Protein 8CQZ (pdb70)

Solvent-accessible surface area: 23433 Å² total; per-residue (Å²): 128,246,52,80,125,71,120,128,154,154,121,68,132,134,129,119,73,70,109,36,12,2,46,30,0,29,131,61,154,47,1,80,15,0,0,2,0,12,126,19,40,90,12,0,0,2,2,1,0,0,5,0,5,36,0,3,143,35,33,144,24,0,0,1,2,0,16,7,67,52,106,32,0,11,100,5,18,100,39,183,22,70,77,111,37,54,102,4,164,80,54,117,50,1,56,0,9,15,9,73,82,90,6,23,14,72,131,78,91,125,116,67,53,58,85,1,64,140,57,33,44,124,35,24,70,74,60,92,20,38,42,32,0,42,12,10,3,36,10,2,113,60,5,93,68,71,131,46,32,0,4,0,3,1,0,7,56,69,36,88,8,53,99,6,6,40,1,10,69,39,7,83,199,5,44,48,109,22,109,78,13,60,100,122,15,41,77,76,14,28,77,44,9,62,127,138,46,164,26,76,128,9,42,108,78,57,40,87,144,47,120,134,19,41,71,32,10,116,40,2,25,124,30,5,117,37,74,108,37,0,0,1,0,1,1,2,51,0,36,34,134,14,0,80,55,8,6,116,28,16,29,70,0,59,100,34,142,7,44,21,46,0,0,2,0,6,83,4,13,75,61,52,103,99,190,103,50,149,153,34,79,51,110,60,134,76,10,40,80,9,33,102,35,0,64,77,7,0,62,88,10,26,4,0,46,0,12,99,34,87,172,144,54,200,7,37,95,23,2,69,60,13,10,53,22,2,58,124,72,95,163,100,41,89,128,226,114,158,25,45,116,58,22,72,110,12,129,48,64,16,110,91,34,107,119,82,27,93,101,11,72,60,90,78,57,5,2,98,40,2,100,18,57,68,116,16,45,136,47,52,59,109,16,122,88,39,50,129,51,89,74,62,97,109,93,78,129,159,135,122,174

InterPro domains:
  IPR016300 Arsenical pump ATPase, ArsA/GET3 [PTHR10803] (33-344)
  IPR016300 Arsenical pump ATPase, ArsA/GET3 [TIGR00345] (41-338)
  IPR025723 ArsA/GET3, Anion-transporting ATPase-like domain [PF02374] (38-339)
  IPR027417 P-loop containing nucleoside triphosphate hydrolase [G3DSA:3.40.50.300] (18-348)
  IPR027417 P-loop containing nucleoside triphosphate hydrolase [SSF52540] (34-333)
  IPR027542 Arsenical pump ATPase, ArsA/GET3, eukaryotic [MF_03112] (24-346)

Secondary structure (DSSP, 8-state):
--S--STTTS--PPPPPPPSSSHHHHH-TT--EEEEESS-SHHHHHHHHHHHHHHHHHSS-EEEEE--SS-HHHHHTTS---SS-EEPTT-SSBEEEE--TTTT-SS---HHHHHHHHHHHHHHHT-HHHHHHHHHHHHHHHHHHHT-SEEEEE--SSTHHHHHHTHHHHHHHTHHHHHHHHHHHHHHHHHHHHHHHS--GGGGTTSTTTTTHHHHHHHHHHHHS-TTTEEEEEEE-SSHHHHHHHHHHHHHHHHTT--EEEEEEEEE----SSS--HHHHHHHHHHHHHHHHHHHHTTTSEEEEEE---TT--THHHHHHHHHHTTSPPPPS--/--HHHHHHHHHHHHHHHHHHHHTTS-TTTSHHHHHHHHHHHHHHHHHHHHHHHHHHHHHHHHHT--

Radius of gyration: 25.67 Å; Cα contacts (8 Å, |Δi|>4): 522; chains: 2; bounding box: 42×68×84 Å

GO terms:
  GO:0140597 protein carrier activity (F, IDA)
  GO:0016887 ATP hydrolysis activity (F, IDA)
  GO:0071816 tail-anchored membrane protein insertion into ER membrane (P, IDA)
  GO:0005783 endoplasmic reticulum (C, EXP)
  GO:0071816 tail-anchored membrane protein insertion into ER membrane (P, IMP)
  GO:0005730 nucleolus (C, TAS)
  GO:0005737 cytoplasm (C, TAS)
  GO:0005515 protein binding (F, IPI)
  GO:0005654 nucleoplasm (C, IDA)
  GO:0005730 nucleolus (C, IDA)
  GO:0043529 GET complex (C, IDA)
  GO:0005737 cytoplasm (C, EXP)
  GO:0070062 extracellular exosome (C, HDA)
  GO:0043529 GET complex (C, IPI)

Nearest PDB structures (foldseek):
  8cqz-assembly1_B  TM=1.015E+00  e=3.653E-08  Homo sapiens
  5z51-assembly1_B  TM=9.590E-01  e=1.564E+00  Mycobacterium tuberculosis H37Rv
  3sja-assembly1_C  TM=9.280E-01  e=2.174E+00  Saccharomyces cerevisiae S288C
  8gl8-assembly1_E  TM=8.056E-01  e=8.108E+00  Flavobacterium johnsoniae
  8cqz-assembly1_A  TM=1.003E+00  e=3.840E-66  Homo sapiens

Structure (mmCIF, N/CA/C/O backbone):
data_8CQZ
#
_entry.id   8CQZ
#
_cell.length_a   69.478
_cell.length_b   81.549
_cell.length_c   92.185
_cell.angle_alpha   90.00
_cell.angle_beta   90.00
_cell.angle_gamma   90.00
#
_symmetry.space_group_name_H-M   'P 21 21 21'
#
loop_
_entity.id
_entity.type
_entity.pdbx_description
1 polymer 'ATPase ASNA1'
2 polymer 'Guided entry of tail-anchored proteins factor 1'
#
loop_
_atom_site.group_PDB
_atom_site.id
_atom_site.type_symbol
_atom_site.label_atom_id
_atom_site.label_alt_id
_atom_site.label_comp_id
_atom_site.label_asym_id
_atom_site.label_entity_id
_atom_site.label_seq_id
_atom_site.pdbx_PDB_ins_code
_atom_site.Cartn_x
_atom_site.Cartn_y
_atom_site.Cartn_z
_atom_site.occupancy
_atom_site.B_iso_or_equiv
_atom_site.auth_seq_id
_atom_site.auth_comp_id
_atom_site.auth_asym_id
_atom_site.auth_atom_id
_atom_site.pdbx_PDB_model_num
ATOM 1 N N . GLY A 1 9 ? 53.624 9.115 0.521 1.00 137.40 7 GLY A N 1
ATOM 2 C CA . GLY A 1 9 ? 53.535 7.805 -0.098 1.00 149.49 7 GLY A CA 1
ATOM 3 C C . GLY A 1 9 ? 54.463 6.785 0.533 1.00 165.19 7 GLY A C 1
ATOM 4 O O . GLY A 1 9 ? 54.031 5.699 0.922 1.00 178.86 7 GLY A O 1
ATOM 5 N N . TRP A 1 10 ? 55.748 7.134 0.626 1.00 145.72 8 TRP A N 1
ATOM 6 C CA . TRP A 1 10 ? 56.725 6.274 1.281 1.00 131.68 8 TRP A CA 1
ATOM 7 C C . TRP A 1 10 ? 56.968 6.657 2.732 1.00 127.69 8 TRP A C 1
ATOM 8 O O . TRP A 1 10 ? 57.460 5.826 3.502 1.00 129.58 8 TRP A O 1
ATOM 19 N N . GLY A 1 11 ? 56.632 7.882 3.124 1.00 124.21 9 GLY A N 1
ATOM 20 C CA . GLY A 1 11 ? 56.940 8.330 4.466 1.00 128.25 9 GLY A CA 1
ATOM 21 C C . GLY A 1 11 ? 56.134 7.600 5.524 1.00 135.23 9 GLY A C 1
ATOM 22 O O . GLY A 1 11 ? 55.027 7.116 5.283 1.00 138.98 9 GLY A O 1
ATOM 23 N N . VAL A 1 12 ? 56.717 7.514 6.720 1.00 141.32 10 VAL A N 1
ATOM 24 C CA . VAL A 1 12 ? 55.998 6.974 7.865 1.00 123.79 10 VAL A CA 1
ATOM 25 C C . VAL A 1 12 ? 54.890 7.942 8.263 1.00 129.87 10 VAL A C 1
ATOM 26 O O . VAL A 1 12 ? 54.985 9.157 8.044 1.00 135.38 10 VAL A O 1
ATOM 30 N N . GLU A 1 13 ? 53.824 7.398 8.857 1.00 139.09 11 GLU A N 1
ATOM 31 C CA . GLU A 1 13 ? 52.651 8.189 9.214 1.00 128.24 11 GLU A CA 1
ATOM 32 C C . GLU A 1 13 ? 52.967 9.326 10.177 1.00 137.56 11 GLU A C 1
ATOM 33 O O . GLU A 1 13 ? 52.113 10.199 10.370 1.00 154.73 11 GLU A O 1
ATOM 39 N N . ALA A 1 14 ? 54.149 9.320 10.798 1.00 157.84 12 ALA A N 1
ATOM 40 C CA . ALA A 1 14 ? 54.622 10.389 11.676 1.00 172.21 12 ALA A CA 1
ATOM 41 C C . ALA A 1 14 ? 53.827 10.465 12.976 1.00 168.62 12 ALA A C 1
ATOM 42 O O . ALA A 1 14 ? 54.237 11.153 13.916 1.00 167.10 12 ALA A O 1
ATOM 44 N N . GLU A 1 15 ? 52.688 9.777 13.038 1.00 147.87 13 GLU A N 1
ATOM 45 C CA . GLU A 1 15 ? 51.964 9.607 14.290 1.00 141.40 13 GLU A CA 1
ATOM 46 C C . GLU A 1 15 ? 52.411 8.366 15.047 1.00 136.08 13 GLU A C 1
ATOM 47 O O . GLU A 1 15 ? 52.115 8.241 16.242 1.00 151.00 13 GLU A O 1
ATOM 53 N N . GLU A 1 16 ? 53.108 7.446 14.374 1.00 133.06 14 GLU A N 1
ATOM 54 C CA . GLU A 1 16 ? 53.780 6.362 15.081 1.00 132.52 14 GLU A CA 1
ATOM 55 C C . GLU A 1 16 ? 54.858 6.903 16.005 1.00 146.13 14 GLU A C 1
ATOM 56 O O . GLU A 1 16 ? 55.055 6.388 17.109 1.00 146.18 14 GLU A O 1
ATOM 62 N N . PHE A 1 17 ? 55.556 7.953 15.572 1.00 151.75 15 PHE A N 1
ATOM 63 C CA . PHE A 1 17 ? 56.854 8.277 16.153 1.00 142.69 15 PHE A CA 1
ATOM 64 C C . PH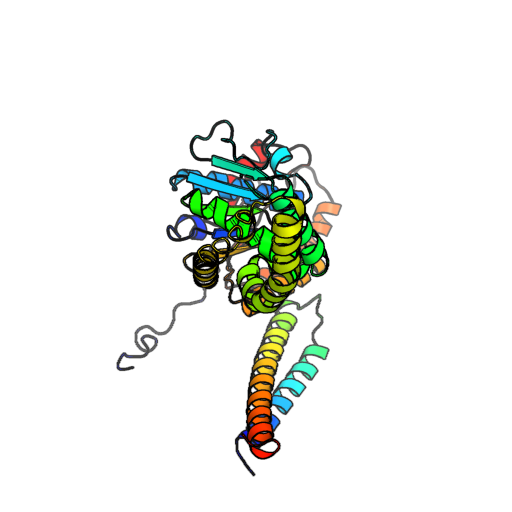E A 1 17 ? 56.727 8.869 17.553 1.00 144.90 15 PHE A C 1
ATOM 65 O O . PHE A 1 17 ? 57.451 8.467 18.471 1.00 142.33 15 PHE A O 1
ATOM 73 N N . GLU A 1 18 ? 55.824 9.827 17.740 1.00 137.69 16 GLU A N 1
ATOM 74 C CA . GLU A 1 18 ? 55.692 10.501 19.027 1.00 144.90 16 GLU A CA 1
ATOM 75 C C . GLU A 1 18 ? 54.230 10.608 19.437 1.00 158.09 16 GLU A C 1
ATOM 76 O O . GLU A 1 18 ? 53.788 11.626 19.981 1.00 175.58 16 GLU A O 1
ATOM 82 N N . ASP A 1 19 ? 53.460 9.550 19.180 1.00 157.98 17 ASP A N 1
ATOM 83 C CA . ASP A 1 19 ? 52.066 9.426 19.622 1.00 166.26 17 ASP A CA 1
ATOM 84 C C . ASP A 1 19 ? 51.282 10.614 19.065 1.00 161.87 17 ASP A C 1
ATOM 85 O O . ASP A 1 19 ? 51.268 10.795 17.839 1.00 167.14 17 ASP A O 1
ATOM 90 N N . ALA A 1 20 ? 50.637 11.431 19.901 1.00 155.97 18 ALA A N 1
ATOM 91 C CA . ALA A 1 20 ? 49.884 12.574 19.419 1.00 153.90 18 ALA A CA 1
ATOM 92 C C . ALA A 1 20 ? 49.820 13.628 20.514 1.00 164.00 18 ALA A C 1
ATOM 93 O O . ALA A 1 20 ? 49.555 13.282 21.676 1.00 172.33 18 ALA A O 1
ATOM 95 N N . PRO A 1 21 ? 50.064 14.895 20.191 1.00 168.76 19 PRO A N 1
ATOM 96 C CA . PRO A 1 21 ? 49.907 15.954 21.192 1.00 171.06 19 PRO A CA 1
ATOM 97 C C . PRO A 1 21 ? 48.445 16.128 21.569 1.00 175.47 19 PRO A C 1
ATOM 98 O O . PRO A 1 21 ? 47.533 15.780 20.816 1.00 182.67 19 PRO A O 1
ATOM 102 N N . ASP A 1 22 ? 48.227 16.677 22.759 1.00 178.75 20 ASP A N 1
ATOM 103 C CA . ASP A 1 22 ? 46.876 16.850 23.268 1.00 188.55 20 ASP A CA 1
ATOM 104 C C . ASP A 1 22 ? 46.274 18.169 22.795 1.00 189.59 20 ASP A C 1
ATOM 105 O O . ASP A 1 22 ? 46.981 19.156 22.574 1.00 188.69 20 ASP A O 1
ATOM 110 N N . VAL A 1 23 ? 44.949 18.167 22.635 1.00 197.34 21 VAL A N 1
ATOM 111 C CA . VAL A 1 23 ? 44.248 19.321 22.080 1.00 195.64 21 VAL A CA 1
ATOM 112 C C . VAL A 1 23 ? 44.424 20.520 23.002 1.00 198.51 21 VAL A C 1
ATOM 113 O O . VAL A 1 23 ? 44.006 20.501 24.166 1.00 203.32 21 VAL A O 1
ATOM 117 N N . GLU A 1 24 ? 45.058 21.572 22.483 1.00 195.62 22 GLU A N 1
ATOM 118 C CA . GLU A 1 24 ? 45.197 22.823 23.209 1.00 188.64 22 GLU A CA 1
ATOM 119 C C . GLU A 1 24 ? 44.198 23.824 22.662 1.00 182.06 22 GLU A C 1
ATOM 120 O O . GLU A 1 24 ? 44.222 24.101 21.452 1.00 170.61 22 GLU A O 1
ATOM 126 N N . PRO A 1 25 ? 43.297 24.365 23.482 1.00 173.32 23 PRO A N 1
ATOM 127 C CA . PRO A 1 25 ? 42.402 25.421 22.994 1.00 154.49 23 PRO A CA 1
ATOM 128 C C . PRO A 1 25 ? 43.210 26.582 22.437 1.00 134.21 23 PRO A C 1
ATOM 129 O O . PRO A 1 25 ? 44.148 27.067 23.072 1.00 133.33 23 PRO A O 1
ATOM 133 N N . LEU A 1 26 ? 42.855 27.009 21.229 1.00 114.80 24 LEU A N 1
ATOM 134 C CA . LEU A 1 26 ? 43.632 28.034 20.551 1.00 91.43 24 LEU A CA 1
ATOM 135 C C . LEU A 1 26 ? 43.561 29.357 21.309 1.00 106.14 24 LEU A C 1
ATOM 136 O O . LEU A 1 26 ? 42.644 29.611 22.095 1.00 110.30 24 LEU A O 1
ATOM 141 N N . GLU A 1 27 ? 44.551 30.203 21.064 1.00 106.25 25 GLU A N 1
ATOM 142 C CA . GLU A 1 27 ? 44.656 31.456 21.796 1.00 108.21 25 GLU A CA 1
ATOM 143 C C . GLU A 1 27 ? 43.516 32.391 21.408 1.00 108.19 25 GLU A C 1
ATOM 144 O O . GLU A 1 27 ? 43.238 32.566 20.215 1.00 104.32 25 GLU A O 1
ATOM 150 N N . PRO A 1 28 ? 42.834 32.998 22.378 1.00 109.34 26 PRO A N 1
ATOM 151 C CA . PRO A 1 28 ? 41.697 33.895 22.117 1.00 106.68 26 PRO A CA 1
ATOM 152 C C . PRO A 1 28 ? 42.104 35.258 21.566 1.00 105.71 26 PRO A C 1
ATOM 153 O O . PRO A 1 28 ? 41.609 36.299 22.007 1.00 108.38 26 PRO A O 1
ATOM 157 N N . THR A 1 29 ? 43.014 35.256 20.596 1.00 103.63 27 THR A N 1
ATOM 158 C CA . THR A 1 29 ? 43.520 36.484 19.998 1.00 106.26 27 THR A CA 1
ATOM 159 C C . THR A 1 29 ? 43.463 36.369 18.483 1.00 109.31 27 THR A C 1
ATOM 160 O O . THR A 1 29 ? 43.201 35.300 17.923 1.00 108.99 27 THR A O 1
ATOM 164 N N . LEU A 1 30 ? 43.717 37.495 17.819 1.00 99.05 28 LEU A N 1
ATOM 165 C CA . LEU A 1 30 ? 43.810 37.554 16.366 1.00 102.03 28 LEU A CA 1
ATOM 166 C C . LEU A 1 30 ? 45.254 37.728 15.903 1.00 110.14 28 LEU A C 1
ATOM 167 O O . LEU A 1 30 ? 45.503 38.217 14.799 1.00 103.31 28 LEU A O 1
ATOM 172 N N . SER A 1 31 ? 46.218 37.329 16.741 1.00 117.17 29 SER A N 1
ATOM 173 C CA . SER A 1 31 ? 47.619 37.453 16.356 1.00 112.67 29 SER A CA 1
ATOM 174 C C . SER A 1 31 ? 47.949 36.567 15.164 1.00 109.11 29 SER A C 1
ATOM 175 O O . SER A 1 31 ? 48.801 36.928 14.345 1.00 116.72 29 SER A O 1
ATOM 178 N N . ASN A 1 32 ? 47.277 35.418 15.044 1.00 91.42 30 ASN A N 1
ATOM 179 C CA . ASN A 1 32 ? 47.464 34.558 13.879 1.00 104.32 30 ASN A CA 1
ATOM 180 C C . ASN A 1 32 ? 47.198 35.307 12.579 1.00 120.01 30 ASN A C 1
ATOM 181 O O . ASN A 1 32 ? 47.808 34.997 11.549 1.00 122.42 30 ASN A O 1
ATOM 186 N N . ILE A 1 33 ? 46.295 36.292 12.605 1.00 110.28 31 ILE A N 1
ATOM 187 C CA . ILE A 1 33 ? 46.054 37.119 11.425 1.00 106.99 31 ILE A CA 1
ATOM 188 C C . ILE A 1 33 ? 47.287 37.957 11.108 1.00 118.78 31 ILE A C 1
ATOM 189 O O . ILE A 1 33 ? 47.727 38.038 9.955 1.00 125.06 31 ILE A O 1
ATOM 194 N N . ILE A 1 34 ? 47.860 38.595 12.132 1.00 120.29 32 ILE A N 1
ATOM 195 C CA . ILE A 1 34 ? 49.016 39.465 11.924 1.00 126.79 32 ILE A CA 1
ATOM 196 C C . ILE A 1 34 ? 50.193 38.667 11.376 1.00 126.04 32 ILE A C 1
ATOM 197 O O . ILE A 1 3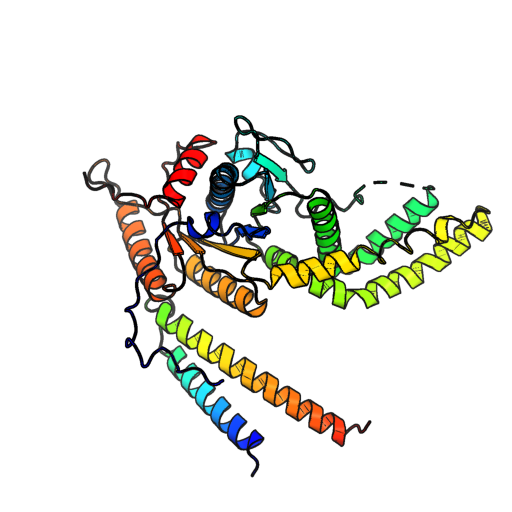4 ? 50.855 39.081 10.416 1.00 131.77 32 ILE A O 1
ATOM 202 N N . GLU A 1 35 ? 50.468 37.506 11.975 1.00 116.35 33 GLU A N 1
ATOM 203 C CA . GLU A 1 35 ? 51.617 36.706 11.566 1.00 128.96 33 GLU A CA 1
ATOM 204 C C . GLU A 1 35 ? 51.453 36.129 10.169 1.00 134.69 33 GLU A C 1
ATOM 205 O O . GLU A 1 35 ? 52.450 35.724 9.559 1.00 134.74 33 GLU A O 1
ATOM 211 N N . GLN A 1 36 ? 50.226 36.067 9.659 1.00 114.20 34 GLN A N 1
ATOM 212 C CA . GLN A 1 36 ? 49.972 35.643 8.285 1.00 114.17 34 GLN A CA 1
ATOM 213 C C . GLN A 1 36 ? 50.327 36.805 7.369 1.00 130.97 34 GLN A C 1
ATOM 214 O O . GLN A 1 36 ? 49.478 37.620 7.003 1.00 130.58 34 GLN A O 1
ATOM 220 N N . ARG A 1 37 ? 51.607 36.887 6.998 1.00 126.74 35 ARG A N 1
ATOM 221 C CA . ARG A 1 37 ? 52.048 37.945 6.099 1.00 126.22 35 ARG A CA 1
ATOM 222 C C . ARG A 1 37 ? 51.511 37.766 4.685 1.00 123.00 35 ARG A C 1
ATOM 223 O O . ARG A 1 37 ? 51.530 38.721 3.903 1.00 133.66 35 ARG A O 1
ATOM 231 N N . SER A 1 38 ? 51.022 36.574 4.345 1.00 110.73 36 SER A N 1
ATOM 232 C CA . SER A 1 38 ? 50.529 36.307 3.001 1.00 106.16 36 SER A CA 1
ATOM 233 C C . SER A 1 38 ? 49.096 36.772 2.785 1.00 125.62 36 SER A C 1
ATOM 234 O O . SER A 1 38 ? 48.635 36.783 1.639 1.00 138.52 36 SER A O 1
ATOM 237 N N . LEU A 1 39 ? 48.385 37.155 3.845 1.00 137.20 37 LEU A N 1
ATOM 238 C CA . LEU A 1 39 ? 46.982 37.534 3.718 1.00 119.64 37 LEU A CA 1
ATOM 239 C C . LEU A 1 39 ? 46.854 38.870 2.997 1.00 111.47 37 LEU A C 1
ATOM 240 O O . LEU A 1 39 ? 47.407 39.882 3.440 1.00 118.28 37 LEU A O 1
ATOM 245 N N . LYS A 1 40 ? 46.117 38.872 1.887 1.00 117.02 38 LYS A N 1
ATOM 246 C CA . LYS A 1 40 ? 45.798 40.094 1.167 1.00 122.70 38 LYS A CA 1
ATOM 247 C C . LYS A 1 40 ? 44.309 40.406 1.129 1.00 124.18 38 LYS A C 1
ATOM 248 O O . LYS A 1 40 ? 43.943 41.536 0.786 1.00 130.78 38 LYS A O 1
ATOM 254 N N . TRP A 1 41 ? 43.443 39.454 1.472 1.00 109.37 39 TRP A N 1
ATOM 255 C CA . TRP A 1 41 ? 42.009 39.696 1.594 1.00 120.24 39 TRP A CA 1
ATOM 256 C C . TRP A 1 41 ? 41.541 39.148 2.935 1.00 110.52 39 TRP A C 1
ATOM 257 O O . TRP A 1 41 ? 41.723 37.960 3.218 1.00 116.73 39 TRP A O 1
ATOM 268 N N . ILE A 1 42 ? 40.953 40.012 3.759 1.00 90.97 40 ILE A N 1
ATOM 269 C CA . ILE A 1 42 ? 40.431 39.626 5.064 1.00 89.60 40 ILE A CA 1
ATOM 270 C C . ILE A 1 42 ? 39.006 40.139 5.171 1.00 113.35 40 ILE A C 1
ATOM 271 O O . ILE A 1 42 ? 38.778 41.355 5.154 1.00 118.49 40 ILE A O 1
ATOM 276 N N . PHE A 1 43 ? 38.055 39.223 5.292 1.00 103.59 41 PHE A N 1
ATOM 277 C CA . PHE A 1 43 ? 36.650 39.573 5.415 1.00 94.33 41 PHE A CA 1
ATOM 278 C C . PHE A 1 43 ? 36.218 39.491 6.874 1.00 94.46 41 PHE A C 1
ATOM 279 O O . PHE A 1 43 ? 36.607 38.572 7.600 1.00 92.76 41 PHE A O 1
ATOM 287 N N . VAL A 1 44 ? 35.428 40.469 7.303 1.00 92.18 42 VAL A N 1
ATOM 288 C CA . VAL A 1 44 ? 34.901 40.526 8.661 1.00 101.71 42 VAL A CA 1
ATOM 289 C C . VAL A 1 44 ? 33.385 40.618 8.530 1.00 108.40 42 VAL A C 1
ATOM 290 O O . VAL A 1 44 ? 32.835 41.696 8.273 1.00 90.19 42 VAL A O 1
ATOM 294 N N . GLY A 1 45 ? 32.706 39.488 8.701 1.00 97.65 43 GLY A N 1
ATOM 295 C CA . GLY A 1 45 ? 31.268 39.447 8.549 1.00 90.40 43 GLY A CA 1
ATOM 296 C C . GLY A 1 45 ? 30.543 38.954 9.780 1.00 94.36 43 GLY A C 1
ATOM 297 O O . GLY A 1 45 ? 30.932 39.269 10.908 1.00 94.02 43 GLY A O 1
ATOM 298 N N . GLY A 1 46 ? 29.489 38.171 9.577 1.00 94.36 44 GLY A N 1
ATOM 299 C CA . GLY A 1 46 ? 28.627 37.769 10.663 1.00 86.57 44 GLY A CA 1
ATOM 300 C C . GLY A 1 46 ? 27.589 38.832 10.950 1.00 100.26 44 GLY A C 1
ATOM 301 O O . GLY A 1 46 ? 27.634 39.953 10.440 1.00 119.38 44 GLY A O 1
ATOM 302 N N . LYS A 1 47 ? 26.622 38.466 11.784 1.00 115.35 45 LYS A N 1
ATOM 303 C CA . LYS A 1 47 ? 25.516 39.361 12.111 1.00 123.95 45 LYS A CA 1
ATOM 304 C C . LYS A 1 47 ? 25.959 40.280 13.243 1.00 132.86 45 LYS A C 1
ATOM 305 O O . LYS A 1 47 ? 25.927 39.904 14.418 1.00 122.02 45 LYS A O 1
ATOM 311 N N . GLY A 1 48 ? 26.381 41.488 12.880 1.00 154.89 46 GLY A N 1
ATOM 312 C CA . GLY A 1 48 ? 26.753 42.494 13.857 1.00 162.28 46 GLY A CA 1
ATOM 313 C C . GLY A 1 48 ? 26.526 43.879 13.292 1.00 168.46 46 GLY A C 1
ATOM 314 O O . GLY A 1 48 ? 26.465 44.076 12.074 1.00 167.67 46 GLY A O 1
ATOM 315 N N . GLY A 1 49 ? 26.395 44.844 14.200 1.00 151.18 47 GLY A N 1
ATOM 316 C CA . GLY A 1 49 ? 26.191 46.224 13.806 1.00 137.79 47 GLY A CA 1
ATOM 317 C C . GLY A 1 49 ? 27.377 47.112 14.119 1.00 135.06 47 GLY A C 1
ATOM 318 O O . GLY A 1 49 ? 28.372 47.113 13.387 1.00 129.56 47 GLY A O 1
ATOM 319 N N . VAL A 1 50 ? 27.282 47.877 15.209 1.00 155.58 48 VAL A N 1
ATOM 320 C CA . VAL A 1 50 ? 28.391 48.739 15.609 1.00 166.41 48 VAL A CA 1
ATOM 321 C C . VAL A 1 50 ? 29.594 47.902 16.020 1.00 163.72 48 VAL A C 1
ATOM 322 O O . VAL A 1 50 ? 30.745 48.273 15.760 1.00 163.92 48 VAL A O 1
ATOM 326 N N . GLY A 1 51 ? 29.347 46.760 16.666 1.00 138.68 49 GLY A N 1
ATOM 327 C CA . GLY A 1 51 ? 30.447 45.926 17.124 1.00 127.86 49 GLY A CA 1
ATOM 328 C C . GLY A 1 51 ? 31.289 45.389 15.982 1.00 118.73 49 GLY A C 1
ATOM 329 O O . GLY A 1 51 ? 32.520 45.470 16.010 1.00 127.56 49 GLY A O 1
ATOM 330 N N . LYS A 1 52 ? 30.633 44.827 14.963 1.00 114.02 50 LYS A N 1
ATOM 331 C CA . LYS A 1 52 ? 31.360 44.306 13.808 1.00 109.44 50 LYS A CA 1
ATOM 332 C C . LYS A 1 52 ? 32.195 45.392 13.145 1.00 108.78 50 LYS A C 1
ATOM 333 O O . LYS A 1 52 ? 33.366 45.172 12.813 1.00 121.46 50 LYS A O 1
ATOM 339 N N . THR A 1 53 ? 31.610 46.576 12.951 1.00 116.41 51 THR A N 1
ATOM 340 C CA . THR A 1 53 ? 32.343 47.665 12.318 1.00 115.85 51 THR A CA 1
ATOM 341 C C . THR A 1 53 ? 33.552 48.074 13.148 1.00 112.74 51 THR A C 1
ATOM 342 O O . THR A 1 53 ? 34.653 48.241 12.611 1.00 105.08 51 THR A O 1
ATOM 346 N N . THR A 1 54 ? 33.369 48.232 14.462 1.00 122.20 52 THR A N 1
ATOM 347 C CA . THR A 1 54 ? 34.480 48.626 15.322 1.00 123.99 52 THR A CA 1
ATOM 348 C C . THR A 1 54 ? 35.550 47.544 15.384 1.00 123.52 52 THR A C 1
ATOM 349 O O . THR A 1 54 ? 36.741 47.859 15.488 1.00 113.72 52 THR A O 1
ATOM 353 N N . CYS A 1 55 ? 35.150 46.271 15.315 1.00 135.98 53 CYS A N 1
ATOM 354 C CA . CYS A 1 55 ? 36.127 45.186 15.292 1.00 106.62 53 CYS A CA 1
ATOM 355 C C . CYS A 1 55 ? 36.984 45.247 14.034 1.00 100.89 53 CYS A C 1
ATOM 356 O O . CYS A 1 55 ? 38.210 45.100 14.096 1.00 112.34 53 CYS A O 1
ATOM 359 N N . SER A 1 56 ? 36.350 45.457 12.878 1.00 105.96 54 SER A N 1
ATOM 360 C CA . SER A 1 56 ? 37.097 45.521 11.626 1.00 107.72 54 SER A CA 1
ATOM 361 C C . SER A 1 56 ? 38.054 46.707 11.611 1.00 116.95 54 SER A C 1
ATOM 362 O O . SER A 1 56 ? 39.172 46.603 11.094 1.00 113.44 54 SER A O 1
ATOM 365 N N . CYS A 1 57 ? 37.635 47.842 12.177 1.00 128.33 55 CYS A N 1
ATOM 366 C CA . CYS A 1 57 ? 38.517 49.005 12.238 1.00 116.70 55 CYS A CA 1
ATOM 367 C C . CYS A 1 57 ? 39.701 48.747 13.159 1.00 123.26 55 CYS A C 1
ATOM 368 O O . CYS A 1 57 ? 40.843 49.091 12.830 1.00 130.47 55 CYS A O 1
ATOM 371 N N . SER A 1 58 ? 39.447 48.143 14.322 1.00 120.45 56 SER A N 1
ATOM 372 C CA . SER A 1 58 ? 40.533 47.816 15.239 1.00 126.52 56 SER A CA 1
ATOM 373 C C . SER A 1 58 ? 41.499 46.820 14.613 1.00 129.26 56 SER A C 1
ATOM 374 O O . SER A 1 58 ? 42.714 46.900 14.831 1.00 130.70 56 SER A O 1
ATOM 377 N N . LEU A 1 59 ? 40.978 45.873 13.826 1.00 118.81 57 LEU A N 1
ATOM 378 C CA . LEU A 1 59 ? 41.850 44.932 13.130 1.00 133.42 57 LEU A CA 1
ATOM 379 C C . LEU A 1 59 ? 42.748 45.653 12.134 1.00 132.79 57 LEU A C 1
ATOM 380 O O . LEU A 1 59 ? 43.938 45.336 12.015 1.00 129.95 57 LEU A O 1
ATOM 385 N N . ALA A 1 60 ? 42.196 46.632 11.414 1.00 118.81 58 ALA A N 1
ATOM 386 C CA . ALA A 1 60 ? 43.001 47.389 10.463 1.00 134.04 58 ALA A CA 1
ATOM 387 C C . ALA A 1 60 ? 44.101 48.172 11.166 1.00 140.13 58 ALA A C 1
ATOM 388 O O . ALA A 1 60 ? 45.242 48.212 10.693 1.00 144.22 58 ALA A O 1
ATOM 390 N N . VAL A 1 61 ? 43.771 48.810 12.293 1.00 145.12 59 VAL A N 1
ATOM 391 C CA . VAL A 1 61 ? 44.752 49.619 13.014 1.00 142.05 59 VAL A CA 1
ATOM 392 C C . VAL A 1 61 ? 45.920 48.757 13.473 1.00 145.92 59 VAL A C 1
ATOM 393 O O . VAL A 1 61 ? 47.087 49.147 13.342 1.00 155.61 59 VAL A O 1
ATOM 397 N N . GLN A 1 62 ? 45.630 47.566 14.000 1.00 147.75 60 GLN A N 1
ATOM 398 C CA . GLN A 1 62 ? 46.698 46.671 14.431 1.00 137.34 60 GLN A 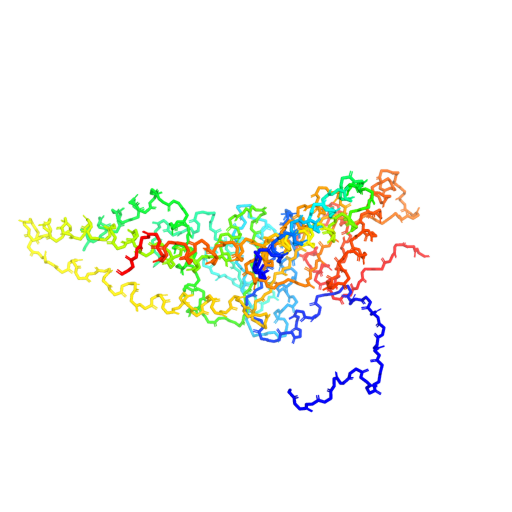CA 1
ATOM 399 C C . GLN A 1 62 ? 47.460 46.090 13.248 1.00 136.25 60 GLN A C 1
ATOM 400 O O . GLN A 1 62 ? 48.658 45.807 13.365 1.00 144.41 60 GLN A O 1
ATOM 406 N N . LEU A 1 63 ? 46.790 45.901 12.109 1.00 141.64 61 LEU A N 1
ATOM 407 C CA . LEU A 1 63 ? 47.469 45.367 10.933 1.00 144.96 61 LEU A CA 1
ATOM 408 C C . LEU A 1 63 ? 48.437 46.381 10.336 1.00 148.69 61 LEU A C 1
ATOM 409 O O . LEU A 1 63 ? 49.493 45.997 9.822 1.00 153.17 61 LEU A O 1
ATOM 414 N N . SER A 1 64 ? 48.107 47.673 10.413 1.00 159.77 62 SER A N 1
ATOM 415 C CA . SER A 1 64 ? 48.940 48.702 9.798 1.00 175.47 62 SER A CA 1
ATOM 416 C C . SER A 1 64 ? 50.327 48.779 10.420 1.00 173.34 62 SER A C 1
ATOM 417 O O . SER A 1 64 ? 51.265 49.241 9.759 1.00 182.45 62 SER A O 1
ATOM 420 N N . LYS A 1 65 ? 50.482 48.337 11.670 1.00 174.74 63 LYS A N 1
ATOM 421 C CA . LYS A 1 65 ? 51.773 48.459 12.339 1.00 155.71 63 LYS A CA 1
ATOM 422 C C . LYS A 1 65 ? 52.819 47.551 11.706 1.00 150.48 63 LYS A C 1
ATOM 423 O O . LYS A 1 65 ? 53.982 47.944 11.560 1.00 167.92 63 LYS A O 1
ATOM 429 N N . GLY A 1 66 ? 52.430 46.339 11.319 1.00 143.45 64 GLY A N 1
ATOM 430 C CA . GLY A 1 66 ? 53.383 45.377 10.798 1.00 151.31 64 GLY A CA 1
ATOM 431 C C . GLY A 1 66 ? 53.377 45.253 9.289 1.00 162.96 64 GLY A C 1
ATOM 432 O O . GLY A 1 66 ? 54.230 44.568 8.715 1.00 169.40 64 GLY A O 1
ATOM 433 N N . ARG A 1 67 ? 52.421 45.909 8.637 1.00 155.16 65 ARG A N 1
ATOM 434 C CA . ARG A 1 67 ? 52.276 45.866 7.191 1.00 147.85 65 ARG A CA 1
ATOM 435 C C . ARG A 1 67 ? 52.829 47.146 6.567 1.00 151.83 65 ARG A C 1
ATOM 436 O O . ARG A 1 67 ? 53.353 48.030 7.248 1.00 175.85 65 ARG A O 1
ATOM 444 N N . GLU A 1 68 ? 52.703 47.245 5.243 1.00 151.96 66 GLU A N 1
ATOM 445 C CA . GLU A 1 68 ? 53.146 48.435 4.526 1.00 168.68 66 GLU A CA 1
ATOM 446 C C . GLU A 1 68 ? 52.011 49.425 4.292 1.00 182.58 66 GLU A C 1
ATOM 447 O O . GLU A 1 68 ? 52.187 50.629 4.505 1.00 197.02 66 GLU A O 1
ATOM 453 N N . SER A 1 69 ? 50.849 48.939 3.859 1.00 187.22 67 SER A N 1
ATOM 454 C CA . SER A 1 69 ? 49.694 49.792 3.619 1.00 195.34 67 SER A CA 1
ATOM 455 C C . SER A 1 69 ? 48.442 48.928 3.649 1.00 186.89 67 SER A C 1
ATOM 456 O O . SER A 1 69 ? 48.431 47.825 3.097 1.00 183.74 67 SER A O 1
ATOM 459 N N . VAL A 1 70 ? 47.395 49.436 4.292 1.00 178.98 68 VAL A N 1
ATOM 460 C CA . VAL A 1 70 ? 46.180 48.672 4.543 1.00 168.34 68 VAL A CA 1
ATOM 461 C C . VAL A 1 70 ? 44.979 49.465 4.046 1.00 170.66 68 VAL A C 1
ATOM 462 O O . VAL A 1 70 ? 44.967 50.699 4.108 1.00 177.58 68 VAL A O 1
ATOM 466 N N . LEU A 1 71 ? 43.969 48.752 3.551 1.00 171.90 69 LEU A N 1
ATOM 467 C CA . LEU A 1 71 ? 42.742 49.360 3.058 1.00 157.78 69 LEU A CA 1
ATOM 468 C C . LEU A 1 71 ? 41.552 48.872 3.872 1.00 155.49 69 LEU A C 1
ATOM 469 O O . LEU A 1 71 ? 41.582 47.788 4.462 1.00 146.93 69 LEU A O 1
ATOM 474 N N . ILE A 1 72 ? 40.499 49.684 3.892 1.00 155.02 70 ILE A N 1
ATOM 475 C CA . ILE A 1 72 ? 39.254 49.351 4.571 1.00 141.14 70 ILE A CA 1
ATOM 476 C C . ILE A 1 72 ? 38.117 49.575 3.587 1.00 137.03 70 ILE A C 1
ATOM 477 O O . ILE A 1 72 ? 37.821 50.719 3.222 1.00 151.81 70 ILE A O 1
ATOM 482 N N . ILE A 1 73 ? 37.485 48.489 3.155 1.00 129.56 71 ILE A N 1
ATOM 483 C CA . ILE A 1 73 ? 36.338 48.537 2.258 1.00 124.33 71 ILE A CA 1
ATOM 484 C C . ILE A 1 73 ? 35.103 48.170 3.067 1.00 131.32 71 ILE A C 1
ATOM 485 O O . ILE A 1 73 ? 35.016 47.061 3.610 1.00 134.02 71 ILE A O 1
ATOM 490 N N . SER A 1 74 ? 34.151 49.096 3.147 1.00 139.17 72 SER A N 1
ATOM 491 C CA . SER A 1 74 ? 32.929 48.919 3.927 1.00 127.01 72 SER A CA 1
ATOM 492 C C . SER A 1 74 ? 31.740 48.872 2.974 1.00 122.74 72 SER A C 1
ATOM 493 O O . SER A 1 74 ? 31.290 49.908 2.477 1.00 152.09 72 SER A O 1
ATOM 496 N N . THR A 1 75 ? 31.234 47.667 2.722 1.00 111.71 73 THR A N 1
ATOM 497 C CA . THR A 1 75 ? 30.000 47.481 1.971 1.00 124.67 73 THR A CA 1
ATOM 498 C C . THR A 1 75 ? 28.772 47.478 2.872 1.00 132.88 73 THR A C 1
ATOM 499 O O . THR A 1 75 ? 27.665 47.203 2.394 1.00 136.23 73 THR A O 1
ATOM 503 N N . ASP A 1 76 ? 28.947 47.767 4.156 1.00 133.69 74 ASP A N 1
ATOM 504 C CA . ASP A 1 76 ? 27.819 47.843 5.075 1.00 138.48 74 ASP A CA 1
ATOM 505 C C . ASP A 1 76 ? 26.930 49.020 4.688 1.00 140.32 74 ASP A C 1
ATOM 506 O O . ASP A 1 76 ? 27.425 50.147 4.559 1.00 151.77 74 ASP A O 1
ATOM 511 N N . PRO A 1 77 ? 25.629 48.801 4.468 1.00 143.96 75 PRO A N 1
ATOM 512 C CA . PRO A 1 77 ? 24.742 49.934 4.145 1.00 148.32 75 PRO A CA 1
ATOM 513 C C . PRO A 1 77 ? 24.773 51.030 5.197 1.00 152.77 75 PRO A C 1
ATOM 514 O O . PRO A 1 77 ? 24.766 52.219 4.858 1.00 164.57 75 PRO A O 1
ATOM 518 N N . ALA A 1 78 ? 24.814 50.661 6.472 1.00 148.57 76 ALA A N 1
ATOM 519 C CA . ALA A 1 78 ? 25.041 51.629 7.535 1.00 150.53 76 ALA A CA 1
ATOM 520 C C . ALA A 1 78 ? 26.481 52.129 7.506 1.00 177.57 76 ALA A C 1
ATOM 521 O O . ALA A 1 78 ? 27.422 51.337 7.403 1.00 182.75 76 ALA A O 1
ATOM 523 N N . HIS A 1 79 ? 26.657 53.444 7.633 1.00 190.08 77 HIS A N 1
ATOM 524 C CA . HIS A 1 79 ? 27.990 54.051 7.539 1.00 204.16 77 HIS A CA 1
ATOM 525 C C . HIS A 1 79 ? 28.676 54.151 8.900 1.00 209.96 77 HIS A C 1
ATOM 526 O O . HIS A 1 79 ? 29.208 55.193 9.286 1.00 223.29 77 HIS A O 1
ATOM 533 N N . ASN A 1 80 ? 28.686 53.040 9.637 1.00 184.63 78 ASN A N 1
ATOM 534 C CA . ASN A 1 80 ? 29.232 53.045 10.988 1.00 186.96 78 ASN A CA 1
ATOM 535 C C . ASN A 1 80 ? 30.749 53.190 11.012 1.00 198.29 78 ASN A C 1
ATOM 536 O O . ASN A 1 80 ? 31.308 53.523 12.062 1.00 211.81 78 ASN A O 1
ATOM 541 N N . ILE A 1 81 ? 31.430 52.942 9.893 1.00 174.86 79 ILE A N 1
ATOM 542 C CA . ILE A 1 81 ? 32.881 53.097 9.865 1.00 173.42 79 ILE A CA 1
ATOM 543 C C . ILE A 1 81 ? 33.253 54.569 9.956 1.00 173.52 79 ILE A C 1
ATOM 544 O O . ILE A 1 81 ? 34.156 54.954 10.706 1.00 170.29 79 ILE A O 1
ATOM 549 N N . SER A 1 82 ? 32.563 55.413 9.189 1.00 177.11 80 SER A N 1
ATOM 550 C CA . SER A 1 82 ? 32.789 56.849 9.287 1.00 171.03 80 SER A CA 1
ATOM 551 C C . SER A 1 82 ? 32.469 57.353 10.686 1.00 168.97 80 SER A C 1
ATOM 552 O O . SER A 1 82 ? 33.159 58.238 11.207 1.00 169.45 80 SER A O 1
ATOM 555 N N . ASP A 1 83 ? 31.427 56.798 11.312 1.00 177.99 81 ASP A N 1
ATOM 556 C CA . ASP A 1 83 ? 31.072 57.219 12.662 1.00 178.16 81 ASP A CA 1
ATOM 557 C C . ASP A 1 83 ? 32.197 56.906 13.638 1.00 178.00 81 ASP A C 1
ATOM 558 O O . ASP A 1 83 ? 32.638 57.780 14.393 1.00 187.15 81 ASP A O 1
ATOM 563 N N . ALA A 1 84 ? 32.697 55.665 13.612 1.00 183.36 82 ALA A N 1
ATOM 564 C CA . ALA A 1 84 ? 33.618 55.203 14.650 1.00 187.73 82 ALA A CA 1
ATOM 565 C C . ALA A 1 84 ? 34.950 55.942 14.598 1.00 184.96 82 ALA A C 1
ATOM 566 O O . ALA A 1 84 ? 35.486 56.332 15.641 1.00 193.70 82 ALA A O 1
ATOM 568 N N . PHE A 1 85 ? 35.501 56.145 13.400 1.00 182.02 83 PHE A N 1
ATOM 569 C CA . PHE A 1 85 ? 36.805 56.786 13.268 1.00 187.14 83 PHE A CA 1
ATOM 570 C C . PHE A 1 85 ? 36.772 58.285 13.558 1.00 196.51 83 PHE A C 1
ATOM 571 O O . PHE A 1 85 ? 37.829 58.920 13.530 1.00 191.54 83 PHE A O 1
ATOM 579 N N . ASP A 1 86 ? 35.602 58.862 13.838 1.00 207.29 84 ASP A N 1
ATOM 580 C CA . ASP A 1 86 ? 35.417 60.297 14.042 1.00 217.51 84 ASP A CA 1
ATOM 581 C C . ASP A 1 86 ? 35.799 61.107 12.809 1.00 209.28 84 ASP A C 1
ATOM 582 O O . ASP A 1 86 ? 36.096 62.304 12.911 1.00 219.76 84 ASP A O 1
ATOM 587 N N . GLN A 1 87 ? 35.779 60.474 11.637 1.00 191.78 85 GLN A N 1
ATOM 588 C CA . GLN A 1 87 ? 36.116 61.100 10.369 1.00 180.07 85 GLN A CA 1
ATOM 589 C C . GLN A 1 87 ? 35.221 60.497 9.297 1.00 172.27 85 GLN A C 1
ATOM 590 O O . GLN A 1 87 ? 35.003 59.282 9.276 1.00 176.88 85 GLN A O 1
ATOM 596 N N . LYS A 1 88 ? 34.693 61.340 8.420 1.00 166.36 86 LYS A N 1
ATOM 597 C CA . LYS A 1 88 ? 33.866 60.849 7.328 1.00 171.35 86 LYS A CA 1
ATOM 598 C C . LYS A 1 88 ? 34.734 60.425 6.144 1.00 183.44 86 LYS A C 1
ATOM 599 O O . LYS A 1 88 ? 35.857 60.901 5.956 1.00 187.44 86 LYS A O 1
ATOM 605 N N . PHE A 1 89 ? 34.199 59.498 5.350 1.00 173.66 87 PHE A N 1
ATOM 606 C CA . PHE A 1 89 ? 34.926 58.908 4.234 1.00 168.04 87 PHE A CA 1
ATOM 607 C C . PHE A 1 89 ? 34.000 58.837 3.027 1.00 163.26 87 PHE A C 1
ATOM 608 O O . PHE A 1 89 ? 32.825 59.211 3.097 1.00 171.87 87 PHE A O 1
ATOM 616 N N . SER A 1 90 ? 34.538 58.348 1.913 1.00 180.49 88 SER A N 1
ATOM 617 C CA . SER A 1 90 ? 33.780 58.189 0.677 1.00 181.19 88 SER A CA 1
ATOM 618 C C . SER A 1 90 ? 34.501 57.162 -0.191 1.00 183.00 88 SER A C 1
ATOM 619 O O . SER A 1 90 ? 35.439 56.497 0.259 1.00 180.22 88 SER A O 1
ATOM 622 N N . LYS A 1 91 ? 34.065 57.042 -1.450 1.00 179.89 89 LYS A N 1
ATOM 623 C CA . LYS A 1 91 ? 34.612 56.016 -2.335 1.00 175.18 89 LYS A CA 1
ATOM 624 C C . LYS A 1 91 ? 36.115 56.186 -2.534 1.00 178.97 89 LYS A C 1
ATOM 625 O O . LYS A 1 91 ? 36.867 55.205 -2.505 1.00 173.92 89 LYS A O 1
ATOM 631 N N . VAL A 1 92 ? 36.573 57.417 -2.741 1.00 184.45 90 VAL A N 1
ATOM 632 C CA . VAL A 1 92 ? 38.004 57.679 -2.865 1.00 193.06 90 VAL A CA 1
ATOM 633 C C . VAL A 1 92 ? 38.649 57.445 -1.504 1.00 205.78 90 VAL A C 1
ATOM 634 O O . VAL A 1 92 ? 38.257 58.084 -0.517 1.00 208.49 90 VAL A O 1
ATOM 638 N N . PRO A 1 93 ? 39.624 56.544 -1.399 1.00 170.81 91 PRO A N 1
ATOM 639 C CA . PRO A 1 93 ? 40.232 56.274 -0.091 1.00 163.00 91 PRO A CA 1
ATOM 640 C C . PRO A 1 93 ? 41.064 57.448 0.399 1.00 168.84 91 PRO A C 1
ATOM 641 O O . PRO A 1 93 ? 41.845 58.040 -0.349 1.00 172.73 91 PRO A O 1
ATOM 645 N N . THR A 1 94 ? 40.884 57.782 1.674 1.00 167.53 92 THR A N 1
ATOM 646 C CA . THR A 1 94 ? 41.613 58.866 2.311 1.00 164.88 92 THR A CA 1
ATOM 647 C C . THR A 1 94 ? 42.401 58.327 3.496 1.00 167.30 92 THR A C 1
ATOM 648 O O . THR A 1 94 ? 42.044 57.302 4.086 1.00 165.06 92 THR A O 1
ATOM 652 N N . LYS A 1 95 ? 43.479 59.026 3.837 1.00 170.12 93 LYS A N 1
ATOM 653 C CA . LYS A 1 95 ? 44.298 58.622 4.969 1.00 174.06 93 LYS A CA 1
ATOM 654 C C . LYS A 1 95 ? 43.570 58.910 6.276 1.00 172.80 93 LYS A C 1
ATOM 655 O O . LYS A 1 95 ? 42.860 59.912 6.404 1.00 173.05 93 LYS A O 1
ATOM 661 N N . VAL A 1 96 ? 43.746 58.022 7.246 1.00 172.48 94 VAL A N 1
ATOM 662 C CA . VAL A 1 96 ? 43.121 58.162 8.556 1.00 170.16 94 VAL A CA 1
ATOM 663 C C . VAL A 1 96 ? 44.019 59.017 9.439 1.00 173.76 94 VAL A C 1
ATOM 664 O O . VAL A 1 96 ? 45.251 58.928 9.369 1.00 184.39 94 VAL A O 1
ATOM 668 N N . LYS A 1 97 ? 43.398 59.853 10.269 1.00 165.30 95 LYS A N 1
ATOM 669 C CA . LYS A 1 97 ? 44.144 60.767 11.124 1.00 166.39 95 LYS A CA 1
ATOM 670 C C . LYS A 1 97 ? 45.023 60.004 12.108 1.00 182.51 95 LYS A C 1
ATOM 671 O O . LYS A 1 97 ? 44.593 59.026 12.727 1.00 187.31 95 LYS A O 1
ATOM 677 N N . GLY A 1 98 ? 46.265 60.462 12.252 1.00 198.21 96 GLY A N 1
ATOM 678 C CA . GLY A 1 98 ? 47.207 59.858 13.171 1.00 199.87 96 GLY A CA 1
ATOM 679 C C . GLY A 1 98 ? 47.864 58.584 12.686 1.00 204.01 96 GLY A C 1
ATOM 680 O O . GLY A 1 98 ? 48.614 57.967 13.453 1.00 205.99 96 GLY A O 1
ATOM 681 N N . TYR A 1 99 ? 47.612 58.169 11.446 1.00 206.10 97 TYR A N 1
ATOM 682 C CA . TYR A 1 99 ? 48.206 56.959 10.891 1.00 214.01 97 TYR A CA 1
ATOM 683 C C . TYR A 1 99 ? 48.676 57.239 9.473 1.00 210.00 97 TYR A C 1
ATOM 684 O O . TYR A 1 99 ? 47.919 57.779 8.661 1.00 209.72 97 TYR A O 1
ATOM 693 N N . ASP A 1 100 ? 49.920 56.860 9.174 1.00 193.76 98 ASP A N 1
ATOM 694 C CA . ASP A 1 100 ? 50.450 57.065 7.831 1.00 187.13 98 ASP A CA 1
ATOM 695 C C . ASP A 1 100 ? 49.996 55.978 6.866 1.00 193.25 98 ASP A C 1
ATOM 696 O O . ASP A 1 100 ? 49.792 56.256 5.680 1.00 193.20 98 ASP A O 1
ATOM 701 N N . ASN A 1 101 ? 49.834 54.747 7.351 1.00 199.84 99 ASN A N 1
ATOM 702 C CA . ASN A 1 101 ? 49.544 53.612 6.485 1.00 196.33 99 ASN A CA 1
ATOM 703 C C . ASN A 1 101 ? 48.055 53.407 6.243 1.00 201.18 99 ASN A C 1
ATOM 704 O O . ASN A 1 101 ? 47.676 52.890 5.184 1.00 190.47 99 ASN A O 1
ATOM 709 N N . LEU A 1 102 ? 47.208 53.796 7.194 1.00 212.75 100 LEU A N 1
ATOM 710 C CA . LEU A 1 102 ? 45.784 53.499 7.101 1.00 191.16 100 LEU A CA 1
ATOM 711 C C . LEU A 1 102 ? 45.135 54.278 5.963 1.00 183.78 100 LEU A C 1
ATOM 712 O O . LEU A 1 102 ? 45.368 55.480 5.802 1.00 200.31 100 LEU A O 1
ATOM 717 N N . PHE A 1 103 ? 44.321 53.582 5.174 1.00 172.60 101 PHE A N 1
ATOM 718 C CA . PHE A 1 103 ? 43.439 54.196 4.194 1.00 168.05 101 PHE A CA 1
ATOM 719 C C . PHE A 1 103 ? 42.104 53.470 4.251 1.00 160.84 101 PHE A C 1
ATOM 720 O O . PHE A 1 103 ? 42.049 52.271 4.538 1.00 171.16 101 PHE A O 1
ATOM 728 N N . ALA A 1 104 ? 41.025 54.203 3.987 1.00 160.52 102 ALA A N 1
ATOM 729 C CA . ALA A 1 104 ? 39.692 53.647 4.165 1.00 150.06 102 ALA A CA 1
ATOM 730 C C . ALA A 1 104 ? 38.732 54.275 3.167 1.00 147.84 102 ALA A C 1
ATOM 731 O O . ALA A 1 104 ? 38.976 55.360 2.633 1.00 162.74 102 ALA A O 1
ATOM 733 N N . MET A 1 105 ? 37.622 53.578 2.936 1.00 152.07 103 MET A N 1
ATOM 734 C CA . MET A 1 105 ? 36.622 53.998 1.966 1.00 151.83 103 MET A CA 1
ATOM 735 C C . MET A 1 105 ? 35.276 53.410 2.366 1.00 146.68 103 MET A C 1
ATOM 736 O O . MET A 1 105 ? 35.186 52.561 3.256 1.00 140.50 103 MET A O 1
ATOM 741 N N . GLU A 1 106 ? 34.220 53.876 1.695 1.00 159.67 104 GLU A N 1
ATOM 742 C CA . GLU A 1 106 ? 32.862 53.389 1.937 1.00 162.61 104 GLU A CA 1
ATOM 743 C C . GLU A 1 106 ? 32.150 53.222 0.601 1.00 168.60 104 GLU A C 1
ATOM 744 O O . GLU A 1 106 ? 31.781 54.213 -0.038 1.00 182.08 104 GLU A O 1
ATOM 750 N N . ILE A 1 107 ? 31.937 51.976 0.196 1.00 162.44 105 ILE A N 1
ATOM 751 C CA . ILE A 1 107 ? 31.228 51.674 -1.040 1.00 164.65 105 ILE A CA 1
ATOM 752 C C . ILE A 1 107 ? 29.731 51.621 -0.762 1.00 174.89 105 ILE A C 1
ATOM 753 O O . ILE A 1 107 ? 29.291 51.196 0.313 1.00 169.74 105 ILE A O 1
ATOM 758 N N . ASP A 1 108 ? 28.941 52.081 -1.732 1.00 202.93 106 ASP A N 1
ATOM 759 C CA . ASP A 1 108 ? 27.495 52.100 -1.598 1.00 212.84 106 ASP A CA 1
ATOM 760 C C . ASP A 1 108 ? 26.941 50.678 -1.574 1.00 210.00 106 ASP A C 1
ATOM 761 O O . ASP A 1 108 ? 27.617 49.731 -1.983 1.00 203.46 106 ASP A O 1
ATOM 766 N N . PRO A 1 109 ? 25.712 50.499 -1.077 1.00 205.26 107 PRO A N 1
ATOM 767 C CA . PRO A 1 109 ? 25.060 49.186 -1.224 1.00 204.44 107 PRO A CA 1
ATOM 768 C C . PRO A 1 109 ? 24.881 48.772 -2.673 1.00 217.46 107 PRO A C 1
ATOM 769 O O . PRO A 1 109 ? 24.974 47.579 -2.990 1.00 219.54 107 PRO A O 1
ATOM 773 N N . SER A 1 110 ? 24.612 49.725 -3.564 1.00 234.14 108 SER A N 1
ATOM 774 C CA . SER A 1 110 ? 24.611 49.461 -4.997 1.00 228.28 108 SER A CA 1
ATOM 775 C C . SER A 1 110 ? 26.016 49.400 -5.578 1.00 223.19 108 SER A C 1
ATOM 776 O O . SER A 1 110 ? 26.159 49.247 -6.796 1.00 214.91 108 SER A O 1
ATOM 779 N N . LEU A 1 111 ? 27.040 49.532 -4.736 1.00 241.76 109 LEU A N 1
ATOM 780 C CA . LEU A 1 111 ? 28.460 49.466 -5.062 1.00 243.06 109 LEU A CA 1
ATOM 781 C C . LEU A 1 111 ? 28.950 50.681 -5.843 1.00 240.05 109 LEU A C 1
ATOM 782 O O . LEU A 1 111 ? 30.127 50.717 -6.229 1.00 222.58 109 LEU A O 1
ATOM 787 N N . GLY A 1 112 ? 28.106 51.689 -6.060 1.00 221.32 110 GLY A N 1
ATOM 788 C CA . GLY A 1 112 ? 28.531 52.901 -6.731 1.00 216.67 110 GLY A CA 1
ATOM 789 C C . GLY A 1 112 ? 28.988 52.713 -8.157 1.00 213.76 110 GLY A C 1
ATOM 790 O O . GLY A 1 112 ? 29.692 53.574 -8.691 1.00 212.68 110 GLY A O 1
ATOM 791 N N . VAL A 1 113 ? 28.621 51.602 -8.787 1.00 209.30 111 VAL A N 1
ATOM 792 C CA . VAL A 1 113 ? 28.956 51.356 -10.179 1.00 207.36 111 VAL A CA 1
ATOM 793 C C . VAL A 1 113 ? 27.773 51.674 -11.097 1.00 214.32 111 VAL A C 1
ATOM 794 O O . VAL A 1 113 ? 27.709 51.183 -12.223 1.00 214.17 111 VAL A O 1
ATOM 798 N N . ALA A 1 114 ? 26.821 52.482 -10.620 1.00 204.53 112 ALA A N 1
ATOM 799 C CA . ALA A 1 114 ? 25.810 53.033 -11.516 1.00 204.83 112 ALA A CA 1
ATOM 800 C C . ALA A 1 114 ? 26.463 53.878 -12.600 1.00 212.84 112 ALA A C 1
ATOM 801 O O . ALA A 1 114 ? 26.058 53.831 -13.767 1.00 219.62 112 ALA A O 1
ATOM 803 N N . GLU A 1 115 ? 27.475 54.658 -12.228 1.00 225.79 113 GLU A N 1
ATOM 804 C CA . GLU A 1 115 ? 28.362 55.320 -13.175 1.00 237.73 113 GLU A CA 1
ATOM 805 C C . GLU A 1 115 ? 29.680 54.554 -13.169 1.00 239.42 113 GLU A C 1
ATOM 806 O O . GLU A 1 115 ? 30.377 54.518 -12.150 1.00 234.02 113 GLU A O 1
ATOM 812 N N . LEU A 1 116 ? 30.008 53.933 -14.297 1.00 220.39 114 LEU A N 1
ATOM 813 C CA . LEU A 1 116 ? 31.217 53.127 -14.374 1.00 214.88 114 LEU A CA 1
ATOM 814 C C . LEU A 1 116 ? 32.444 53.989 -14.087 1.00 222.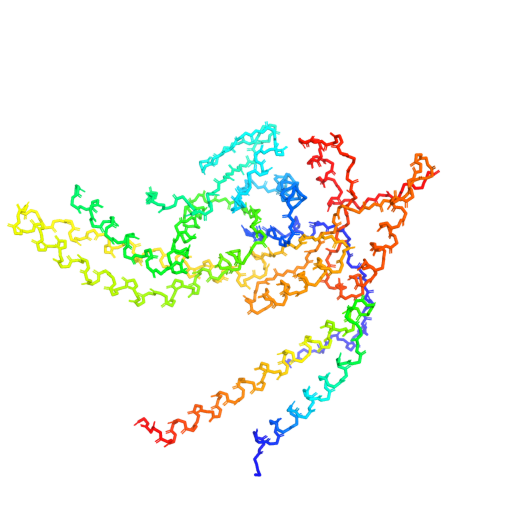66 114 LEU A C 1
ATOM 815 O O . LEU A 1 116 ? 32.528 55.128 -14.561 1.00 224.05 114 LEU A O 1
ATOM 820 N N . PRO A 1 117 ? 33.412 53.483 -13.309 1.00 220.63 115 PRO A N 1
ATOM 821 C CA . PRO A 1 117 ? 34.636 54.226 -12.986 1.00 211.25 115 PRO A CA 1
ATOM 822 C C . PRO A 1 117 ? 35.488 54.522 -14.215 1.00 211.75 115 PRO A C 1
ATOM 823 O O . PRO A 1 117 ? 36.098 55.590 -14.271 1.00 214.33 115 PRO A O 1
ATOM 827 N N . ASP A 1 124 ? 30.794 58.825 -28.477 1.00 204.26 122 ASP A N 1
ATOM 828 C CA . ASP A 1 124 ? 30.423 60.113 -27.915 1.00 207.23 122 ASP A CA 1
ATOM 829 C C . ASP A 1 124 ? 29.243 59.929 -26.974 1.00 206.65 122 ASP A C 1
ATOM 830 O O . ASP A 1 124 ? 29.256 59.050 -26.109 1.00 200.48 122 ASP A O 1
ATOM 835 N N . ASN A 1 125 ? 28.222 60.770 -27.153 1.00 217.23 123 ASN A N 1
ATOM 836 C CA . ASN A 1 125 ? 26.956 60.557 -26.467 1.00 224.86 123 ASN A CA 1
ATOM 837 C C . ASN A 1 125 ? 26.289 59.276 -26.939 1.00 224.00 123 ASN A C 1
ATOM 838 O O . ASN A 1 125 ? 25.497 58.690 -26.194 1.00 225.14 123 ASN A O 1
ATOM 843 N N . MET A 1 126 ? 26.596 58.832 -28.162 1.00 197.17 124 MET A N 1
ATOM 844 C CA . MET A 1 126 ? 26.092 57.550 -28.641 1.00 183.44 124 MET A CA 1
ATOM 845 C C . MET A 1 126 ? 26.712 56.402 -27.860 1.00 183.41 124 MET A C 1
ATOM 846 O O . MET A 1 126 ? 26.020 55.445 -27.495 1.00 184.89 124 MET A O 1
ATOM 851 N N . LEU A 1 127 ? 28.018 56.483 -27.591 1.00 203.14 125 LEU A N 1
ATOM 852 C CA . LEU A 1 127 ? 28.664 55.484 -26.747 1.00 188.57 125 LEU A CA 1
ATOM 853 C C . LEU A 1 127 ? 28.117 55.531 -25.327 1.00 185.22 125 LEU A C 1
ATOM 854 O O . LEU A 1 127 ? 27.965 54.491 -24.676 1.00 177.45 125 LEU A O 1
ATOM 859 N N . SER A 1 128 ? 27.820 56.731 -24.826 1.00 179.77 126 SER A N 1
ATOM 860 C CA . SER A 1 128 ? 27.193 56.843 -23.514 1.00 154.77 126 SER A CA 1
ATOM 861 C C . SER A 1 128 ? 25.822 56.179 -23.513 1.00 162.80 126 SER A C 1
ATOM 862 O O . SER A 1 128 ? 25.456 55.484 -22.556 1.00 155.56 126 SER A O 1
ATOM 865 N N . MET A 1 129 ? 25.054 56.380 -24.585 1.00 157.09 127 MET A N 1
ATOM 866 C CA . MET A 1 129 ? 23.757 55.726 -24.709 1.00 152.08 127 MET A CA 1
ATOM 867 C C . MET A 1 129 ? 23.903 54.211 -24.761 1.00 147.94 127 MET A C 1
ATOM 868 O O . MET A 1 129 ? 23.114 53.482 -24.148 1.00 147.08 127 MET A O 1
ATOM 873 N N . GLY A 1 130 ? 24.904 53.719 -25.492 1.00 148.83 128 GLY A N 1
ATOM 874 C CA . GLY A 1 130 ? 25.138 52.284 -25.528 1.00 146.55 128 GLY A CA 1
ATOM 875 C C . GLY A 1 130 ? 25.504 51.723 -24.170 1.00 148.57 128 GLY A C 1
ATOM 876 O O . GLY A 1 130 ? 25.086 50.619 -23.806 1.00 146.76 128 GLY A O 1
ATOM 877 N N . LYS A 1 131 ? 26.298 52.470 -23.402 1.00 153.77 129 LYS A N 1
ATOM 878 C CA . LYS A 1 131 ? 26.600 52.072 -22.033 1.00 139.54 129 LYS A CA 1
ATOM 879 C C . LYS A 1 131 ? 25.332 52.046 -21.187 1.00 135.85 129 LYS A C 1
ATOM 880 O O . LYS A 1 131 ? 25.079 51.083 -20.454 1.00 133.91 129 LYS A O 1
ATOM 886 N N . LYS A 1 132 ? 24.510 53.093 -21.302 1.00 137.10 130 LYS A N 1
ATOM 887 C CA . LYS A 1 132 ? 23.255 53.151 -20.560 1.00 134.29 130 LYS A CA 1
ATOM 888 C C . LYS A 1 132 ? 22.339 51.995 -20.938 1.00 132.14 130 LYS A C 1
ATOM 889 O O . LYS A 1 132 ? 21.645 51.436 -20.080 1.00 128.90 130 LYS A O 1
ATOM 895 N N . MET A 1 133 ? 22.333 51.613 -22.218 1.00 134.23 131 MET A N 1
ATOM 896 C CA . MET A 1 133 ? 21.549 50.456 -22.636 1.00 132.63 131 MET A CA 1
ATOM 897 C C . MET A 1 133 ? 22.084 49.179 -22.007 1.00 129.83 131 MET A C 1
ATOM 898 O O . MET A 1 133 ? 21.309 48.314 -21.584 1.00 127.22 131 MET A O 1
ATOM 903 N N . MET A 1 134 ? 23.411 49.047 -21.940 1.00 134.17 132 MET A N 1
ATOM 904 C CA . MET A 1 134 ? 24.020 47.872 -21.325 1.00 130.16 132 MET A CA 1
ATOM 905 C C . MET A 1 134 ? 23.649 47.773 -19.852 1.00 124.63 132 MET A C 1
ATOM 906 O O . MET A 1 134 ? 23.220 46.716 -19.377 1.00 122.04 132 MET A O 1
ATOM 911 N N . GLN A 1 135 ? 23.805 48.873 -19.113 1.00 125.09 133 GLN A N 1
ATOM 912 C CA . GLN A 1 135 ? 23.516 48.852 -17.684 1.00 121.55 133 GLN A CA 1
ATOM 913 C C . GLN A 1 135 ? 22.036 48.613 -17.424 1.00 119.78 133 GLN A C 1
ATOM 914 O O . GLN A 1 135 ? 21.669 47.932 -16.460 1.00 116.97 133 GLN A O 1
ATOM 920 N N . GLU A 1 136 ? 21.171 49.164 -18.275 1.00 121.66 134 GLU A N 1
ATOM 921 C CA . GLU A 1 136 ? 19.737 48.984 -18.082 1.00 120.49 134 GLU A CA 1
ATOM 922 C C . GLU A 1 136 ? 19.319 47.546 -18.367 1.00 119.11 134 GLU A C 1
ATOM 923 O O . GLU A 1 136 ? 18.478 46.988 -17.655 1.00 117.12 134 GLU A O 1
ATOM 929 N N . ALA A 1 137 ? 19.896 46.928 -19.398 1.00 120.50 135 ALA A N 1
ATOM 930 C CA . ALA A 1 137 ? 19.592 45.527 -19.669 1.00 119.56 135 ALA A CA 1
ATOM 931 C C . ALA A 1 137 ? 20.168 44.623 -18.588 1.00 116.92 135 ALA A C 1
ATOM 932 O O . ALA A 1 137 ? 19.569 43.597 -18.245 1.00 115.41 135 ALA A O 1
ATOM 934 N N . MET A 1 138 ? 21.328 44.991 -18.037 1.00 116.59 136 MET A N 1
ATOM 935 C CA . MET A 1 138 ? 21.910 44.218 -16.944 1.00 114.14 136 MET A CA 1
ATOM 936 C C . MET A 1 138 ? 21.075 44.327 -15.676 1.00 111.70 136 MET A C 1
ATOM 937 O O . MET A 1 138 ? 21.131 43.437 -14.819 1.00 109.61 136 MET A O 1
ATOM 942 N N . SER A 1 139 ? 20.302 45.410 -15.537 1.00 114.33 137 SER A N 1
ATOM 943 C CA . SER A 1 139 ? 19.433 45.568 -14.376 1.00 112.51 137 SER A CA 1
ATOM 944 C C . SER A 1 139 ? 18.488 44.386 -14.219 1.00 112.51 137 SER A C 1
ATOM 945 O O . SER A 1 139 ? 18.185 43.980 -13.091 1.00 124.09 137 SER A O 1
ATOM 948 N N . ALA A 1 140 ? 18.035 43.805 -15.331 1.00 110.64 138 ALA A N 1
ATOM 949 C CA . ALA A 1 140 ? 17.092 42.694 -15.281 1.00 110.42 138 ALA A CA 1
ATOM 950 C C . ALA A 1 140 ? 17.686 41.427 -14.682 1.00 118.58 138 ALA A C 1
ATOM 951 O O . ALA A 1 140 ? 16.970 40.425 -14.570 1.00 115.42 138 ALA A O 1
ATOM 953 N N . PHE A 1 141 ? 18.960 41.435 -14.303 1.00 109.62 139 PHE A N 1
ATOM 954 C CA . PHE A 1 141 ? 19.616 40.268 -13.716 1.00 124.36 139 PHE A CA 1
ATOM 955 C C . PHE A 1 141 ? 20.443 40.745 -12.529 1.00 108.35 139 PHE A C 1
ATOM 956 O O . PHE A 1 141 ? 21.666 40.892 -12.619 1.00 104.78 139 PHE A O 1
ATOM 964 N N . PRO A 1 142 ? 19.790 41.000 -11.390 1.00 111.87 140 PRO A N 1
ATOM 965 C CA . PRO A 1 142 ? 20.501 41.634 -10.266 1.00 104.72 140 PRO A CA 1
ATOM 966 C C . PRO A 1 142 ? 21.643 40.802 -9.719 1.00 120.54 140 PRO A C 1
ATOM 967 O O . PRO A 1 142 ? 22.600 41.369 -9.179 1.00 121.34 140 PRO A O 1
ATOM 971 N N . GLY A 1 143 ? 21.575 39.476 -9.836 1.00 114.39 141 GLY A N 1
ATOM 972 C CA . GLY A 1 143 ? 22.687 38.654 -9.387 1.00 101.82 141 GLY A CA 1
ATOM 973 C C . GLY A 1 143 ? 23.941 38.880 -10.209 1.00 107.68 141 GLY A C 1
ATOM 974 O O . GLY A 1 143 ? 25.033 39.060 -9.666 1.00 115.27 141 GLY A O 1
ATOM 975 N N . ILE A 1 144 ? 23.797 38.887 -11.537 1.00 106.45 142 ILE A N 1
ATOM 976 C CA . ILE A 1 144 ? 24.951 39.071 -12.411 1.00 108.18 142 ILE A CA 1
ATOM 977 C C . ILE A 1 144 ? 25.419 40.520 -12.386 1.00 107.93 142 ILE A C 1
ATOM 978 O O . ILE A 1 144 ? 26.623 40.799 -12.452 1.00 111.70 142 ILE A O 1
ATOM 983 N N . ASP A 1 145 ? 24.479 41.464 -12.306 1.00 105.83 143 ASP A N 1
ATOM 984 C CA . ASP A 1 145 ? 24.855 42.872 -12.262 1.00 110.04 143 ASP A CA 1
ATOM 985 C C . ASP A 1 145 ? 25.581 43.204 -10.965 1.00 111.05 143 ASP A C 1
ATOM 986 O O . ASP A 1 145 ? 26.565 43.954 -10.970 1.00 116.75 143 ASP A O 1
ATOM 991 N N . GLU A 1 146 ? 25.107 42.654 -9.845 1.00 114.41 144 GLU A N 1
ATOM 992 C CA . GLU A 1 146 ? 25.793 42.846 -8.573 1.00 111.38 144 GLU A CA 1
ATOM 993 C C . GLU A 1 146 ? 27.208 42.287 -8.627 1.00 110.59 144 GLU A C 1
ATOM 994 O O . GLU A 1 146 ? 28.149 42.911 -8.126 1.00 113.43 144 GLU A O 1
ATOM 1000 N N . ALA A 1 147 ? 27.377 41.116 -9.249 1.00 108.45 145 ALA A N 1
ATOM 1001 C CA . ALA A 1 147 ? 28.703 40.523 -9.377 1.00 104.08 145 ALA A CA 1
ATOM 1002 C C . ALA A 1 147 ? 29.608 41.364 -10.267 1.00 112.77 145 ALA A C 1
ATOM 1003 O O . ALA A 1 147 ? 30.804 41.501 -9.988 1.00 131.08 145 ALA A O 1
ATOM 1005 N N . MET A 1 148 ? 29.063 41.928 -11.348 1.00 111.45 146 MET A N 1
ATOM 1006 C CA . MET A 1 148 ? 29.871 42.780 -12.214 1.00 120.17 146 MET A CA 1
ATOM 1007 C C . MET A 1 148 ? 30.333 44.031 -11.478 1.00 121.72 146 MET A C 1
ATOM 1008 O O . MET A 1 148 ? 31.456 44.506 -11.689 1.00 114.48 146 MET A O 1
ATOM 1013 N N . SER A 1 149 ? 29.480 44.577 -10.608 1.00 124.83 147 SER A N 1
ATOM 1014 C CA . SER A 1 149 ? 29.869 45.729 -9.802 1.00 129.09 147 SER A CA 1
ATOM 1015 C C . SER A 1 149 ? 30.904 45.345 -8.749 1.00 139.88 147 SER A C 1
ATOM 1016 O O . SER A 1 149 ? 31.799 46.139 -8.435 1.00 143.98 147 SER A O 1
ATOM 1019 N N . TYR A 1 150 ? 30.786 44.141 -8.179 1.00 121.15 148 TYR A N 1
ATOM 1020 C CA . TYR A 1 150 ? 31.863 43.607 -7.350 1.00 115.61 148 TYR A CA 1
ATOM 1021 C C . TYR A 1 150 ? 33.160 43.510 -8.142 1.00 138.96 148 TYR A C 1
ATOM 1022 O O . TYR A 1 150 ? 34.233 43.869 -7.643 1.00 136.29 148 TYR A O 1
ATOM 1031 N N . ALA A 1 151 ? 33.076 43.033 -9.388 1.00 141.10 149 ALA A N 1
ATOM 1032 C CA . ALA A 1 151 ? 34.274 42.823 -10.193 1.00 138.84 149 ALA A CA 1
ATOM 1033 C C . ALA A 1 151 ? 34.955 44.141 -10.536 1.00 141.76 149 ALA A C 1
ATOM 1034 O O . ALA A 1 151 ? 36.187 44.236 -10.504 1.00 122.76 149 ALA A O 1
ATOM 1036 N N . GLU A 1 152 ? 34.172 45.165 -10.882 1.00 156.63 150 GLU A N 1
ATOM 1037 C CA . GLU A 1 152 ? 34.761 46.473 -11.149 1.00 166.78 150 GLU A CA 1
ATOM 1038 C C . GLU A 1 152 ? 35.445 47.028 -9.909 1.00 158.20 150 GLU A C 1
ATOM 1039 O O . GLU A 1 152 ? 36.527 47.619 -10.000 1.00 161.42 150 GLU A O 1
ATOM 1045 N N . VAL A 1 153 ? 34.833 46.840 -8.737 1.00 152.37 151 VAL A N 1
ATOM 1046 C CA . VAL A 1 153 ? 35.439 47.311 -7.495 1.00 143.16 151 VAL A CA 1
ATOM 1047 C C . VAL A 1 153 ? 36.737 46.565 -7.217 1.00 159.73 151 VAL A C 1
ATOM 1048 O O . VAL A 1 153 ? 37.756 47.174 -6.868 1.00 167.29 151 VAL A O 1
ATOM 1052 N N . MET A 1 154 ? 36.726 45.238 -7.374 1.00 154.55 152 MET A N 1
ATOM 1053 C CA . MET A 1 154 ? 37.934 44.459 -7.120 1.00 145.67 152 MET A CA 1
ATOM 1054 C C . MET A 1 154 ? 39.032 44.799 -8.121 1.00 162.79 152 MET A C 1
ATOM 1055 O O . MET A 1 154 ? 40.218 44.788 -7.773 1.00 174.37 152 MET A O 1
ATOM 1060 N N . ARG A 1 155 ? 38.660 45.110 -9.365 1.00 166.47 153 ARG A N 1
ATOM 1061 C CA . ARG A 1 155 ? 39.659 45.498 -10.356 1.00 164.66 153 ARG A CA 1
ATOM 1062 C C . ARG A 1 155 ? 40.317 46.821 -9.982 1.00 173.80 153 ARG A C 1
ATOM 1063 O O . ARG A 1 155 ? 41.529 46.994 -10.160 1.00 179.04 153 ARG A O 1
ATOM 1071 N N . LEU A 1 156 ? 39.534 47.767 -9.454 1.00 176.15 154 LEU A N 1
ATOM 1072 C CA . LEU A 1 156 ? 40.101 49.038 -9.012 1.00 177.68 154 LEU A CA 1
ATOM 1073 C C . LEU A 1 156 ? 41.020 48.848 -7.812 1.00 181.85 154 LEU A C 1
ATOM 1074 O O . LEU A 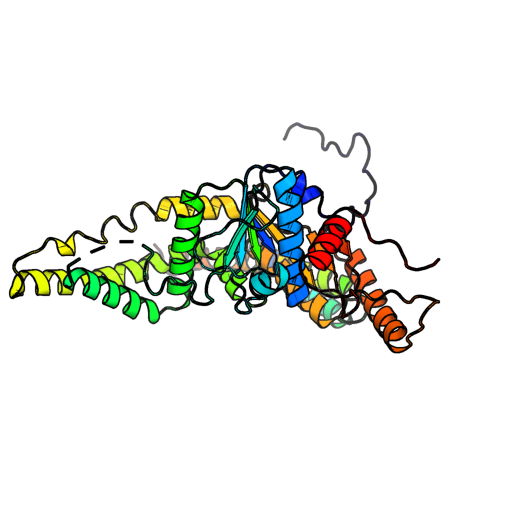1 156 ? 42.108 49.433 -7.758 1.00 185.54 154 LEU A O 1
ATOM 1079 N N . VAL A 1 157 ? 40.600 48.036 -6.838 1.00 174.65 155 VAL A N 1
ATOM 1080 C CA . VAL A 1 157 ? 41.418 47.830 -5.647 1.00 173.57 155 VAL A CA 1
ATOM 1081 C C . VAL A 1 157 ? 42.662 47.010 -5.968 1.00 176.34 155 VAL A C 1
ATOM 1082 O O . VAL A 1 157 ? 43.715 47.197 -5.345 1.00 175.71 155 VAL A O 1
ATOM 1086 N N . LYS A 1 158 ? 42.577 46.104 -6.946 1.00 183.90 156 LYS A N 1
ATOM 1087 C CA . LYS A 1 158 ? 43.757 45.339 -7.341 1.00 188.47 156 LYS A CA 1
ATOM 1088 C C . LYS A 1 158 ? 44.764 46.214 -8.078 1.00 195.25 156 LYS A C 1
ATOM 1089 O O . LYS A 1 158 ? 45.968 46.146 -7.805 1.00 190.97 156 LYS A O 1
ATOM 1095 N N . GLY A 1 159 ? 44.295 47.036 -9.021 1.00 199.38 157 GLY A N 1
ATOM 1096 C CA . GLY A 1 159 ? 45.168 48.009 -9.655 1.00 194.61 157 GLY A CA 1
ATOM 1097 C C . GLY A 1 159 ? 45.722 49.038 -8.691 1.00 194.08 157 GLY A C 1
ATOM 1098 O O . GLY A 1 159 ? 46.758 49.649 -8.976 1.00 191.02 157 GLY A O 1
ATOM 1099 N N . MET A 1 160 ? 45.051 49.247 -7.556 1.00 188.32 158 MET A N 1
ATOM 1100 C CA . MET A 1 160 ? 45.588 50.126 -6.524 1.00 181.01 158 MET A CA 1
ATOM 1101 C C . MET A 1 160 ? 46.842 49.535 -5.891 1.00 181.67 158 MET A C 1
ATOM 1102 O O . MET A 1 160 ? 47.727 50.282 -5.457 1.00 185.27 158 MET A O 1
ATOM 1107 N N . ASN A 1 161 ? 46.927 48.204 -5.827 1.00 186.53 159 ASN A N 1
ATOM 1108 C CA . ASN A 1 161 ? 48.123 47.471 -5.408 1.00 180.01 159 ASN A CA 1
ATOM 1109 C C . ASN A 1 161 ? 48.497 47.804 -3.960 1.00 182.02 159 ASN A C 1
ATOM 1110 O O . ASN A 1 161 ? 49.523 48.421 -3.669 1.00 178.82 159 ASN A O 1
ATOM 1115 N N . PHE A 1 162 ? 47.631 47.361 -3.056 1.00 204.40 160 PHE A N 1
ATOM 1116 C CA . PHE A 1 162 ? 47.847 47.494 -1.623 1.00 200.00 160 PHE A CA 1
ATOM 1117 C C . PHE A 1 162 ? 48.255 46.153 -1.021 1.00 205.61 160 PHE A C 1
ATOM 1118 O O . PHE A 1 162 ? 48.014 45.087 -1.593 1.00 211.83 160 PHE A O 1
ATOM 1126 N N . SER A 1 163 ? 48.877 46.222 0.158 1.00 167.75 161 SER A N 1
ATOM 1127 C CA . SER A 1 163 ? 49.458 45.024 0.758 1.00 158.55 161 SER A CA 1
ATOM 1128 C C . SER A 1 163 ? 48.398 44.101 1.348 1.00 150.71 161 SER A C 1
ATOM 1129 O O . SER A 1 163 ? 48.581 42.879 1.347 1.00 151.53 161 SER A O 1
ATOM 1132 N N . VAL A 1 164 ? 47.299 44.654 1.857 1.00 154.29 162 VAL A N 1
ATOM 1133 C CA . VAL A 1 164 ? 46.224 43.848 2.432 1.00 141.73 162 VAL A CA 1
ATOM 1134 C C . VAL A 1 164 ? 44.989 44.729 2.571 1.00 133.53 162 VAL A C 1
ATOM 1135 O O . VAL A 1 164 ? 45.091 45.925 2.856 1.00 152.74 162 VAL A O 1
ATOM 1139 N N . VAL A 1 165 ? 43.819 44.127 2.360 1.00 122.39 163 VAL A N 1
ATOM 1140 C CA . VAL A 1 165 ? 42.540 44.822 2.433 1.00 126.30 163 VAL A CA 1
ATOM 1141 C C . VAL A 1 165 ? 41.653 44.107 3.443 1.00 117.05 163 VAL A C 1
ATOM 1142 O O . VAL A 1 165 ? 41.656 42.874 3.521 1.00 125.01 163 VAL A O 1
ATOM 1146 N N . VAL A 1 166 ? 40.898 44.884 4.217 1.00 114.24 164 VAL A N 1
ATOM 1147 C CA . VAL A 1 166 ? 39.967 44.358 5.209 1.00 116.32 164 VAL A CA 1
ATOM 1148 C C . VAL A 1 166 ? 38.562 44.809 4.833 1.00 112.16 164 VAL A C 1
ATOM 1149 O O . VAL A 1 166 ? 38.334 45.994 4.564 1.00 124.43 164 VAL A O 1
ATOM 1153 N N . PHE A 1 167 ? 37.625 43.866 4.820 1.00 115.92 165 PHE A N 1
ATOM 1154 C CA . PHE A 1 167 ? 36.249 44.125 4.417 1.00 107.85 165 PHE A CA 1
ATOM 1155 C C . PHE A 1 167 ? 35.351 44.168 5.646 1.00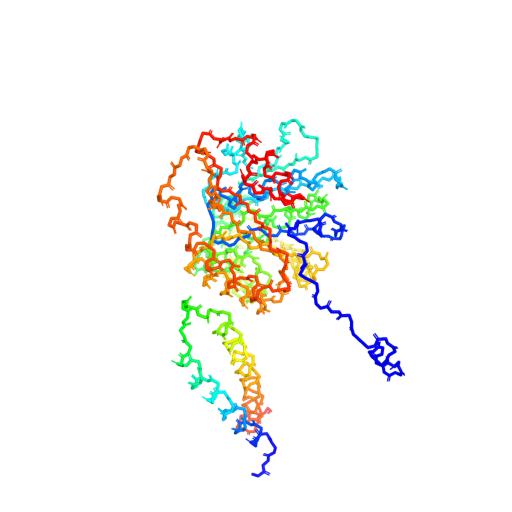 110.23 165 PHE A C 1
ATOM 1156 O O . PHE A 1 167 ? 35.268 43.188 6.395 1.00 115.39 165 PHE A O 1
ATOM 1164 N N . ASP A 1 168 ? 34.676 45.298 5.849 1.00 112.44 166 ASP A N 1
ATOM 1165 C CA . ASP A 1 168 ? 33.602 45.394 6.835 1.00 113.35 166 ASP A CA 1
ATOM 1166 C C . ASP A 1 168 ? 32.303 45.103 6.093 1.00 114.56 166 ASP A C 1
ATOM 1167 O O . ASP A 1 168 ? 31.605 46.007 5.629 1.00 127.16 166 ASP A O 1
ATOM 1172 N N . THR A 1 169 ? 31.984 43.818 5.976 1.00 111.69 167 THR A N 1
ATOM 1173 C CA . THR A 1 169 ? 30.903 43.354 5.123 1.00 108.89 167 THR A CA 1
ATOM 1174 C C . THR A 1 169 ? 29.548 43.511 5.813 1.00 113.63 167 THR A C 1
ATOM 1175 O O . THR A 1 169 ? 29.454 43.731 7.024 1.00 118.90 167 THR A O 1
ATOM 1179 N N . ALA A 1 170 ? 28.474 43.386 5.007 1.00 119.94 168 ALA A N 1
ATOM 1180 C CA . ALA A 1 170 ? 27.096 43.557 5.450 1.00 113.02 168 ALA A CA 1
ATOM 1181 C C . ALA A 1 170 ? 26.580 42.286 6.124 1.00 107.29 168 ALA A C 1
ATOM 1182 O O . ALA A 1 170 ? 26.987 41.178 5.771 1.00 123.49 168 ALA A O 1
ATOM 1184 N N . PRO A 1 171 ? 25.672 42.414 7.097 1.00 124.92 169 PRO A N 1
ATOM 1185 C CA . PRO A 1 171 ? 25.200 41.218 7.810 1.00 133.03 169 PRO A CA 1
ATOM 1186 C C . PRO A 1 171 ? 24.245 40.371 6.983 1.00 132.44 169 PRO A C 1
ATOM 1187 O O . PRO A 1 171 ? 23.625 39.443 7.511 1.00 135.19 169 PRO A O 1
ATOM 1191 N N . THR A 1 172 ? 24.099 40.687 5.699 1.00 126.89 170 THR A N 1
ATOM 1192 C CA . THR A 1 172 ? 23.146 40.005 4.839 1.00 122.09 170 THR A CA 1
ATOM 1193 C C . THR A 1 172 ? 23.855 38.983 3.952 1.00 120.39 170 THR A C 1
ATOM 1194 O O . THR A 1 172 ? 25.061 38.745 4.074 1.00 122.46 170 THR A O 1
ATOM 1198 N N . GLY A 1 173 ? 23.082 38.362 3.055 1.00 106.78 171 GLY A N 1
ATOM 1199 C CA . GLY A 1 173 ? 23.615 37.357 2.147 1.00 93.26 171 GLY A CA 1
ATOM 1200 C C . GLY A 1 173 ? 24.379 37.913 0.961 1.00 110.04 171 GLY A C 1
ATOM 1201 O O . GLY A 1 173 ? 24.996 37.137 0.221 1.00 106.29 171 GLY A O 1
ATOM 1202 N N . HIS A 1 174 ? 24.355 39.234 0.769 1.00 99.62 172 HIS A N 1
ATOM 1203 C CA . HIS A 1 174 ? 25.098 39.853 -0.323 1.00 113.10 172 HIS A CA 1
ATOM 1204 C C . HIS A 1 174 ? 26.602 39.704 -0.141 1.00 109.18 172 HIS A C 1
ATOM 1205 O O . HIS A 1 174 ? 27.342 39.725 -1.131 1.00 128.31 172 HIS A O 1
ATOM 1212 N N . THR A 1 175 ? 27.065 39.537 1.101 1.00 97.47 173 THR A N 1
ATOM 1213 C CA . THR A 1 175 ? 28.472 39.239 1.338 1.00 101.59 173 THR A CA 1
ATOM 1214 C C . THR A 1 175 ? 28.833 37.872 0.785 1.00 111.34 173 THR A C 1
ATOM 1215 O O . THR A 1 175 ? 29.917 37.685 0.217 1.00 112.36 173 THR A O 1
ATOM 1219 N N . LEU A 1 176 ? 27.927 36.904 0.936 1.00 103.47 174 LEU A N 1
ATOM 1220 C CA . LEU A 1 176 ? 28.139 35.598 0.327 1.00 99.15 174 LEU A CA 1
ATOM 1221 C C . LEU A 1 176 ? 28.205 35.717 -1.187 1.00 116.37 174 LEU A C 1
ATOM 1222 O O . LEU A 1 176 ? 29.021 35.051 -1.835 1.00 104.27 174 LEU A O 1
ATOM 1227 N N . ARG A 1 177 ? 27.365 36.577 -1.770 1.00 111.44 175 ARG A N 1
ATOM 1228 C CA . ARG A 1 177 ? 27.447 36.815 -3.206 1.00 102.97 175 ARG A CA 1
ATOM 1229 C C . ARG A 1 177 ? 28.789 37.430 -3.583 1.00 112.81 175 ARG A C 1
ATOM 1230 O O . ARG A 1 177 ? 29.393 37.050 -4.594 1.00 114.18 175 ARG A O 1
ATOM 1238 N N . LEU A 1 178 ? 29.271 38.380 -2.777 1.00 106.37 176 LEU A N 1
ATOM 1239 C CA . LEU A 1 178 ? 30.571 38.990 -3.040 1.00 105.68 176 LEU A CA 1
ATOM 1240 C C . LEU A 1 178 ? 31.684 37.951 -3.012 1.00 107.72 176 LEU A C 1
ATOM 1241 O O . LEU A 1 178 ? 32.620 38.009 -3.815 1.00 110.06 176 LEU A O 1
ATOM 1246 N N . LEU A 1 179 ? 31.600 36.997 -2.091 1.00 113.12 177 LEU A N 1
ATOM 1247 C CA . LEU A 1 179 ? 32.613 35.958 -1.996 1.00 107.87 177 LEU A CA 1
ATOM 1248 C C . LEU A 1 179 ? 32.537 34.946 -3.131 1.00 105.35 177 LEU A C 1
ATOM 1249 O O . LEU A 1 179 ? 33.486 34.178 -3.317 1.00 96.45 177 LEU A O 1
ATOM 1254 N N . ASN A 1 180 ? 31.440 34.921 -3.886 1.00 112.54 178 ASN A N 1
ATOM 1255 C CA . ASN A 1 180 ? 31.305 34.039 -5.038 1.00 111.00 178 ASN A CA 1
ATOM 1256 C C . ASN A 1 180 ? 31.123 34.826 -6.329 1.00 118.94 178 ASN A C 1
ATOM 1257 O O . ASN A 1 180 ? 30.626 34.276 -7.317 1.00 126.71 178 ASN A O 1
ATOM 1262 N N . PHE A 1 181 ? 31.524 36.098 -6.349 1.00 112.28 179 PHE A N 1
ATOM 1263 C CA . PHE A 1 181 ? 31.317 36.902 -7.544 1.00 111.67 179 PHE A CA 1
ATOM 1264 C C . PHE A 1 181 ? 32.055 36.384 -8.781 1.00 105.93 179 PHE A C 1
ATOM 1265 O O . PHE A 1 181 ? 31.525 36.573 -9.882 1.00 133.79 179 PHE A O 1
ATOM 1273 N N . PRO A 1 182 ? 33.235 35.746 -8.688 1.00 105.16 180 PRO A N 1
ATOM 1274 C CA . PRO A 1 182 ? 33.812 35.189 -9.925 1.00 110.45 180 PRO A CA 1
ATOM 1275 C C . PRO A 1 182 ? 32.992 34.048 -10.498 1.00 107.97 180 PRO A C 1
ATOM 1276 O O . PRO A 1 182 ? 32.891 33.923 -11.723 1.00 110.73 180 PRO A O 1
ATOM 1280 N N . THR A 1 183 ? 32.389 33.220 -9.642 1.00 114.94 181 THR A N 1
ATOM 1281 C CA . THR A 1 183 ? 31.512 32.157 -10.126 1.00 114.98 181 THR A CA 1
ATOM 1282 C C . THR A 1 183 ? 30.283 32.730 -10.817 1.00 118.94 181 THR A C 1
ATOM 1283 O O . THR A 1 183 ? 29.861 32.233 -11.869 1.00 123.37 181 THR A O 1
ATOM 1287 N N . ILE A 1 184 ? 29.698 33.782 -10.240 1.00 122.17 182 ILE A N 1
ATOM 1288 C CA . ILE A 1 184 ? 28.517 34.401 -10.833 1.00 117.38 182 ILE A CA 1
ATOM 1289 C C . ILE A 1 184 ? 28.859 35.006 -12.187 1.00 115.30 182 ILE A C 1
ATOM 1290 O O . ILE A 1 184 ? 28.095 34.879 -13.151 1.00 126.77 182 ILE A O 1
ATOM 1295 N N . VAL A 1 185 ? 30.014 35.664 -12.284 1.00 107.80 183 VAL A N 1
ATOM 1296 C CA . VAL A 1 185 ? 30.427 36.252 -13.553 1.00 118.38 183 VAL A CA 1
ATOM 1297 C C . VAL A 1 185 ? 30.685 35.165 -14.591 1.00 133.28 183 VAL A C 1
ATOM 1298 O O . VAL A 1 185 ? 30.255 35.279 -15.745 1.00 135.28 183 VAL A O 1
ATOM 1302 N N . GLU A 1 186 ? 31.376 34.092 -14.195 1.00 140.20 184 GLU A N 1
ATOM 1303 C CA . GLU A 1 186 ? 31.686 33.011 -15.128 1.00 137.66 184 GLU A CA 1
ATOM 1304 C C . GLU A 1 186 ? 30.418 32.381 -15.691 1.00 142.92 184 GLU A C 1
ATOM 1305 O O . GLU A 1 186 ? 30.362 32.033 -16.877 1.00 156.82 184 GLU A O 1
ATOM 1311 N N . ARG A 1 187 ? 29.390 32.226 -14.856 1.00 121.46 185 ARG A N 1
ATOM 1312 C CA . ARG A 1 187 ? 28.123 31.683 -15.333 1.00 121.09 185 ARG A CA 1
ATOM 1313 C C . ARG A 1 187 ? 27.346 32.707 -16.152 1.00 125.27 185 ARG A C 1
ATOM 1314 O O . ARG A 1 187 ? 26.685 32.350 -17.134 1.00 128.86 18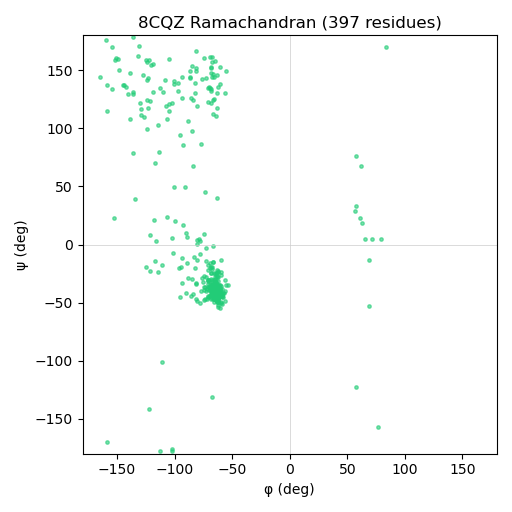5 ARG A O 1
ATOM 1322 N N . GLY A 1 188 ? 27.405 33.979 -15.764 1.00 121.05 186 GLY A N 1
ATOM 1323 C CA . GLY A 1 188 ? 26.676 35.021 -16.456 1.00 114.01 186 GLY A CA 1
ATOM 1324 C C . GLY A 1 188 ? 27.303 35.512 -17.735 1.00 124.38 186 GLY A C 1
ATOM 1325 O O . GLY A 1 188 ? 26.798 36.467 -18.332 1.00 121.66 186 GLY A O 1
ATOM 1326 N N . LEU A 1 189 ? 28.403 34.889 -18.170 1.00 119.09 187 LEU A N 1
ATOM 1327 C CA . LEU A 1 189 ? 29.048 35.299 -19.412 1.00 122.74 187 LEU A CA 1
ATOM 1328 C C . LEU A 1 189 ? 28.105 35.147 -20.598 1.00 125.95 187 LEU A C 1
ATOM 1329 O O . LEU A 1 189 ? 28.104 35.981 -21.510 1.00 126.78 187 LEU A O 1
ATOM 1334 N N . GLY A 1 190 ? 27.299 34.083 -20.604 1.00 131.68 188 GLY A N 1
ATOM 1335 C CA . GLY A 1 190 ? 26.374 33.875 -21.707 1.00 126.06 188 GLY A CA 1
ATOM 1336 C C . GLY A 1 190 ? 25.357 34.992 -21.827 1.00 124.95 188 GLY A C 1
ATOM 1337 O O . GLY A 1 190 ? 25.122 35.520 -22.916 1.00 127.30 188 GLY A O 1
ATOM 1338 N N . ARG A 1 191 ? 24.742 35.369 -20.703 1.00 123.02 189 ARG A N 1
ATOM 1339 C CA . ARG A 1 191 ? 23.800 36.485 -20.709 1.00 122.15 189 ARG A CA 1
ATOM 1340 C C . ARG A 1 191 ? 24.475 37.776 -21.144 1.00 122.04 189 ARG A C 1
ATOM 1341 O O . ARG A 1 191 ? 23.902 38.557 -21.913 1.00 123.42 189 ARG A O 1
ATOM 1349 N N . LEU A 1 192 ? 25.688 38.025 -20.648 1.00 121.91 190 LEU A N 1
ATOM 1350 C CA . LEU A 1 192 ? 26.408 39.233 -21.031 1.00 123.71 190 LEU A CA 1
ATOM 1351 C C . LEU A 1 192 ? 26.650 39.270 -22.534 1.00 131.08 190 LEU A C 1
ATOM 1352 O O . LEU A 1 192 ? 26.454 40.309 -23.176 1.00 133.44 190 LEU A O 1
ATOM 1357 N N . MET A 1 193 ? 27.067 38.143 -23.115 1.00 129.93 191 MET A N 1
ATOM 1358 C CA . MET A 1 193 ? 27.283 38.091 -24.557 1.00 134.62 191 MET A CA 1
ATOM 1359 C C . MET A 1 193 ? 25.973 38.263 -25.316 1.00 134.19 191 MET A C 1
ATOM 1360 O O . MET A 1 193 ? 25.942 38.898 -26.377 1.00 137.14 191 MET A O 1
ATOM 1365 N N . GLN A 1 194 ? 24.881 37.703 -24.791 1.00 131.55 192 GLN A N 1
ATOM 1366 C CA . GLN A 1 194 ? 23.578 37.883 -25.424 1.00 131.95 192 GLN A CA 1
ATOM 1367 C C . GLN A 1 194 ? 23.164 39.349 -25.414 1.00 131.59 192 GLN A C 1
ATOM 1368 O O . GLN A 1 194 ? 22.695 39.882 -26.426 1.00 134.80 192 GLN A O 1
ATOM 1374 N N . ILE A 1 195 ? 23.327 40.017 -24.270 1.00 128.92 193 ILE A N 1
ATOM 1375 C CA . ILE A 1 195 ? 22.974 41.431 -24.180 1.00 128.82 193 ILE A CA 1
ATOM 1376 C C . ILE A 1 195 ? 23.864 42.259 -25.098 1.00 132.33 193 ILE A C 1
ATOM 1377 O O . ILE A 1 195 ? 23.398 43.191 -25.765 1.00 134.10 193 ILE A O 1
ATOM 1382 N N . LYS A 1 196 ? 25.155 41.927 -25.154 1.00 133.74 194 LYS A N 1
ATOM 1383 C CA . LYS A 1 196 ? 26.060 42.629 -26.057 1.00 137.70 194 LYS A CA 1
ATOM 1384 C C . LYS A 1 196 ? 25.672 42.401 -27.513 1.00 141.14 194 LYS A C 1
ATOM 1385 O O . LYS A 1 196 ? 25.747 43.320 -28.336 1.00 144.16 194 LYS A O 1
ATOM 1391 N N . ASN A 1 197 ? 25.240 41.180 -27.846 1.00 140.96 195 ASN A N 1
ATOM 1392 C CA . ASN A 1 197 ? 24.882 40.851 -29.221 1.00 144.38 195 ASN A CA 1
ATOM 1393 C C . ASN A 1 197 ? 23.589 41.519 -29.660 1.00 144.26 195 ASN A C 1
ATOM 1394 O O . ASN A 1 197 ? 23.359 41.667 -30.865 1.00 147.59 195 ASN A O 1
ATOM 1399 N N . GLN A 1 198 ? 22.738 41.914 -28.718 1.00 140.75 196 GLN A N 1
ATOM 1400 C CA . GLN A 1 198 ? 21.503 42.598 -29.061 1.00 140.76 196 GLN A CA 1
ATOM 1401 C C . GLN A 1 198 ? 21.636 44.113 -29.021 1.00 141.61 196 GLN A C 1
ATOM 1402 O O . GLN A 1 198 ? 20.814 44.808 -29.627 1.00 142.96 196 GLN A O 1
ATOM 1408 N N . ILE A 1 199 ? 22.648 44.639 -28.336 1.00 141.15 197 ILE A N 1
ATOM 1409 C CA . ILE A 1 199 ? 22.844 46.082 -28.283 1.00 142.44 197 ILE A CA 1
ATOM 1410 C C . ILE A 1 199 ? 23.809 46.565 -29.367 1.00 147.13 197 ILE A C 1
ATOM 1411 O O . ILE A 1 199 ? 23.636 47.668 -29.898 1.00 149.60 197 ILE A O 1
ATOM 1416 N N . SER A 1 200 ? 24.803 45.750 -29.727 1.00 148.77 198 SER A N 1
ATOM 1417 C CA . SER A 1 200 ? 25.830 46.192 -30.671 1.00 153.61 198 SER A CA 1
ATOM 1418 C C . SER A 1 200 ? 25.272 46.537 -32.045 1.00 157.30 198 SER A C 1
ATOM 1419 O O . SER A 1 200 ? 25.598 47.623 -32.559 1.00 160.65 198 SER A O 1
ATOM 1422 N N . PRO A 1 201 ? 24.458 45.698 -32.700 1.00 157.26 199 PRO A N 1
ATOM 1423 C CA . PRO A 1 201 ? 23.957 46.085 -34.030 1.00 161.06 199 PRO A CA 1
ATOM 1424 C C . PRO A 1 201 ? 23.116 47.351 -34.018 1.00 160.97 199 PRO A C 1
ATOM 1425 O O . PRO A 1 201 ? 23.224 48.156 -34.950 1.00 165.00 199 PRO A O 1
ATOM 1429 N N . PHE A 1 202 ? 22.278 47.551 -32.994 1.00 156.81 200 PHE A N 1
ATOM 1430 C CA . PHE A 1 202 ? 21.550 48.811 -32.876 1.00 156.93 200 PHE A CA 1
ATOM 1431 C C . PHE A 1 202 ? 22.518 49.982 -32.773 1.00 159.44 200 PHE A C 1
ATOM 1432 O O . PHE A 1 202 ? 22.327 51.020 -33.420 1.00 162.62 200 PHE A O 1
ATOM 1440 N N . ILE A 1 203 ? 23.566 49.833 -31.958 1.00 158.31 201 ILE A N 1
ATOM 1441 C CA . ILE A 1 203 ? 24.566 50.893 -31.837 1.00 161.07 201 ILE A CA 1
ATOM 1442 C C . ILE A 1 203 ? 25.196 51.167 -33.193 1.00 166.80 201 ILE A C 1
ATOM 1443 O O . ILE A 1 203 ? 25.261 52.313 -33.656 1.00 170.30 201 ILE A O 1
ATOM 1448 N N . SER A 1 204 ? 25.653 50.106 -33.857 1.00 168.16 202 SER A N 1
ATOM 1449 C CA . SER A 1 204 ? 26.323 50.260 -35.142 1.00 173.95 202 SER A CA 1
ATOM 1450 C C . SER A 1 204 ? 25.368 50.823 -36.185 1.00 176.44 202 SER A C 1
ATOM 1451 O O . SER A 1 204 ? 25.706 51.763 -36.916 1.00 187.61 202 SER A O 1
ATOM 1454 N N . GLN A 1 205 ? 24.162 50.256 -36.264 1.00 173.61 203 GLN A N 1
ATOM 1455 C CA . GLN A 1 205 ? 23.180 50.731 -37.230 1.00 175.80 203 GLN A CA 1
ATOM 1456 C C . GLN A 1 205 ? 22.865 52.204 -37.005 1.00 176.76 203 GLN A C 1
ATOM 1457 O O . GLN A 1 205 ? 22.914 53.013 -37.940 1.00 194.95 203 GLN A O 1
ATOM 1463 N N . MET A 1 206 ? 22.539 52.566 -35.758 1.00 172.73 204 MET A N 1
ATOM 1464 C CA . MET A 1 206 ? 22.201 53.950 -35.441 1.00 176.91 204 MET A CA 1
ATOM 1465 C C . MET A 1 206 ? 23.325 54.894 -35.842 1.00 178.62 204 MET A C 1
ATOM 1466 O O . MET A 1 206 ? 23.095 55.910 -36.508 1.00 190.21 204 MET A O 1
ATOM 1471 N N . CYS A 1 207 ? 24.558 54.555 -35.463 1.00 178.99 205 CYS A N 1
ATOM 1472 C CA . CYS A 1 207 ? 25.692 55.423 -35.752 1.00 190.91 205 CYS A CA 1
ATOM 1473 C C . CYS A 1 207 ? 25.898 55.583 -37.256 1.00 205.52 205 CYS A C 1
ATOM 1474 O O . CYS A 1 207 ? 25.959 56.706 -37.771 1.00 200.78 205 CYS A O 1
ATOM 1477 N N . ASN A 1 208 ? 26.005 54.462 -37.977 1.00 224.88 206 ASN A N 1
ATOM 1478 C CA . ASN A 1 208 ? 26.244 54.507 -39.417 1.00 224.86 206 ASN A CA 1
ATOM 1479 C C . ASN A 1 208 ? 25.123 55.240 -40.136 1.00 221.67 206 ASN A C 1
ATOM 1480 O O . ASN A 1 208 ? 25.361 56.211 -40.861 1.00 229.86 206 ASN A O 1
ATOM 1485 N N . MET A 1 209 ? 23.885 54.791 -39.919 1.00 247.92 207 MET A N 1
ATOM 1486 C CA . MET A 1 209 ? 22.766 55.276 -40.718 1.00 256.72 207 MET A CA 1
ATOM 1487 C C . MET A 1 209 ? 22.532 56.764 -40.515 1.00 255.01 207 MET A C 1
ATOM 1488 O O . MET A 1 209 ? 22.109 57.461 -41.441 1.00 263.99 207 MET A O 1
ATOM 1493 N N . LEU A 1 210 ? 22.790 57.270 -39.318 1.00 208.28 208 LEU A N 1
ATOM 1494 C CA . LEU A 1 210 ? 22.425 58.643 -39.008 1.00 201.50 208 LEU A CA 1
ATOM 1495 C C . LEU A 1 210 ? 23.591 59.525 -38.590 1.00 205.97 208 LEU A C 1
ATOM 1496 O O . LEU A 1 210 ? 23.493 60.746 -38.723 1.00 208.77 208 LEU A O 1
ATOM 1501 N N . GLY A 1 211 ? 24.684 58.954 -38.100 1.00 205.91 209 GLY A N 1
ATOM 1502 C CA . GLY A 1 211 ? 25.765 59.767 -37.583 1.00 210.23 209 GLY A CA 1
ATOM 1503 C C . GLY A 1 211 ? 27.102 59.559 -38.262 1.00 217.14 209 GLY A C 1
ATOM 1504 O O . GLY A 1 211 ? 28.117 60.068 -37.779 1.00 225.81 209 GLY A O 1
ATOM 1505 N N . LEU A 1 212 ? 27.117 58.799 -39.361 1.00 214.06 210 LEU A N 1
ATOM 1506 C CA . LEU A 1 212 ? 28.301 58.586 -40.193 1.00 213.41 210 LEU A CA 1
ATOM 1507 C C . LEU A 1 212 ? 29.378 57.756 -39.498 1.00 214.30 210 LEU A C 1
ATOM 1508 O O . LEU A 1 212 ? 29.853 56.759 -40.054 1.00 212.74 210 LEU A O 1
ATOM 1513 N N . GLY A 1 213 ? 29.783 58.154 -38.297 1.00 214.05 211 GLY A N 1
ATOM 1514 C CA . GLY A 1 213 ? 30.847 57.433 -37.623 1.00 210.17 211 GLY A CA 1
ATOM 1515 C C . GLY A 1 213 ? 30.422 56.017 -37.273 1.00 223.93 211 GLY A C 1
ATOM 1516 O O . GLY A 1 213 ? 29.261 55.750 -36.961 1.00 226.54 211 GLY A O 1
ATOM 1517 N N . ASP A 1 214 ? 31.375 55.098 -37.365 1.00 253.96 212 ASP A N 1
ATOM 1518 C CA . ASP A 1 214 ? 31.176 53.724 -36.934 1.00 265.34 212 ASP A CA 1
ATOM 1519 C C . ASP A 1 214 ? 32.094 53.363 -35.779 1.00 265.66 212 ASP A C 1
ATOM 1520 O O . ASP A 1 214 ? 32.069 52.221 -35.309 1.00 259.82 212 ASP A O 1
ATOM 1525 N N . MET A 1 215 ? 32.877 54.329 -35.294 1.00 264.40 213 MET A N 1
ATOM 1526 C CA . MET A 1 215 ? 33.901 54.074 -34.285 1.00 263.71 213 MET A CA 1
ATOM 1527 C C . MET A 1 215 ? 33.318 53.518 -32.992 1.00 263.56 213 MET A C 1
ATOM 1528 O O . MET A 1 215 ? 33.961 52.705 -32.318 1.00 263.61 213 MET A O 1
ATOM 1533 N N . ASN A 1 216 ? 32.111 53.952 -32.618 1.00 272.47 214 ASN A N 1
ATOM 1534 C CA . ASN A 1 216 ? 31.556 53.563 -31.322 1.00 281.35 214 ASN A CA 1
ATOM 1535 C C . ASN A 1 216 ? 31.347 52.057 -31.206 1.00 277.87 214 ASN A C 1
ATOM 1536 O O . ASN A 1 216 ? 31.313 51.524 -30.090 1.00 264.06 214 ASN A O 1
ATOM 1541 N N . ALA A 1 217 ? 31.210 51.353 -32.333 1.00 272.43 215 ALA A N 1
ATOM 1542 C CA . ALA A 1 217 ? 30.987 49.911 -32.283 1.00 266.00 215 ALA A CA 1
ATOM 1543 C C . ALA A 1 217 ? 32.209 49.164 -31.758 1.00 266.43 215 ALA A C 1
ATOM 1544 O O . ALA A 1 217 ? 32.063 48.141 -31.077 1.00 260.17 215 ALA A O 1
ATOM 1546 N N . ASP A 1 218 ? 33.414 49.657 -32.054 1.00 268.01 216 ASP A N 1
ATOM 1547 C CA . ASP A 1 218 ? 34.628 48.989 -31.601 1.00 268.56 216 ASP A CA 1
ATOM 1548 C C . ASP A 1 218 ? 34.802 49.062 -30.088 1.00 266.40 216 ASP A C 1
ATOM 1549 O O . ASP A 1 218 ? 35.478 48.202 -29.511 1.00 258.46 216 ASP A O 1
ATOM 1554 N N . GLN A 1 219 ? 34.214 50.062 -29.437 1.00 262.63 217 GLN A N 1
ATOM 1555 C CA . GLN A 1 219 ? 34.333 50.178 -27.994 1.00 258.93 217 GLN A CA 1
ATOM 1556 C C . GLN A 1 219 ? 33.566 49.052 -27.306 1.00 242.30 217 GLN A C 1
ATOM 1557 O O . GLN A 1 219 ? 32.702 48.399 -27.898 1.00 239.33 217 GLN A O 1
ATOM 1563 N N . LEU A 1 220 ? 33.906 48.826 -26.037 1.00 232.38 218 LEU A N 1
ATOM 1564 C CA . LEU A 1 220 ? 33.374 47.768 -25.181 1.00 223.06 218 LEU A CA 1
ATOM 1565 C C . LEU A 1 220 ? 33.753 46.372 -25.665 1.00 228.54 218 LEU A C 1
ATOM 1566 O O . LEU A 1 220 ? 33.306 45.385 -25.068 1.00 212.44 218 LEU A O 1
ATOM 1571 N N . ALA A 1 221 ? 34.568 46.250 -26.715 1.00 247.54 219 ALA A N 1
ATOM 1572 C CA . ALA A 1 221 ? 34.983 44.936 -27.196 1.00 254.80 219 ALA A CA 1
ATOM 1573 C C . ALA A 1 221 ? 36.076 44.343 -26.315 1.00 258.99 219 ALA A C 1
ATOM 1574 O O . ALA A 1 221 ? 35.975 43.191 -25.878 1.00 248.44 219 ALA A O 1
ATOM 1576 N N . SER A 1 222 ? 37.127 45.113 -26.046 1.00 277.99 220 SER A N 1
ATOM 1577 C CA . SER A 1 222 ? 38.233 44.664 -25.212 1.00 275.36 220 SER A CA 1
ATOM 1578 C C . SER A 1 222 ? 38.025 44.977 -23.735 1.00 268.16 220 SER A C 1
ATOM 1579 O O . SER A 1 222 ? 38.961 44.824 -22.944 1.00 279.22 220 SER A O 1
ATOM 1582 N N . LYS A 1 223 ? 36.824 45.414 -23.346 1.00 235.98 221 LYS A N 1
ATOM 1583 C CA . LYS A 1 223 ? 36.552 45.661 -21.934 1.00 224.74 221 LYS A CA 1
ATOM 1584 C C . LYS A 1 223 ? 36.467 44.362 -21.145 1.00 219.49 221 LYS A C 1
ATOM 1585 O O . LYS A 1 223 ? 36.798 44.338 -19.954 1.00 216.78 221 LYS A O 1
ATOM 1591 N N . LEU A 1 224 ? 36.030 43.280 -21.784 1.00 220.17 222 LEU A N 1
ATOM 1592 C CA . LEU A 1 224 ? 35.890 41.988 -21.128 1.00 217.61 222 LEU A CA 1
ATOM 1593 C C . LEU A 1 224 ? 37.019 41.024 -21.467 1.00 218.43 222 LEU A C 1
ATOM 1594 O O . LEU A 1 224 ? 36.969 39.863 -21.051 1.00 213.71 222 LEU A O 1
ATOM 1599 N N . GLU A 1 225 ? 38.036 41.473 -22.202 1.00 241.25 223 GLU A N 1
ATOM 1600 C CA . GLU A 1 225 ? 39.128 40.602 -22.614 1.00 252.46 223 GLU A CA 1
ATOM 1601 C C . GLU A 1 225 ? 40.318 40.632 -21.662 1.00 247.36 223 GLU A C 1
ATOM 1602 O O . GLU A 1 225 ? 41.204 39.778 -21.779 1.00 242.46 223 GLU A O 1
ATOM 1608 N N . GLU A 1 226 ? 40.363 41.582 -20.729 1.00 251.76 224 GLU A N 1
ATOM 1609 C CA . GLU A 1 226 ? 41.437 41.647 -19.744 1.00 251.48 224 GLU A CA 1
ATOM 1610 C C . GLU A 1 226 ? 40.950 41.664 -18.301 1.00 225.84 224 GLU A C 1
ATOM 1611 O O . GLU A 1 226 ? 41.739 41.347 -17.403 1.00 213.43 224 GLU A O 1
ATOM 1617 N N . THR A 1 227 ? 39.686 42.007 -18.046 1.00 212.45 225 THR A N 1
ATOM 1618 C CA . THR A 1 227 ? 39.162 41.947 -16.686 1.00 205.97 225 THR A CA 1
ATOM 1619 C C . THR A 1 227 ? 38.906 40.510 -16.249 1.00 198.82 225 THR A C 1
ATOM 1620 O O . THR A 1 227 ? 38.953 40.208 -15.050 1.00 189.31 225 THR A O 1
ATOM 1624 N N . LEU A 1 228 ? 38.637 39.615 -17.199 1.00 196.89 226 LEU A N 1
ATOM 1625 C CA . LEU A 1 228 ? 38.353 38.213 -16.914 1.00 185.61 226 LEU A CA 1
ATOM 1626 C C . LEU A 1 228 ? 39.559 37.492 -16.313 1.00 181.48 226 LEU A C 1
ATOM 1627 O O . LEU A 1 228 ? 39.388 36.723 -15.358 1.00 176.47 226 LEU A O 1
ATOM 1632 N N . PRO A 1 229 ? 40.783 37.679 -16.831 1.00 197.73 227 PRO A N 1
ATOM 1633 C CA . PRO A 1 229 ? 41.939 37.086 -16.134 1.00 194.42 227 PRO A CA 1
ATOM 1634 C C . PRO A 1 229 ? 42.085 37.571 -14.703 1.00 187.65 227 PRO A C 1
ATOM 1635 O O . PRO A 1 229 ? 42.443 36.783 -13.819 1.00 189.23 227 PRO A O 1
ATOM 1639 N N . VAL A 1 230 ? 41.812 38.854 -14.450 1.00 186.27 228 VAL A N 1
ATOM 1640 C CA . VAL A 1 230 ? 41.835 39.368 -13.084 1.00 184.28 228 VAL A CA 1
ATOM 1641 C C . VAL A 1 230 ? 40.784 38.666 -12.233 1.00 175.20 228 VAL A C 1
ATOM 1642 O O . VAL A 1 230 ? 41.035 38.312 -11.074 1.00 173.28 228 VAL A O 1
ATOM 1646 N N . ILE A 1 231 ? 39.595 38.440 -12.797 1.00 174.18 229 ILE A N 1
ATOM 1647 C CA . ILE A 1 231 ? 38.539 37.751 -12.061 1.00 152.02 229 ILE A CA 1
ATOM 1648 C C . ILE A 1 231 ? 38.956 36.322 -11.738 1.00 144.28 229 ILE A C 1
ATOM 1649 O O . ILE A 1 231 ? 38.758 35.840 -10.615 1.00 148.78 229 ILE A O 1
ATOM 1654 N N . ARG A 1 232 ? 39.552 35.625 -12.710 1.00 157.81 230 ARG A N 1
ATOM 1655 C CA . ARG A 1 232 ? 39.995 34.255 -12.473 1.00 154.23 230 ARG A CA 1
ATOM 1656 C C . ARG A 1 232 ? 41.116 34.200 -11.445 1.00 145.86 230 ARG A C 1
ATOM 1657 O O . ARG A 1 232 ? 41.181 33.252 -10.654 1.00 151.51 230 ARG A O 1
ATOM 1665 N N . SER A 1 233 ? 41.998 35.201 -11.431 1.00 141.64 231 SER A N 1
ATOM 1666 C CA . SER A 1 233 ? 43.045 35.239 -10.415 1.00 154.21 231 SER A CA 1
ATOM 1667 C C . SER A 1 233 ? 42.454 35.454 -9.027 1.00 142.04 231 SER A C 1
ATOM 1668 O O . SER A 1 233 ? 42.897 34.833 -8.053 1.00 139.63 231 SER A O 1
ATOM 1671 N N . VAL A 1 234 ? 41.448 36.324 -8.916 1.00 145.81 232 VAL A N 1
ATOM 1672 C CA . VAL A 1 234 ? 40.809 36.559 -7.625 1.00 141.86 232 VAL A CA 1
ATOM 1673 C C . VAL A 1 234 ? 40.092 35.302 -7.148 1.00 137.07 232 VAL A C 1
ATOM 1674 O O . VAL A 1 234 ? 40.091 34.986 -5.951 1.00 134.78 232 VAL A O 1
ATOM 1678 N N . SER A 1 235 ? 39.478 34.562 -8.075 1.00 137.42 233 SER A N 1
ATOM 1679 C CA . SER A 1 235 ? 38.822 33.309 -7.714 1.00 133.31 233 SER A CA 1
ATOM 1680 C C . SER A 1 235 ? 39.830 32.308 -7.167 1.00 133.52 233 SER A C 1
ATOM 1681 O O . SER A 1 235 ? 39.600 31.678 -6.128 1.00 118.82 233 SER A O 1
ATOM 1684 N N . GLU A 1 236 ? 40.957 32.146 -7.864 1.00 133.57 234 GLU A N 1
ATOM 1685 C CA . GLU A 1 236 ? 42.030 31.300 -7.360 1.00 135.43 234 GLU A CA 1
ATOM 1686 C C . GLU A 1 236 ? 42.602 31.832 -6.054 1.00 131.90 234 GLU A C 1
ATOM 1687 O O . GLU A 1 236 ? 43.164 31.057 -5.272 1.00 146.15 234 GLU A O 1
ATOM 1693 N N . GLN A 1 237 ? 42.464 33.135 -5.801 1.00 121.43 235 GLN A N 1
ATOM 1694 C CA . GLN A 1 237 ? 43.036 33.737 -4.604 1.00 131.71 235 GLN A CA 1
ATOM 1695 C C . GLN A 1 237 ? 42.114 33.601 -3.398 1.00 135.62 235 GLN A C 1
ATOM 1696 O O . GLN A 1 237 ? 42.596 33.525 -2.261 1.00 124.49 235 GLN A O 1
ATOM 1702 N N . PHE A 1 238 ? 40.797 33.560 -3.618 1.00 131.16 236 PHE A N 1
ATOM 1703 C CA . PHE A 1 238 ? 39.869 33.431 -2.497 1.00 119.03 236 PHE A CA 1
ATOM 1704 C C . PHE A 1 238 ? 39.899 32.024 -1.913 1.00 124.34 236 PHE A C 1
ATOM 1705 O O . PHE A 1 238 ? 39.844 31.853 -0.689 1.00 118.28 236 PHE A O 1
ATOM 1713 N N . LYS A 1 239 ? 39.986 31.006 -2.773 1.00 117.09 237 LYS A N 1
ATOM 1714 C CA . LYS A 1 239 ? 40.067 29.624 -2.315 1.00 125.83 237 LYS A CA 1
ATOM 1715 C C . LYS A 1 239 ? 41.365 29.322 -1.580 1.00 136.88 237 LYS A C 1
ATOM 1716 O O . LYS A 1 239 ? 41.448 28.290 -0.905 1.00 153.87 237 LYS A O 1
ATOM 1722 N N . ASP A 1 240 ? 42.369 30.184 -1.693 1.00 124.56 238 ASP A N 1
ATOM 1723 C CA . ASP A 1 240 ? 43.627 29.975 -0.988 1.00 133.13 238 ASP A CA 1
ATOM 1724 C C . ASP A 1 240 ? 43.484 30.417 0.454 1.00 128.98 238 ASP A C 1
ATOM 1725 O O . ASP A 1 240 ? 43.199 31.596 0.713 1.00 128.47 238 ASP A O 1
ATOM 1730 N N . PRO A 1 241 ? 43.661 29.526 1.439 1.00 124.14 239 PRO A N 1
ATOM 1731 C CA . PRO A 1 241 ? 43.597 29.961 2.838 1.00 104.48 239 PRO A CA 1
ATOM 1732 C C . PRO A 1 241 ? 44.718 30.910 3.221 1.00 114.34 239 PRO A C 1
ATOM 1733 O O . PRO A 1 241 ? 44.517 31.765 4.091 1.00 124.86 239 PRO A O 1
ATOM 1737 N N . GLU A 1 242 ? 45.892 30.788 2.596 1.00 127.94 240 GLU A N 1
ATOM 1738 C CA . GLU A 1 242 ? 47.016 31.654 2.934 1.00 121.55 240 GLU A CA 1
ATOM 1739 C C . GLU A 1 242 ? 46.791 33.098 2.503 1.00 123.38 240 GLU A C 1
ATOM 1740 O O . GLU A 1 242 ? 47.451 33.997 3.034 1.00 121.21 240 GLU A O 1
ATOM 1746 N N . GLN A 1 243 ? 45.881 33.341 1.556 1.00 129.94 241 GLN A N 1
ATOM 1747 C CA . GLN A 1 243 ? 45.646 34.681 1.036 1.00 118.23 241 GLN A CA 1
ATOM 1748 C C . GLN A 1 243 ? 44.300 35.270 1.422 1.00 119.25 241 GLN A C 1
ATOM 1749 O O . GLN A 1 243 ? 44.130 36.489 1.320 1.00 118.92 241 GLN A O 1
ATOM 1755 N N . THR A 1 244 ? 43.349 34.446 1.857 1.00 116.98 242 THR A N 1
ATOM 1756 C CA . THR A 1 244 ? 42.003 34.911 2.161 1.00 99.58 242 THR A CA 1
ATOM 1757 C C . THR A 1 244 ? 41.481 34.167 3.379 1.00 108.22 242 THR A C 1
ATOM 1758 O O . THR A 1 244 ? 41.642 32.947 3.477 1.00 113.76 242 THR A O 1
ATOM 1762 N N . THR A 1 245 ? 40.866 34.905 4.303 1.00 106.15 243 THR A N 1
ATOM 1763 C CA . THR A 1 245 ? 40.247 34.308 5.478 1.00 92.68 243 THR A CA 1
ATOM 1764 C C . THR A 1 245 ? 39.042 35.141 5.891 1.00 100.63 243 THR A C 1
ATOM 1765 O O . THR A 1 245 ? 39.002 36.356 5.674 1.00 90.03 243 THR A O 1
ATOM 1769 N N . PHE A 1 246 ? 38.060 34.470 6.487 1.00 91.34 244 PHE A N 1
ATOM 1770 C CA . PHE A 1 246 ? 36.855 35.104 6.998 1.00 91.01 244 PHE A CA 1
ATOM 1771 C C . PHE A 1 246 ? 36.896 35.107 8.520 1.00 85.75 244 PHE A C 1
ATOM 1772 O O . PHE A 1 246 ? 37.352 34.140 9.139 1.00 98.08 244 PHE A O 1
ATOM 1780 N N . ILE A 1 247 ? 36.417 36.196 9.116 1.00 86.73 245 ILE A N 1
ATOM 1781 C CA . ILE A 1 247 ? 36.330 36.350 10.563 1.00 90.16 245 ILE A CA 1
ATOM 1782 C C . ILE A 1 247 ? 34.875 36.607 10.922 1.00 82.67 245 ILE A C 1
ATOM 1783 O O . ILE A 1 247 ? 34.268 37.559 10.416 1.00 98.47 245 ILE A O 1
ATOM 1788 N N . CYS A 1 248 ? 34.321 35.773 11.798 1.00 84.18 246 CYS A N 1
ATOM 1789 C CA . CYS A 1 248 ? 32.908 35.833 12.151 1.00 81.44 246 CYS A CA 1
ATOM 1790 C C . CYS A 1 248 ? 32.715 36.624 13.440 1.00 89.22 246 CYS A C 1
ATOM 1791 O O . CYS A 1 248 ? 33.412 36.385 14.431 1.00 102.42 246 CYS A O 1
ATOM 1794 N N . VAL A 1 249 ? 31.760 37.553 13.425 1.00 81.76 247 VAL A N 1
ATOM 1795 C CA . VAL A 1 249 ? 31.412 38.363 14.588 1.00 92.08 247 VAL A CA 1
ATOM 1796 C C . VAL A 1 249 ? 30.007 37.981 15.034 1.00 85.10 247 VAL A C 1
ATOM 1797 O O . VAL A 1 249 ? 29.100 37.847 14.203 1.00 96.87 247 VAL A O 1
ATOM 1801 N N . CYS A 1 250 ? 29.830 37.800 16.342 1.00 105.38 248 CYS A N 1
ATOM 1802 C CA . CYS A 1 250 ? 28.568 37.328 16.897 1.00 83.12 248 CYS A CA 1
ATOM 1803 C C . CYS A 1 250 ? 28.502 37.702 18.371 1.00 90.32 248 CYS A C 1
ATOM 1804 O O . CYS A 1 250 ? 29.454 38.240 18.943 1.00 92.81 248 CYS A O 1
ATOM 1807 N N . ILE A 1 251 ? 27.352 37.408 18.981 1.00 84.94 249 ILE A N 1
ATOM 1808 C CA . ILE A 1 251 ? 27.154 37.552 20.416 1.00 86.02 249 ILE A CA 1
ATOM 1809 C C . ILE A 1 251 ? 26.688 36.210 20.970 1.00 96.53 249 ILE A C 1
ATOM 1810 O O . ILE A 1 251 ? 26.172 35.354 20.247 1.00 91.32 249 ILE A O 1
ATOM 1815 N N . ALA A 1 252 ? 26.873 36.033 22.278 1.00 92.10 250 ALA A N 1
ATOM 1816 C CA . ALA A 1 252 ? 26.595 34.749 22.927 1.00 94.60 250 ALA A CA 1
ATOM 1817 C C . ALA A 1 252 ? 25.108 34.647 23.272 1.00 94.48 250 ALA A C 1
ATOM 1818 O O . ALA A 1 252 ? 24.692 34.651 24.431 1.00 96.43 250 ALA A O 1
ATOM 1820 N N . GLU A 1 253 ? 24.300 34.569 22.217 1.00 105.87 251 GLU A N 1
ATOM 1821 C CA . GLU A 1 253 ? 22.884 34.241 22.313 1.00 98.02 251 GLU A CA 1
ATOM 1822 C C . GLU A 1 253 ? 22.580 33.158 21.286 1.00 93.33 251 GLU A C 1
ATOM 1823 O O . GLU A 1 253 ? 23.348 32.941 20.344 1.00 90.46 251 GLU A O 1
ATOM 1829 N N . PHE A 1 254 ? 21.446 32.475 21.473 1.00 92.98 252 PHE A N 1
ATOM 1830 C CA . PHE A 1 254 ? 21.126 31.320 20.635 1.00 93.22 252 PHE A CA 1
ATOM 1831 C C . PHE A 1 254 ? 20.989 31.713 19.167 1.00 98.17 252 PHE A C 1
ATOM 1832 O O . PHE A 1 254 ? 21.602 31.097 18.286 1.00 99.03 252 PHE A O 1
ATOM 1840 N N . LEU A 1 255 ? 20.167 32.726 18.882 1.00 91.65 253 LEU A N 1
ATOM 1841 C CA . LEU A 1 255 ? 19.959 33.136 17.495 1.00 100.42 253 LEU A CA 1
ATOM 1842 C C . LEU A 1 255 ? 21.274 33.498 16.822 1.00 97.41 253 LEU A C 1
ATOM 1843 O O . LEU A 1 255 ? 21.512 33.134 15.663 1.00 95.81 253 LEU A O 1
ATOM 1848 N N . SER A 1 256 ? 22.144 34.209 17.540 1.00 89.12 254 SER A N 1
ATOM 1849 C CA . SER A 1 256 ? 23.443 34.566 16.985 1.00 87.52 254 SER A CA 1
ATOM 1850 C C . SER A 1 256 ? 24.305 33.330 16.758 1.00 86.93 254 SER A C 1
ATOM 1851 O O . SER A 1 256 ? 24.982 33.219 15.729 1.00 90.83 254 SER A O 1
ATOM 1854 N N . LEU A 1 257 ? 24.289 32.386 17.703 1.00 87.50 255 LEU A N 1
ATOM 1855 C CA . LEU A 1 257 ? 25.053 31.154 17.530 1.00 87.48 255 LEU A CA 1
ATOM 1856 C C . LEU A 1 257 ? 24.533 30.343 16.350 1.00 87.60 255 LEU A C 1
ATOM 1857 O O . LEU A 1 257 ? 25.316 29.734 15.612 1.00 87.38 255 LEU A O 1
ATOM 1862 N N . TYR A 1 258 ? 23.213 30.325 16.157 1.00 97.39 256 TYR A N 1
ATOM 1863 C CA . TYR A 1 258 ? 22.629 29.568 15.055 1.00 89.22 256 TYR A CA 1
ATOM 1864 C C . TYR A 1 258 ? 23.038 30.157 13.711 1.00 88.29 256 TYR A C 1
ATOM 1865 O O . TYR A 1 258 ? 23.496 29.437 12.815 1.00 88.65 256 TYR A O 1
ATOM 1874 N N . GLU A 1 259 ? 22.884 31.475 13.555 1.00 89.03 257 GLU A N 1
ATOM 1875 C CA . GLU A 1 259 ? 23.292 32.128 12.317 1.00 86.99 257 GLU A CA 1
ATOM 1876 C C . GLU A 1 259 ? 24.796 32.020 12.093 1.00 87.90 257 GLU A C 1
ATOM 1877 O O . GLU A 1 259 ? 25.245 31.929 10.944 1.00 91.29 257 GLU A O 1
ATOM 1883 N N . THR A 1 260 ? 25.589 32.019 13.168 1.00 85.12 258 THR A N 1
ATOM 1884 C CA . THR A 1 260 ? 27.029 31.831 13.016 1.00 84.42 258 THR A CA 1
ATOM 1885 C C . THR A 1 260 ? 27.342 30.461 12.427 1.00 85.26 258 THR A C 1
ATOM 1886 O O . THR A 1 260 ? 28.143 30.341 11.491 1.00 85.13 258 THR A O 1
ATOM 1890 N N . GLU A 1 261 ? 26.713 29.411 12.961 1.00 86.55 259 GLU A N 1
ATOM 1891 C CA . GLU A 1 261 ? 26.953 28.070 12.438 1.00 88.13 259 GLU A CA 1
ATOM 1892 C C . GLU A 1 261 ? 26.521 27.962 10.983 1.00 90.32 259 GLU A C 1
ATOM 1893 O O . GLU A 1 261 ? 27.216 27.346 10.167 1.00 90.93 259 GLU A O 1
ATOM 1899 N N . ARG A 1 262 ? 25.375 28.558 10.639 1.00 91.00 260 ARG A N 1
ATOM 1900 C CA . ARG A 1 262 ? 24.944 28.574 9.245 1.00 91.47 260 ARG A CA 1
ATOM 1901 C C . ARG A 1 262 ? 25.966 29.276 8.361 1.00 88.98 260 ARG A C 1
ATOM 1902 O O . ARG A 1 262 ? 26.275 28.804 7.262 1.00 94.88 260 ARG A O 1
ATOM 1910 N N . LEU A 1 263 ? 26.507 30.404 8.827 1.00 87.01 261 LEU A N 1
ATOM 1911 C CA . LEU A 1 263 ? 27.497 31.126 8.035 1.00 93.63 261 LEU A CA 1
ATOM 1912 C C . LEU A 1 263 ? 28.753 30.289 7.823 1.00 101.51 261 LEU A C 1
ATOM 1913 O O . LEU A 1 263 ? 29.279 30.216 6.706 1.00 87.21 261 LEU A O 1
ATOM 1918 N N . ILE A 1 264 ? 29.241 29.643 8.884 1.00 89.60 262 ILE A N 1
ATOM 1919 C CA . ILE A 1 264 ? 30.433 28.808 8.766 1.00 90.87 262 ILE A CA 1
ATOM 1920 C C . ILE A 1 264 ? 30.191 27.662 7.791 1.00 98.92 262 ILE A C 1
ATOM 1921 O O . ILE A 1 264 ? 31.066 27.319 6.986 1.00 98.42 262 ILE A O 1
ATOM 1926 N N . GLN A 1 265 ? 28.996 27.064 7.831 1.00 94.10 263 GLN A N 1
ATOM 1927 C CA . GLN A 1 265 ? 28.687 25.970 6.915 1.00 93.94 263 GLN A CA 1
ATOM 1928 C C . GLN A 1 265 ? 28.690 26.443 5.468 1.00 95.37 263 GLN A C 1
ATOM 1929 O O . GLN A 1 265 ? 29.190 25.743 4.581 1.00 99.26 263 GLN A O 1
ATOM 1935 N N . GLU A 1 266 ? 28.137 27.630 5.208 1.00 93.03 264 GLU A N 1
ATOM 1936 C CA . GLU A 1 266 ? 28.114 28.133 3.840 1.00 102.14 264 GLU A CA 1
ATOM 1937 C C . GLU A 1 266 ? 29.493 28.588 3.386 1.00 93.10 264 GLU A C 1
ATOM 1938 O O . GLU A 1 266 ? 29.796 28.545 2.189 1.00 105.05 264 GLU A O 1
ATOM 1944 N N . LEU A 1 267 ? 30.339 29.026 4.319 1.00 105.50 265 LEU A N 1
ATOM 1945 C CA . LEU A 1 267 ? 31.723 29.322 3.969 1.00 92.99 265 LEU A CA 1
ATOM 1946 C C . LEU A 1 267 ? 32.479 28.052 3.598 1.00 92.61 265 LEU A C 1
ATOM 1947 O O . LEU A 1 267 ? 33.280 28.055 2.657 1.00 100.97 265 LEU A O 1
ATOM 1952 N N . ALA A 1 268 ? 32.238 26.956 4.321 1.00 101.56 266 ALA A N 1
ATOM 1953 C CA . ALA A 1 268 ? 32.858 25.687 3.956 1.00 96.83 266 ALA A CA 1
ATOM 1954 C C . ALA A 1 268 ? 32.418 25.244 2.567 1.00 110.97 266 ALA A C 1
ATOM 1955 O O . ALA A 1 268 ? 33.228 24.728 1.788 1.00 124.71 266 ALA A O 1
ATOM 1957 N N . LYS A 1 269 ? 31.136 25.440 2.241 1.00 114.91 267 LYS A N 1
ATOM 1958 C CA . LYS A 1 269 ? 30.639 25.107 0.909 1.00 110.00 267 LYS A CA 1
ATOM 1959 C C . LYS A 1 269 ? 31.397 25.872 -0.169 1.00 125.72 267 LYS A C 1
ATOM 1960 O O . LYS A 1 269 ? 31.785 25.303 -1.196 1.00 132.08 267 LYS A O 1
ATOM 1966 N N . CYS A 1 270 ? 31.614 27.170 0.048 1.00 119.85 268 CYS A N 1
ATOM 1967 C CA . CYS A 1 270 ? 32.335 28.008 -0.901 1.00 101.96 268 CYS A CA 1
ATOM 1968 C C . CYS A 1 270 ? 33.845 27.860 -0.795 1.00 104.46 268 CYS A C 1
ATOM 1969 O O . CYS A 1 270 ? 34.567 28.584 -1.489 1.00 115.46 268 CYS A O 1
ATOM 1972 N N . LYS A 1 271 ? 34.335 26.956 0.057 1.00 110.38 269 LYS A N 1
ATOM 1973 C CA . LYS A 1 271 ? 35.770 26.744 0.259 1.00 117.88 269 LYS A CA 1
ATOM 1974 C C . LYS A 1 271 ? 36.487 28.029 0.668 1.00 112.74 269 LYS A C 1
ATOM 1975 O O . LYS A 1 271 ? 37.674 28.209 0.381 1.00 121.70 269 LYS A O 1
ATOM 1981 N N . ILE A 1 272 ? 35.775 28.932 1.332 1.00 94.12 270 ILE A N 1
ATOM 1982 C CA . ILE A 1 272 ? 36.378 30.129 1.904 1.00 91.60 270 ILE A CA 1
ATOM 1983 C C . ILE A 1 272 ? 36.738 29.826 3.349 1.00 94.17 270 ILE A C 1
ATOM 1984 O O . ILE A 1 272 ? 35.892 29.371 4.128 1.00 103.80 270 ILE A O 1
ATOM 1989 N N . ASP A 1 273 ? 38.000 30.053 3.702 1.00 90.29 271 ASP A N 1
ATOM 1990 C CA . ASP A 1 273 ? 38.502 29.654 5.007 1.00 90.10 271 ASP A CA 1
ATOM 1991 C C . ASP A 1 273 ? 38.024 30.609 6.089 1.00 105.44 271 ASP A C 1
ATOM 1992 O O . ASP A 1 273 ? 37.919 31.821 5.873 1.00 96.04 271 ASP A O 1
ATOM 1997 N N . THR A 1 274 ? 37.722 30.047 7.255 1.00 110.44 272 THR A N 1
ATOM 1998 C CA . THR A 1 274 ? 37.467 30.825 8.454 1.00 94.00 272 THR A CA 1
ATOM 1999 C C . THR A 1 274 ? 38.034 30.059 9.640 1.00 92.17 272 THR A C 1
ATOM 2000 O O . THR A 1 274 ? 37.910 28.833 9.717 1.00 96.08 272 THR A O 1
ATOM 2004 N N . HIS A 1 275 ? 38.702 30.787 10.542 1.00 98.37 273 HIS A N 1
ATOM 2005 C CA . HIS A 1 275 ? 39.230 30.162 11.751 1.00 97.27 273 HIS A CA 1
ATOM 2006 C C . HIS A 1 275 ? 39.332 31.154 12.906 1.00 88.91 273 HIS A C 1
ATOM 2007 O O . HIS A 1 275 ? 40.125 30.927 13.827 1.00 108.09 273 HIS A O 1
ATOM 2014 N N . ASN A 1 276 ? 38.557 32.236 12.884 1.00 87.16 274 ASN A N 1
ATOM 2015 C CA . ASN A 1 276 ? 38.543 33.223 13.956 1.00 94.59 274 ASN A CA 1
ATOM 2016 C C . ASN A 1 276 ? 37.111 33.676 14.187 1.00 90.04 274 ASN A C 1
ATOM 2017 O O . ASN A 1 276 ? 36.422 34.058 13.238 1.00 87.41 274 ASN A O 1
ATOM 2022 N N . ILE A 1 277 ? 36.674 33.640 15.446 1.00 86.82 275 ILE A N 1
ATOM 2023 C CA . ILE A 1 277 ? 35.340 34.071 15.847 1.00 86.09 275 ILE A CA 1
ATOM 2024 C C . ILE A 1 277 ? 35.493 35.148 16.913 1.00 103.23 275 ILE A C 1
ATOM 2025 O O . ILE A 1 277 ? 36.402 35.078 17.747 1.00 94.01 275 ILE A O 1
ATOM 2030 N N . ILE A 1 278 ? 34.616 36.151 16.878 1.00 88.59 276 ILE A N 1
ATOM 2031 C CA . ILE A 1 278 ? 34.645 37.259 17.829 1.00 97.71 276 ILE A CA 1
ATOM 2032 C C . ILE A 1 278 ? 33.292 37.330 18.528 1.00 100.56 276 ILE A C 1
ATOM 2033 O O . ILE A 1 278 ? 32.266 37.571 17.878 1.00 103.82 276 ILE A O 1
ATOM 2038 N N . VAL A 1 279 ? 33.290 37.127 19.844 1.00 98.73 277 VAL A N 1
ATOM 2039 C CA . VAL A 1 279 ? 32.087 37.237 20.662 1.00 91.59 277 VAL A CA 1
ATOM 2040 C C . VAL A 1 279 ? 32.200 38.529 21.460 1.00 94.28 277 VAL A C 1
ATOM 2041 O O . VAL A 1 279 ? 33.006 38.622 22.394 1.00 97.73 277 VAL A O 1
ATOM 2045 N N . ASN A 1 280 ? 31.396 39.525 21.099 1.00 94.25 278 ASN A N 1
ATOM 2046 C CA . ASN A 1 280 ? 31.437 40.834 21.732 1.00 106.91 278 ASN A CA 1
ATOM 2047 C C . ASN A 1 280 ? 30.151 41.079 22.519 1.00 108.67 278 ASN A C 1
ATOM 2048 O O . ASN A 1 280 ? 29.273 40.217 22.609 1.00 97.51 278 ASN A O 1
ATOM 2053 N N . GLN A 1 281 ? 30.057 42.274 23.105 1.00 118.07 279 GLN A N 1
ATOM 2054 C CA . GLN A 1 281 ? 28.944 42.644 23.980 1.00 116.69 279 GLN A CA 1
ATOM 2055 C C . GLN A 1 281 ? 28.816 41.688 25.164 1.00 121.84 279 GLN A C 1
ATOM 2056 O O . GLN A 1 281 ? 27.712 41.426 25.648 1.00 106.07 279 GLN A O 1
ATOM 2062 N N . LEU A 1 282 ? 29.943 41.163 25.641 1.00 132.15 280 LEU A N 1
ATOM 2063 C CA . LEU A 1 282 ? 29.941 40.274 26.795 1.00 121.74 280 LEU A CA 1
ATOM 2064 C C . LEU A 1 282 ? 29.903 41.089 28.081 1.00 113.52 280 LEU A C 1
ATOM 2065 O O . LEU A 1 282 ? 30.683 42.029 28.255 1.00 123.90 280 LEU A O 1
ATOM 2070 N N . VAL A 1 283 ? 28.995 40.733 28.981 1.00 119.11 281 VAL A N 1
ATOM 2071 C CA . VAL A 1 283 ? 28.860 41.413 30.264 1.00 127.29 281 VAL A CA 1
ATOM 2072 C C . VAL A 1 283 ? 29.613 40.620 31.320 1.00 137.65 281 VAL A C 1
ATOM 2073 O O . VAL A 1 283 ? 29.577 39.382 31.332 1.00 145.82 281 VAL A O 1
ATOM 2077 N N . PHE A 1 284 ? 30.308 41.329 32.200 1.00 139.69 282 PHE A N 1
ATOM 2078 C CA . PHE A 1 284 ? 31.061 40.716 33.292 1.00 152.82 282 PHE A CA 1
ATOM 2079 C C . PHE A 1 284 ? 30.629 41.349 34.598 1.00 160.41 282 PHE A C 1
ATOM 2080 O O . PHE A 1 284 ? 30.955 42.549 34.836 1.00 161.25 282 PHE A O 1
ATOM 2088 N N . PRO A 1 285 ? 29.913 40.648 35.464 1.00 165.22 283 PRO A N 1
ATOM 2089 C CA . PRO A 1 285 ? 29.412 41.258 36.699 1.00 160.25 283 PRO A CA 1
ATOM 2090 C C . PRO A 1 285 ? 30.555 41.702 37.604 1.00 162.45 283 PRO A C 1
ATOM 2091 O O . PRO A 1 285 ? 31.490 40.943 37.870 1.00 163.27 283 PRO A O 1
ATOM 2095 N N . ASP A 1 286 ? 30.470 42.944 38.070 1.00 168.42 284 ASP A N 1
ATOM 2096 C CA . ASP A 1 286 ? 31.462 43.534 38.951 1.00 174.62 284 ASP A CA 1
ATOM 2097 C C . ASP A 1 286 ? 30.873 43.710 40.341 1.00 184.09 284 ASP A C 1
ATOM 2098 O O . ASP A 1 286 ? 29.754 44.227 40.466 1.00 183.38 284 ASP A O 1
ATOM 2103 N N . PRO A 1 287 ? 31.569 43.277 41.398 1.00 194.01 285 PRO A N 1
ATOM 2104 C CA . PRO A 1 287 ? 31.073 43.544 42.760 1.00 214.66 285 PRO A CA 1
ATOM 2105 C C . PRO A 1 287 ? 30.784 45.014 43.021 1.00 215.98 285 PRO A C 1
ATOM 2106 O O . PRO A 1 287 ? 29.838 45.335 43.751 1.00 215.08 285 PRO A O 1
ATOM 2110 N N . GLU A 1 288 ? 31.575 45.915 42.445 1.00 195.77 286 GLU A N 1
ATOM 2111 C CA . GLU A 1 288 ? 31.262 47.335 42.491 1.00 189.97 286 GLU A CA 1
ATOM 2112 C C . GLU A 1 288 ? 30.261 47.677 41.396 1.00 210.71 286 GLU A C 1
ATOM 2113 O O . GLU A 1 288 ? 30.358 47.179 40.270 1.00 203.45 286 GLU A O 1
ATOM 2119 N N . LYS A 1 289 ? 29.290 48.529 41.738 1.00 236.64 287 LYS A N 1
ATOM 2120 C CA . LYS A 1 289 ? 28.198 48.910 40.848 1.00 242.26 287 LYS A CA 1
ATOM 2121 C C . LYS A 1 289 ? 27.440 47.665 40.397 1.00 227.99 287 LYS A C 1
ATOM 2122 O O . LYS A 1 289 ? 27.608 47.211 39.257 1.00 208.31 287 LYS A O 1
ATOM 2128 N N . PRO A 1 290 ? 26.602 47.090 41.255 1.00 192.72 288 PRO A N 1
ATOM 2129 C CA . PRO A 1 290 ? 25.909 45.849 40.901 1.00 175.94 288 PRO A CA 1
ATOM 2130 C C . PRO A 1 290 ? 24.784 46.090 39.906 1.00 167.73 288 PRO A C 1
ATOM 2131 O O . PRO A 1 290 ? 24.275 47.201 39.749 1.00 172.38 288 PRO A O 1
ATOM 2135 N N . CYS A 1 291 ? 24.395 45.007 39.235 1.00 167.19 289 CYS A N 1
ATOM 2136 C CA . CYS A 1 291 ? 23.363 45.080 38.203 1.00 156.66 289 CYS A CA 1
ATOM 2137 C C . CYS A 1 291 ? 22.782 43.684 38.028 1.00 151.91 289 CYS A C 1
ATOM 2138 O O . CYS A 1 291 ? 23.491 42.772 37.592 1.00 147.85 289 CYS A O 1
ATOM 2141 N N . LYS A 1 292 ? 21.498 43.521 38.358 1.00 152.94 290 LYS A N 1
ATOM 2142 C CA . LYS A 1 292 ? 20.890 42.194 38.321 1.00 150.10 290 LYS A CA 1
ATOM 2143 C C . LYS A 1 292 ? 20.626 41.733 36.892 1.00 142.72 290 LYS A C 1
ATOM 2144 O O . LYS A 1 292 ? 20.808 40.551 36.575 1.00 138.89 290 LYS A O 1
ATOM 2150 N N . MET A 1 293 ? 20.194 42.644 36.016 1.00 141.71 291 MET A N 1
ATOM 2151 C CA . MET A 1 293 ? 19.958 42.268 34.625 1.00 138.41 291 MET A CA 1
ATOM 2152 C C . MET A 1 293 ? 21.254 41.866 33.930 1.00 133.56 291 MET A C 1
ATOM 2153 O O . MET A 1 293 ? 21.232 41.055 32.997 1.00 129.19 291 MET A O 1
ATOM 2158 N N . CYS A 1 294 ? 22.391 42.413 34.373 1.00 141.75 292 CYS A N 1
ATOM 2159 C CA . CYS A 1 294 ? 23.682 41.958 33.865 1.00 132.56 292 CYS A CA 1
ATOM 2160 C C . CYS A 1 294 ? 23.989 40.543 34.335 1.00 131.33 292 CYS A C 1
ATOM 2161 O O . CYS A 1 294 ? 24.614 39.764 33.607 1.00 138.18 292 CYS A O 1
ATOM 2164 N N . GLU A 1 295 ? 23.572 40.199 35.556 1.00 134.08 293 GLU A N 1
ATOM 2165 C CA . GLU A 1 295 ? 23.796 38.849 36.059 1.00 133.68 293 GLU A CA 1
ATOM 2166 C C . GLU A 1 295 ? 22.990 37.829 35.267 1.00 129.15 293 GLU A C 1
ATOM 2167 O O . GLU A 1 295 ? 23.487 36.739 34.963 1.00 126.73 293 GLU A O 1
ATOM 2173 N N . ALA A 1 296 ? 21.749 38.170 34.913 1.00 128.44 294 ALA A N 1
ATOM 2174 C CA . ALA A 1 296 ? 20.937 37.269 34.102 1.00 124.95 294 ALA A CA 1
ATOM 2175 C C . ALA A 1 296 ? 21.485 37.163 32.684 1.00 119.75 294 ALA A C 1
ATOM 2176 O O . ALA A 1 296 ? 21.553 36.067 32.115 1.00 116.82 294 ALA A O 1
ATOM 2178 N N . ARG A 1 297 ? 21.875 38.296 32.093 1.00 119.28 295 ARG A N 1
ATOM 2179 C CA . ARG A 1 297 ? 22.466 38.263 30.760 1.00 116.25 295 ARG A CA 1
ATOM 2180 C C . ARG A 1 297 ? 23.764 37.469 30.764 1.00 113.85 295 ARG A C 1
ATOM 2181 O O . ARG A 1 297 ? 24.079 36.770 29.794 1.00 110.29 295 ARG A O 1
ATOM 2189 N N . HIS A 1 298 ? 24.521 37.551 31.859 1.00 117.26 296 HIS A N 1
ATOM 2190 C CA . HIS A 1 298 ? 25.749 36.775 31.971 1.00 116.95 296 HIS A CA 1
ATOM 2191 C C . HIS A 1 298 ? 25.456 35.283 32.066 1.00 115.93 296 HIS A C 1
ATOM 2192 O O . HIS A 1 298 ? 26.211 34.464 31.528 1.00 117.96 296 HIS A O 1
ATOM 2199 N N . LYS A 1 299 ? 24.368 34.909 32.746 1.00 117.67 297 LYS A N 1
ATOM 2200 C CA . LYS A 1 299 ? 23.992 33.501 32.828 1.00 117.19 297 LYS A CA 1
ATOM 2201 C C . LYS A 1 299 ? 23.709 32.931 31.444 1.00 112.77 297 LYS A C 1
ATOM 2202 O O . LYS A 1 299 ? 24.138 31.819 31.117 1.00 111.77 297 LYS A O 1
ATOM 2208 N N . ILE A 1 300 ? 22.989 33.690 30.615 1.00 110.64 298 ILE A N 1
ATOM 2209 C CA . ILE A 1 300 ? 22.678 33.241 29.261 1.00 106.96 298 ILE A CA 1
ATOM 2210 C C . ILE A 1 300 ? 23.943 33.191 28.415 1.00 104.63 298 ILE A C 1
ATOM 2211 O O . ILE A 1 300 ? 24.194 32.218 27.694 1.00 102.82 298 ILE A O 1
ATOM 2216 N N . GLN A 1 301 ? 24.759 34.246 28.492 1.00 105.49 299 GLN A N 1
ATOM 2217 C CA . GLN A 1 301 ? 25.995 34.291 27.716 1.00 103.19 299 GLN A CA 1
ATOM 2218 C C . GLN A 1 301 ? 26.938 33.162 28.109 1.00 104.10 299 GLN A C 1
ATOM 2219 O O . GLN A 1 301 ? 27.607 32.577 27.250 1.00 104.09 299 GLN A O 1
ATOM 2225 N N . ALA A 1 302 ? 27.006 32.842 29.402 1.00 107.55 300 ALA A N 1
ATOM 2226 C CA . ALA A 1 302 ? 27.874 31.756 29.842 1.00 112.26 300 ALA A CA 1
ATOM 2227 C C . ALA A 1 302 ? 27.424 30.422 29.258 1.00 107.84 300 ALA A C 1
ATOM 2228 O O . ALA A 1 302 ? 28.255 29.598 28.858 1.00 115.81 300 ALA A O 1
ATOM 2230 N N . LYS A 1 303 ? 26.111 30.197 29.195 1.00 107.30 301 LYS A N 1
ATOM 2231 C CA . LYS A 1 303 ? 25.586 28.949 28.651 1.00 106.58 301 LYS A CA 1
ATOM 2232 C C . LYS A 1 303 ? 26.015 28.755 27.203 1.00 111.07 301 LYS A C 1
ATOM 2233 O O . LYS A 1 303 ? 26.524 27.692 26.830 1.00 107.80 301 LYS A O 1
ATOM 2239 N N . TYR A 1 304 ? 25.822 29.778 26.370 1.00 103.91 302 TYR A N 1
ATOM 2240 C CA . TYR A 1 304 ? 26.115 29.641 24.950 1.00 99.76 302 TYR A CA 1
ATOM 2241 C C . TYR A 1 304 ? 27.588 29.833 24.625 1.00 97.45 302 TYR A C 1
ATOM 2242 O O . TYR A 1 304 ? 28.035 29.373 23.570 1.00 101.40 302 TYR A O 1
ATOM 2251 N N . LEU A 1 305 ? 28.354 30.486 25.501 1.00 99.38 303 LEU A N 1
ATOM 2252 C CA . LEU A 1 305 ? 29.789 30.582 25.267 1.00 99.15 303 LEU A CA 1
ATOM 2253 C C . LEU A 1 305 ? 30.488 29.272 25.602 1.00 106.46 303 LEU A C 1
ATOM 2254 O O . LEU A 1 305 ? 31.527 28.954 25.010 1.00 101.02 303 LEU A O 1
ATOM 2259 N N . ASP A 1 306 ? 29.940 28.505 26.547 1.00 119.87 304 ASP A N 1
ATOM 2260 C CA . ASP A 1 306 ? 30.429 27.149 26.764 1.00 127.94 304 ASP A CA 1
ATOM 2261 C C . ASP A 1 306 ? 30.121 26.263 25.566 1.00 120.28 304 ASP A C 1
ATOM 2262 O O . ASP A 1 306 ? 30.956 25.449 25.156 1.00 128.54 304 ASP A O 1
ATOM 2267 N N . GLN A 1 307 ? 28.926 26.410 24.988 1.00 122.76 305 GLN A N 1
ATOM 2268 C CA . GLN A 1 307 ? 28.593 25.670 23.776 1.00 106.54 305 GLN A CA 1
ATOM 2269 C C . GLN A 1 307 ? 29.535 26.034 22.637 1.00 104.76 305 GLN A C 1
ATOM 2270 O O . GLN A 1 307 ? 29.909 25.175 21.829 1.00 99.49 305 GLN A O 1
ATOM 2276 N N . MET A 1 308 ? 29.932 27.307 22.558 1.00 97.22 306 MET A N 1
ATOM 2277 C CA . MET A 1 308 ? 30.835 27.743 21.498 1.00 95.39 306 MET A CA 1
ATOM 2278 C C . MET A 1 308 ? 32.240 27.195 21.707 1.00 99.17 306 MET A C 1
ATOM 2279 O O . MET A 1 308 ? 32.879 26.721 20.760 1.00 97.12 306 MET A O 1
ATOM 2284 N N . GLU A 1 309 ? 32.745 27.258 22.939 1.00 102.67 307 GLU A N 1
ATOM 2285 C CA . GLU A 1 309 ? 34.080 26.739 23.203 1.00 111.75 307 GLU A CA 1
ATOM 2286 C C . GLU A 1 309 ? 34.152 25.227 23.048 1.00 113.97 307 GLU A C 1
ATOM 2287 O O . GLU A 1 309 ? 35.246 24.687 22.854 1.00 115.81 307 GLU A O 1
ATOM 2293 N N . ASP A 1 310 ? 33.015 24.536 23.124 1.00 107.49 308 ASP A N 1
ATOM 2294 C CA . ASP A 1 310 ? 32.990 23.106 22.844 1.00 107.78 308 ASP A CA 1
ATOM 2295 C C . ASP A 1 310 ? 32.963 22.845 21.344 1.00 108.06 308 ASP A C 1
ATOM 2296 O O . ASP A 1 310 ? 33.747 22.041 20.829 1.00 107.93 308 ASP A O 1
ATOM 2301 N N . LEU A 1 311 ? 32.075 23.535 20.627 1.00 117.21 309 LEU A N 1
ATOM 2302 C CA . LEU A 1 311 ? 31.886 23.251 19.209 1.00 105.76 309 LEU A CA 1
ATOM 2303 C C . LEU A 1 311 ? 33.008 23.839 18.362 1.00 99.75 309 LEU A C 1
ATOM 2304 O O . LEU A 1 311 ? 33.474 23.200 17.412 1.00 102.05 309 LEU A O 1
ATOM 2309 N N . TYR A 1 312 ? 33.452 25.048 18.682 1.00 106.05 310 TYR A N 1
ATOM 2310 C CA . TYR A 1 312 ? 34.433 25.763 17.863 1.00 104.59 310 TYR A CA 1
ATOM 2311 C C . TYR A 1 312 ? 35.839 25.658 18.440 1.00 104.86 310 TYR A C 1
ATOM 2312 O O . TYR A 1 312 ? 36.549 26.653 18.578 1.00 108.28 310 TYR A O 1
ATOM 2321 N N . GLU A 1 313 ? 36.265 24.438 18.773 1.00 120.78 311 GLU A N 1
ATOM 2322 C CA . GLU A 1 313 ? 37.614 24.240 19.290 1.00 135.40 311 GLU A CA 1
ATOM 2323 C C . GLU A 1 313 ? 38.676 24.494 18.228 1.00 126.14 311 GLU A C 1
ATOM 2324 O O . GLU A 1 313 ? 39.836 24.736 18.576 1.00 127.41 311 GLU A O 1
ATOM 2330 N N . ASP A 1 314 ? 38.304 24.454 16.947 1.00 124.48 312 ASP A N 1
ATOM 2331 C CA . ASP A 1 314 ? 39.225 24.713 15.850 1.00 104.74 312 ASP A CA 1
ATOM 2332 C C . ASP A 1 314 ? 39.233 26.177 15.418 1.00 104.84 312 ASP A C 1
ATOM 2333 O O . ASP A 1 314 ? 39.705 26.484 14.317 1.00 104.70 312 ASP A O 1
ATOM 2338 N N . PHE A 1 315 ? 38.722 27.080 16.253 1.00 96.72 313 PHE A N 1
ATOM 2339 C CA . PHE A 1 315 ? 38.722 28.508 15.976 1.00 94.12 313 PHE A CA 1
ATOM 2340 C C . PHE A 1 315 ? 39.449 29.255 17.088 1.00 101.68 313 PHE A C 1
ATOM 2341 O O . PHE A 1 315 ? 39.603 28.757 18.208 1.00 105.44 313 PHE A O 1
ATOM 2349 N N . HIS A 1 316 ? 39.902 30.464 16.763 1.00 94.15 314 HIS A N 1
ATOM 2350 C CA . HIS A 1 316 ? 40.372 31.417 17.762 1.00 95.35 314 HIS A CA 1
ATOM 2351 C C . HIS A 1 316 ? 39.166 32.225 18.228 1.00 93.78 314 HIS A C 1
ATOM 2352 O O . HIS A 1 316 ? 38.665 33.083 17.494 1.00 104.14 314 HIS A O 1
ATOM 2359 N N . ILE A 1 317 ? 38.689 31.946 19.437 1.00 95.30 315 ILE A N 1
ATOM 2360 C CA . ILE A 1 317 ? 37.471 32.556 19.955 1.00 94.31 315 ILE A CA 1
ATOM 2361 C C . ILE A 1 317 ? 37.882 33.760 20.796 1.00 95.98 315 ILE A C 1
ATOM 2362 O O . ILE A 1 317 ? 38.168 33.637 21.990 1.00 98.83 315 ILE A O 1
ATOM 2367 N N . VAL A 1 318 ? 37.898 34.929 20.167 1.00 94.71 316 VAL A N 1
ATOM 2368 C CA . VAL A 1 318 ? 38.275 36.175 20.821 1.00 96.68 316 VAL A CA 1
ATOM 2369 C C . VAL A 1 318 ? 37.042 36.761 21.498 1.00 96.83 316 VAL A C 1
ATOM 2370 O O . VAL A 1 318 ? 36.003 36.958 20.856 1.00 103.01 316 VAL A O 1
ATOM 2374 N N . LYS A 1 319 ? 37.158 37.035 22.792 1.00 99.96 317 LYS A N 1
ATOM 2375 C CA . LYS A 1 319 ? 36.064 37.569 23.587 1.00 100.92 317 LYS A CA 1
ATOM 2376 C C . LYS A 1 319 ? 36.234 39.071 23.759 1.00 102.88 317 LYS A C 1
ATOM 2377 O O . LYS A 1 319 ? 37.351 39.562 23.946 1.00 107.20 317 LYS A O 1
ATOM 2383 N N . LEU A 1 320 ? 35.116 39.800 23.699 1.00 102.44 318 LEU A N 1
ATOM 2384 C CA . LEU A 1 320 ? 35.139 41.248 23.836 1.00 104.83 318 LEU A CA 1
ATOM 2385 C C . LEU A 1 320 ? 34.000 41.663 24.761 1.00 107.86 318 LEU A C 1
ATOM 2386 O O . LEU A 1 320 ? 32.846 41.251 24.543 1.00 104.79 318 LEU A O 1
ATOM 2391 N N . PRO A 1 321 ? 34.276 42.465 25.783 1.00 111.84 319 PRO A N 1
ATOM 2392 C CA . PRO A 1 321 ? 33.223 42.852 26.722 1.00 113.84 319 PRO A CA 1
ATOM 2393 C C . PRO A 1 321 ? 32.377 43.997 26.191 1.00 126.54 319 PRO A C 1
ATOM 2394 O O . PRO A 1 321 ? 32.829 44.826 25.398 1.00 123.13 319 PRO A O 1
ATOM 2398 N N . LEU A 1 322 ? 31.125 44.031 26.643 1.00 128.80 320 LEU A N 1
ATOM 2399 C CA . LEU A 1 322 ? 30.235 45.144 26.330 1.00 118.77 320 LEU A CA 1
ATOM 2400 C C . LEU A 1 322 ? 30.788 46.415 26.955 1.00 127.22 320 LEU A C 1
ATOM 2401 O O . LEU A 1 322 ? 30.794 46.560 28.181 1.00 144.28 320 LEU A O 1
ATOM 2406 N N . LEU A 1 323 ? 31.261 47.335 26.121 1.00 142.57 321 LEU A N 1
ATOM 2407 C CA . LEU A 1 323 ? 31.765 48.595 26.636 1.00 149.79 321 LEU A CA 1
ATOM 2408 C C . LEU A 1 323 ? 30.617 49.427 27.205 1.00 148.79 321 LEU A C 1
ATOM 2409 O O . LEU A 1 323 ? 29.479 49.334 26.736 1.00 146.41 321 LEU A O 1
ATOM 2414 N N . PRO A 1 324 ? 30.884 50.226 28.237 1.00 150.25 322 PRO A N 1
ATOM 2415 C CA . PRO A 1 324 ? 29.873 51.174 28.710 1.00 160.38 322 PRO A CA 1
ATOM 2416 C C . PRO A 1 324 ? 29.403 52.067 27.571 1.00 172.74 322 PRO A C 1
ATOM 2417 O O . PRO A 1 324 ? 30.150 52.358 26.635 1.00 170.01 322 PRO A O 1
ATOM 2421 N N . HIS A 1 325 ? 28.143 52.495 27.658 1.00 182.32 323 HIS A N 1
ATOM 2422 C CA . HIS A 1 325 ? 27.537 53.218 26.546 1.00 186.77 323 HIS A CA 1
ATOM 2423 C C . HIS A 1 325 ? 28.251 54.535 26.265 1.00 188.27 323 HIS A C 1
ATOM 2424 O O . HIS A 1 325 ? 28.236 55.016 25.126 1.00 189.13 323 HIS A O 1
ATOM 2431 N N . GLU A 1 326 ? 28.882 55.130 27.281 1.00 191.04 324 GLU A N 1
ATOM 2432 C CA . GLU A 1 326 ? 29.569 56.402 27.085 1.00 190.57 324 GLU A CA 1
ATOM 2433 C C . GLU A 1 326 ? 30.745 56.270 26.123 1.00 189.88 324 GLU A C 1
ATOM 2434 O O . GLU A 1 326 ? 31.041 57.211 25.378 1.00 195.25 324 GLU A O 1
ATOM 2440 N N . VAL A 1 327 ? 31.417 55.119 26.120 1.00 179.23 325 VAL A N 1
ATOM 2441 C CA . VAL A 1 327 ? 32.608 54.937 25.299 1.00 181.27 325 VAL A CA 1
ATOM 2442 C C . VAL A 1 327 ? 32.226 54.966 23.825 1.00 193.16 325 VAL A C 1
ATOM 2443 O O . VAL A 1 327 ? 31.379 54.187 23.369 1.00 194.72 325 VAL A O 1
ATOM 2447 N N . ARG A 1 328 ? 32.860 55.864 23.070 1.00 215.57 326 ARG A N 1
ATOM 2448 C CA . ARG A 1 328 ? 32.540 56.059 21.663 1.00 218.07 326 ARG A CA 1
ATOM 2449 C C . ARG A 1 328 ? 33.778 56.548 20.925 1.00 216.40 326 ARG A C 1
ATOM 2450 O O . ARG A 1 328 ? 34.726 57.055 21.529 1.00 217.02 326 ARG A O 1
ATOM 2458 N N . GLY A 1 329 ? 33.758 56.392 19.606 1.00 175.31 327 GLY A N 1
ATOM 2459 C CA . GLY A 1 329 ? 34.790 56.977 18.773 1.00 173.24 327 GLY A CA 1
ATOM 2460 C C . GLY A 1 329 ? 36.105 56.217 18.798 1.00 181.01 327 GLY A C 1
ATOM 2461 O O . GLY A 1 329 ? 36.180 55.024 19.116 1.00 179.51 327 GLY A O 1
ATOM 2462 N N . ALA A 1 330 ? 37.171 56.949 18.456 1.00 180.36 328 ALA A N 1
ATOM 2463 C CA . ALA A 1 330 ? 38.480 56.332 18.272 1.00 171.28 328 ALA A CA 1
ATOM 2464 C C . ALA A 1 330 ? 38.970 55.631 19.531 1.00 180.49 328 ALA A C 1
ATOM 2465 O O . ALA A 1 330 ? 39.761 54.685 19.442 1.00 173.78 328 ALA A O 1
ATOM 2467 N N . ASP A 1 33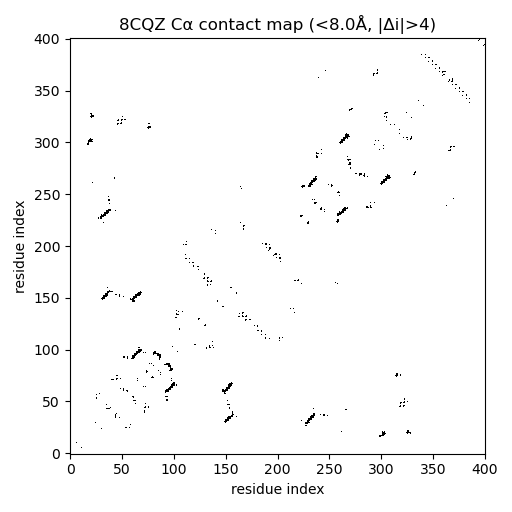1 ? 38.515 56.069 20.708 1.00 219.16 329 ASP A N 1
ATOM 2468 C CA . ASP A 1 331 ? 39.002 55.463 21.943 1.00 220.48 329 ASP A CA 1
ATOM 2469 C C . ASP A 1 331 ? 38.511 54.027 22.091 1.00 221.52 329 ASP A C 1
ATOM 2470 O O . ASP A 1 331 ? 39.291 53.139 22.456 1.00 232.95 329 ASP A O 1
ATOM 2475 N N . LYS A 1 332 ? 37.231 53.769 21.804 1.00 167.27 330 LYS A N 1
ATOM 2476 C CA . LYS A 1 332 ? 36.753 52.391 21.844 1.00 165.15 330 LYS A CA 1
ATOM 2477 C C . LYS A 1 332 ? 37.447 51.552 20.781 1.00 169.27 330 LYS A C 1
ATOM 2478 O O . LYS A 1 332 ? 37.667 50.351 20.972 1.00 149.46 330 LYS A O 1
ATOM 2484 N N . VAL A 1 333 ? 37.805 52.173 19.656 1.00 168.78 331 VAL A N 1
ATOM 2485 C CA . VAL A 1 333 ? 38.614 51.487 18.656 1.00 148.32 331 VAL A CA 1
ATOM 2486 C C . VAL A 1 333 ? 39.989 51.172 19.227 1.00 159.12 331 VAL A C 1
ATOM 2487 O O . VAL A 1 333 ? 40.493 50.050 19.099 1.00 164.69 331 VAL A O 1
ATOM 2491 N N . ASN A 1 334 ? 40.611 52.159 19.879 1.00 174.10 332 ASN A N 1
ATOM 2492 C CA . ASN A 1 334 ? 41.905 51.930 20.512 1.00 172.24 332 ASN A CA 1
ATOM 2493 C C . ASN A 1 334 ? 41.812 50.821 21.552 1.00 167.18 332 ASN A C 1
ATOM 2494 O O . ASN A 1 334 ? 42.688 49.952 21.631 1.00 176.09 332 ASN A O 1
ATOM 2499 N N . THR A 1 335 ? 40.746 50.833 22.355 1.00 163.20 333 THR A N 1
ATOM 2500 C CA . THR A 1 335 ? 40.580 49.811 23.382 1.00 152.45 333 THR A CA 1
ATOM 2501 C C . THR A 1 335 ? 40.422 48.431 22.756 1.00 167.15 333 THR A C 1
ATOM 2502 O O . THR A 1 335 ? 41.085 47.471 23.167 1.00 164.97 333 THR A O 1
ATOM 2506 N N . PHE A 1 336 ? 39.547 48.312 21.752 1.00 153.74 334 PHE A N 1
ATOM 2507 C CA . PHE A 1 336 ? 39.380 47.031 21.071 1.00 141.08 334 PHE A CA 1
ATOM 2508 C C . PHE A 1 336 ? 40.674 46.590 20.402 1.00 135.39 334 PHE A C 1
ATOM 2509 O O . PHE A 1 336 ? 40.981 45.393 20.361 1.00 146.90 334 PHE A O 1
ATOM 2517 N N . SER A 1 337 ? 41.452 47.543 19.881 1.00 131.78 335 SER A N 1
ATOM 2518 C CA . SER A 1 337 ? 42.684 47.188 19.184 1.00 127.20 335 SER A CA 1
ATOM 2519 C C . SER A 1 337 ? 43.649 46.435 20.091 1.00 137.48 335 SER A C 1
ATOM 2520 O O . SER A 1 337 ? 44.503 45.689 19.602 1.00 150.60 335 SER A O 1
ATOM 2523 N N . ALA A 1 338 ? 43.534 46.612 21.406 1.00 139.73 336 ALA A N 1
ATOM 2524 C CA . ALA A 1 338 ? 44.363 45.863 22.340 1.00 139.73 336 ALA A CA 1
ATOM 2525 C C . ALA A 1 338 ? 43.711 44.552 22.762 1.00 120.80 336 ALA A C 1
ATOM 2526 O O . ALA A 1 338 ? 44.389 43.523 22.846 1.00 120.22 336 ALA A O 1
ATOM 2528 N N . LEU A 1 339 ? 42.401 44.571 23.020 1.00 118.32 337 LEU A N 1
ATOM 2529 C CA . LEU A 1 339 ? 41.705 43.373 23.476 1.00 130.11 337 LEU A CA 1
ATOM 2530 C C . LEU A 1 339 ? 41.648 42.283 22.411 1.00 122.23 337 LEU A C 1
ATOM 2531 O O . LEU A 1 339 ? 41.336 41.133 22.739 1.00 109.79 337 LEU A O 1
ATOM 2536 N N . LEU A 1 340 ? 41.929 42.614 21.150 1.00 108.99 338 LEU A N 1
ATOM 2537 C CA . LEU A 1 340 ? 42.036 41.602 20.108 1.00 108.71 338 LEU A CA 1
ATOM 2538 C C . LEU A 1 340 ? 43.387 40.897 20.109 1.00 118.82 338 LEU A C 1
ATOM 2539 O O . LEU A 1 340 ? 43.524 39.855 19.458 1.00 110.57 338 LEU A O 1
ATOM 2544 N N . LEU A 1 341 ? 44.380 41.436 20.822 1.00 116.59 339 LEU A N 1
ATOM 2545 C CA . LEU A 1 341 ? 45.686 40.805 20.933 1.00 112.90 339 LEU A CA 1
ATOM 2546 C C . LEU A 1 341 ? 46.020 40.334 22.341 1.00 130.87 339 LEU A C 1
ATOM 2547 O O . LEU A 1 341 ? 46.855 39.438 22.491 1.00 138.91 339 LEU A O 1
ATOM 2552 N N . GLU A 1 342 ? 45.405 40.920 23.366 1.00 133.91 340 GLU A N 1
ATOM 2553 C CA . GLU A 1 342 ? 45.543 40.470 24.746 1.00 135.53 340 GLU A CA 1
ATOM 2554 C C . GLU A 1 342 ? 44.153 40.178 25.293 1.00 141.13 340 GLU A C 1
ATOM 2555 O O . GLU A 1 342 ? 43.281 41.063 25.247 1.00 146.43 340 GLU A O 1
ATOM 2561 N N . PRO A 1 343 ? 43.886 38.974 25.801 1.00 143.20 341 PRO A N 1
ATOM 2562 C CA . PRO A 1 343 ? 42.535 38.667 26.287 1.00 144.58 341 PRO A CA 1
ATOM 2563 C C . PRO A 1 343 ? 42.154 39.549 27.468 1.00 151.96 341 PRO A C 1
ATOM 2564 O O . PRO A 1 343 ? 42.993 39.929 28.288 1.00 150.20 341 PRO A O 1
ATOM 2568 N N . TYR A 1 344 ? 40.867 39.883 27.537 1.00 146.65 342 TYR A N 1
ATOM 2569 C CA . TYR A 1 344 ? 40.381 40.773 28.581 1.00 155.56 342 TYR A CA 1
ATOM 2570 C C . TYR A 1 344 ? 40.482 40.111 29.951 1.00 164.61 342 TYR A C 1
ATOM 2571 O O . TYR A 1 344 ? 40.294 38.900 30.098 1.00 167.15 342 TYR A O 1
ATOM 2580 N N . LYS A 1 345 ? 40.788 40.924 30.959 1.00 156.81 343 LYS A N 1
ATOM 2581 C CA . LYS A 1 345 ? 40.926 40.378 32.304 1.00 182.78 343 LYS A CA 1
ATOM 2582 C C . LYS A 1 345 ? 39.604 40.490 33.061 1.00 192.53 343 LYS A C 1
ATOM 2583 O O . LYS A 1 345 ? 38.867 41.465 32.883 1.00 180.29 343 LYS A O 1
ATOM 2589 N N . PRO A 1 346 ? 39.292 39.497 33.890 1.00 242.11 344 PRO A N 1
ATOM 2590 C CA . PRO A 1 346 ? 38.024 39.500 34.641 1.00 252.75 344 PRO A CA 1
ATOM 2591 C C . PRO A 1 346 ? 37.934 40.711 35.568 1.00 258.51 344 PRO A C 1
ATOM 2592 O O . PRO A 1 346 ? 38.965 41.234 36.011 1.00 257.60 344 PRO A O 1
ATOM 2596 N N . PRO A 1 347 ? 36.722 41.168 35.878 1.00 228.50 345 PRO A N 1
ATOM 2597 C CA . PRO A 1 347 ? 36.571 42.384 36.693 1.00 222.56 345 PRO A CA 1
ATOM 2598 C C . PRO A 1 347 ? 36.742 42.169 38.188 1.00 223.78 345 PRO A C 1
ATOM 2599 O O . PRO A 1 347 ? 36.615 43.137 38.947 1.00 216.34 345 PRO A O 1
ATOM 2603 N N . SER A 1 348 ? 37.017 40.946 38.635 1.00 237.16 346 SER A N 1
ATOM 2604 C CA . SER A 1 348 ? 37.168 40.664 40.059 1.00 227.12 346 SER A CA 1
ATOM 2605 C C . SER A 1 348 ? 38.412 41.367 40.592 1.00 229.60 346 SER A C 1
ATOM 2606 O O . SER A 1 348 ? 39.538 41.018 40.224 1.00 238.68 346 SER A O 1
ATOM 2609 N N . ALA A 1 349 ? 38.212 42.358 41.456 1.00 200.83 347 ALA A N 1
ATOM 2610 C CA . ALA A 1 349 ? 39.320 43.115 42.032 1.00 200.13 347 ALA A CA 1
ATOM 2611 C C . ALA A 1 349 ? 40.108 42.267 43.025 1.00 198.00 347 ALA A C 1
ATOM 2612 O O . ALA A 1 349 ? 40.287 42.652 44.181 1.00 203.59 347 ALA A O 1
ATOM 2614 N N . LEU B 2 3 ? 22.428 -5.966 -7.620 1.00 161.20 39 LEU B N 1
ATOM 2615 C CA . LEU B 2 3 ? 23.547 -6.629 -6.963 1.00 175.67 39 LEU B CA 1
ATOM 2616 C C . LEU B 2 3 ? 24.867 -5.962 -7.339 1.00 189.00 39 LEU B C 1
ATOM 2617 O O . LEU B 2 3 ? 25.820 -6.639 -7.719 1.00 200.19 39 LEU B O 1
ATOM 2622 N N . GLN B 2 4 ? 24.920 -4.634 -7.239 1.00 182.73 40 GLN B N 1
ATOM 2623 C CA . GLN B 2 4 ? 26.118 -3.876 -7.569 1.00 185.24 40 GLN B CA 1
ATOM 2624 C C . GLN B 2 4 ? 26.525 -3.028 -6.373 1.00 192.91 40 GLN B C 1
ATOM 2625 O O . GLN B 2 4 ? 25.708 -2.702 -5.508 1.00 193.22 40 GLN B O 1
ATOM 2631 N N . LYS B 2 5 ? 27.811 -2.671 -6.341 1.00 202.20 41 LYS B N 1
ATOM 2632 C CA . LYS B 2 5 ? 28.353 -1.919 -5.214 1.00 206.85 41 LYS B CA 1
ATOM 2633 C C . LYS B 2 5 ? 27.743 -0.528 -5.119 1.00 200.50 41 LYS B C 1
ATOM 2634 O O . LYS B 2 5 ? 27.450 -0.050 -4.016 1.00 197.78 41 LYS B O 1
ATOM 2640 N N . ASP B 2 6 ? 27.554 0.144 -6.258 1.00 216.01 42 ASP B N 1
ATOM 2641 C CA . ASP B 2 6 ? 26.999 1.493 -6.224 1.00 214.69 42 ASP B CA 1
ATOM 2642 C C . ASP B 2 6 ? 25.582 1.495 -5.660 1.00 228.05 42 ASP B C 1
ATOM 2643 O O . ASP B 2 6 ? 25.148 2.491 -5.071 1.00 231.53 42 ASP B O 1
ATOM 2648 N N . ALA B 2 7 ? 24.855 0.385 -5.812 1.00 201.77 43 ALA B N 1
ATOM 2649 C CA . ALA B 2 7 ? 23.560 0.254 -5.152 1.00 188.85 43 ALA B CA 1
ATOM 2650 C C . ALA B 2 7 ? 23.732 0.002 -3.657 1.00 184.55 43 ALA B C 1
ATOM 2651 O O . ALA B 2 7 ? 23.089 0.658 -2.828 1.00 184.71 43 ALA B O 1
ATOM 2653 N N . GLU B 2 8 ? 24.604 -0.943 -3.295 1.00 185.76 44 GLU B N 1
ATOM 2654 C CA . GLU B 2 8 ? 24.844 -1.238 -1.884 1.00 176.66 44 GLU B CA 1
ATOM 2655 C C . GLU B 2 8 ? 25.325 -0.003 -1.137 1.00 178.24 44 GLU B C 1
ATOM 2656 O O . GLU B 2 8 ? 24.903 0.255 -0.003 1.00 165.91 44 GLU B O 1
ATOM 2662 N N . GLN B 2 9 ? 26.213 0.771 -1.762 1.00 206.27 45 GLN B N 1
ATOM 2663 C CA . GLN B 2 9 ? 26.735 1.974 -1.127 1.00 201.00 45 GLN B CA 1
ATOM 2664 C C . GLN B 2 9 ? 25.617 2.967 -0.838 1.00 198.55 45 GLN B C 1
ATOM 2665 O O . GLN B 2 9 ? 25.539 3.532 0.260 1.00 203.45 45 GLN B O 1
ATOM 2671 N N . GLU B 2 10 ? 24.732 3.183 -1.813 1.00 180.15 46 GLU B N 1
ATOM 2672 C CA . GLU B 2 10 ? 23.627 4.114 -1.613 1.00 163.86 46 GLU B CA 1
ATOM 2673 C C . GLU B 2 10 ? 22.711 3.648 -0.487 1.00 167.05 46 GLU B C 1
ATOM 2674 O O . GLU B 2 10 ? 22.292 4.448 0.357 1.00 171.68 46 GLU B O 1
ATOM 2680 N N . SER B 2 11 ? 22.393 2.350 -0.459 1.00 154.11 47 SER B N 1
ATOM 2681 C CA . SER B 2 11 ? 21.541 1.809 0.599 1.00 139.66 47 SER B CA 1
ATOM 2682 C C . SER B 2 11 ? 22.155 2.045 1.973 1.00 141.84 47 SER B C 1
ATOM 2683 O O . SER B 2 11 ? 21.463 2.448 2.915 1.00 134.91 47 SER B O 1
ATOM 2686 N N . GLN B 2 12 ? 23.460 1.800 2.104 1.00 144.33 48 GLN B N 1
ATOM 2687 C CA . GLN B 2 12 ? 24.123 2.005 3.387 1.00 143.78 48 GLN B CA 1
ATOM 2688 C C . GLN B 2 12 ? 24.176 3.484 3.751 1.00 142.61 48 GLN B C 1
ATOM 2689 O O . GLN B 2 12 ? 23.916 3.853 4.902 1.00 125.31 48 GLN B O 1
ATOM 2695 N N . MET B 2 13 ? 24.508 4.345 2.785 1.00 142.30 49 MET B N 1
ATOM 2696 C CA . MET B 2 13 ? 24.542 5.780 3.053 1.00 127.86 49 MET B CA 1
ATOM 2697 C C . MET B 2 13 ? 23.169 6.302 3.453 1.00 131.24 49 MET B C 1
ATOM 2698 O O . MET B 2 13 ? 23.049 7.093 4.395 1.00 131.33 49 MET B O 1
ATOM 2703 N N . ARG B 2 14 ? 22.118 5.872 2.751 1.00 125.40 50 ARG B N 1
ATOM 2704 C CA . ARG B 2 14 ? 20.774 6.325 3.094 1.00 121.49 50 ARG B CA 1
ATOM 2705 C C . ARG B 2 14 ? 20.358 5.823 4.470 1.00 118.73 50 ARG B C 1
ATOM 2706 O O . ARG B 2 14 ? 19.710 6.547 5.234 1.00 139.97 50 ARG B O 1
ATOM 2714 N N . ALA B 2 15 ? 20.727 4.585 4.805 1.00 114.23 51 ALA B N 1
ATOM 2715 C CA . ALA B 2 15 ? 20.399 4.050 6.122 1.00 134.40 51 ALA B CA 1
ATOM 2716 C C . ALA B 2 15 ? 21.119 4.817 7.223 1.00 141.96 51 ALA B C 1
ATOM 2717 O O . ALA B 2 15 ? 20.535 5.102 8.275 1.00 144.27 51 ALA B O 1
ATOM 2719 N N . GLU B 2 16 ? 22.388 5.165 6.998 1.00 130.03 52 GLU B N 1
ATOM 2720 C CA . GLU B 2 16 ? 23.144 5.884 8.019 1.00 129.06 52 GLU B CA 1
ATOM 2721 C C . GLU B 2 16 ? 22.657 7.321 8.158 1.00 134.96 52 GLU B C 1
ATOM 2722 O O . GLU B 2 16 ? 22.597 7.855 9.272 1.00 127.86 52 GLU B O 1
ATOM 2728 N N . ILE B 2 17 ? 22.309 7.963 7.040 1.00 133.04 53 ILE B N 1
ATOM 2729 C CA . ILE B 2 17 ? 21.750 9.310 7.100 1.00 115.91 53 ILE B CA 1
ATOM 2730 C C . ILE B 2 17 ? 20.431 9.303 7.859 1.00 114.94 53 ILE B C 1
ATOM 2731 O O . ILE B 2 17 ? 20.138 10.221 8.634 1.00 129.53 53 ILE B O 1
ATOM 2736 N N . GLN B 2 18 ? 19.621 8.260 7.660 1.00 119.44 54 GLN B N 1
ATOM 2737 C CA . GLN B 2 18 ? 18.339 8.176 8.352 1.00 121.23 54 GLN B CA 1
ATOM 2738 C C . GLN B 2 18 ? 18.530 7.960 9.847 1.00 128.01 54 GLN B C 1
ATOM 2739 O O . GLN B 2 18 ? 17.806 8.547 10.661 1.00 137.67 54 GLN B O 1
ATOM 2745 N N . ASP B 2 19 ? 19.491 7.115 10.230 1.00 148.99 55 ASP B N 1
ATOM 2746 C CA . ASP B 2 19 ? 19.783 6.932 11.648 1.00 152.20 55 ASP B CA 1
ATOM 2747 C C . ASP B 2 19 ? 20.276 8.228 12.274 1.00 137.42 55 ASP B C 1
ATOM 2748 O O . ASP B 2 19 ? 19.906 8.559 13.406 1.00 136.12 55 ASP B O 1
ATOM 2753 N N . MET B 2 20 ? 21.109 8.978 11.549 1.00 127.61 56 MET B N 1
ATOM 2754 C CA . MET B 2 20 ? 21.589 10.256 12.063 1.00 114.60 56 MET B CA 1
ATOM 2755 C C . MET B 2 20 ? 20.445 11.247 12.231 1.00 124.29 56 MET B C 1
ATOM 2756 O O . MET B 2 20 ? 20.370 11.951 13.244 1.00 130.53 56 MET B O 1
ATOM 2761 N N . LYS B 2 21 ? 19.541 11.315 11.250 1.00 120.92 57 LYS B N 1
ATOM 2762 C CA . LYS B 2 21 ? 18.394 12.210 11.372 1.00 108.89 57 LYS B CA 1
ATOM 2763 C C . LYS B 2 21 ? 17.495 11.796 12.530 1.00 127.59 57 LYS B C 1
ATOM 2764 O O . LYS B 2 21 ? 16.921 12.651 13.216 1.00 137.60 57 LYS B O 1
ATOM 2770 N N . GLN B 2 22 ? 17.362 10.488 12.764 1.00 133.24 58 GLN B N 1
ATOM 2771 C CA . GLN B 2 22 ? 16.576 10.017 13.899 1.00 141.57 58 GLN B CA 1
ATOM 2772 C C . GLN B 2 22 ? 17.208 10.441 15.218 1.00 145.90 58 GLN B C 1
ATOM 2773 O O . GLN B 2 22 ? 16.502 10.784 16.174 1.00 148.84 58 GLN B O 1
ATOM 2779 N N . GLU B 2 23 ? 18.540 10.426 15.290 1.00 138.76 59 GLU B N 1
ATOM 2780 C CA . GLU B 2 23 ? 19.213 10.872 16.504 1.00 139.68 59 GLU B CA 1
ATOM 2781 C C . GLU B 2 23 ? 19.092 12.380 16.677 1.00 137.32 59 GLU B C 1
ATOM 2782 O O . GLU B 2 23 ? 18.948 12.873 17.803 1.00 152.50 59 GLU B O 1
ATOM 2788 N N . LEU B 2 24 ? 19.142 13.129 15.572 1.00 135.03 60 LEU B N 1
ATOM 2789 C CA . LEU B 2 24 ? 19.059 14.583 15.654 1.00 137.20 60 LEU B CA 1
ATOM 2790 C C . LEU B 2 24 ? 17.703 15.038 16.181 1.00 144.31 60 LEU B C 1
ATOM 2791 O O . LEU B 2 24 ? 17.609 16.087 16.830 1.00 134.01 60 LEU B O 1
ATOM 2796 N N . SER B 2 25 ? 16.647 14.263 15.919 1.00 144.20 61 SER B N 1
ATOM 2797 C CA . SER B 2 25 ? 15.326 14.587 16.447 1.00 148.28 61 SER B CA 1
ATOM 2798 C C . SER B 2 25 ? 15.296 14.555 17.969 1.00 156.45 61 SER B C 1
ATOM 2799 O O . SER B 2 25 ? 14.412 15.172 18.576 1.00 157.61 61 SER B O 1
ATOM 2802 N N . THR B 2 26 ? 16.237 13.846 18.597 1.00 157.27 62 THR B N 1
ATOM 2803 C CA . THR B 2 26 ? 16.298 13.800 20.053 1.00 142.48 62 THR B CA 1
ATOM 2804 C C . THR B 2 26 ? 16.987 15.029 20.633 1.00 139.69 62 THR B C 1
ATOM 2805 O O . THR B 2 26 ? 16.608 15.499 21.712 1.00 144.41 62 THR B O 1
ATOM 2809 N N . VAL B 2 27 ? 17.974 15.573 19.921 1.00 131.29 63 VAL B N 1
ATOM 2810 C CA . VAL B 2 27 ? 18.792 16.655 20.454 1.00 124.05 63 VAL B CA 1
ATOM 2811 C C . VAL B 2 27 ? 17.974 17.936 20.553 1.00 124.43 63 VAL B C 1
ATOM 2812 O O . VAL B 2 27 ? 17.226 18.295 19.632 1.00 138.61 63 VAL B O 1
ATOM 2816 N N . ASN B 2 28 ? 18.108 18.632 21.681 1.00 117.61 64 ASN B N 1
ATOM 2817 C CA . ASN B 2 28 ? 17.566 19.975 21.842 1.00 118.97 64 ASN B CA 1
ATOM 2818 C C . ASN B 2 28 ? 18.572 20.962 21.262 1.00 115.67 64 ASN B C 1
ATOM 2819 O O . ASN B 2 28 ? 19.740 20.969 21.663 1.00 123.91 64 ASN B O 1
ATOM 2824 N N . MET B 2 29 ? 18.122 21.785 20.314 1.00 109.69 65 MET B N 1
ATOM 2825 C CA . MET B 2 29 ? 19.042 22.688 19.633 1.00 104.66 65 MET B CA 1
ATOM 2826 C C . MET B 2 29 ? 19.568 23.770 20.568 1.00 106.92 65 MET B C 1
ATOM 2827 O O . MET B 2 29 ? 20.698 24.243 20.394 1.00 109.82 65 MET B O 1
ATOM 2832 N N . MET B 2 30 ? 18.775 24.161 21.569 1.00 112.88 66 MET B N 1
ATOM 2833 C CA . MET B 2 30 ? 19.158 25.277 22.429 1.00 127.42 66 MET B CA 1
ATOM 2834 C C . MET B 2 30 ? 20.092 24.842 23.553 1.00 115.88 66 MET B C 1
ATOM 2835 O O . MET B 2 30 ? 21.063 25.542 23.860 1.00 96.68 66 MET B O 1
ATOM 2840 N N . ASP B 2 31 ? 19.810 23.700 24.183 1.00 120.17 67 ASP B N 1
ATOM 2841 C CA . ASP B 2 31 ? 20.574 23.288 25.357 1.00 124.08 67 ASP B CA 1
ATOM 2842 C C . ASP B 2 31 ? 21.893 22.633 24.967 1.00 129.16 67 ASP B C 1
ATOM 2843 O O . ASP B 2 31 ? 22.946 22.960 25.526 1.00 144.84 67 ASP B O 1
ATOM 2848 N N . GLU B 2 32 ? 21.858 21.706 24.017 1.00 129.46 68 GLU B N 1
ATOM 2849 C CA . GLU B 2 32 ? 23.046 20.992 23.554 1.00 130.16 68 GLU B CA 1
ATOM 2850 C C . GLU B 2 32 ? 23.278 21.326 22.082 1.00 115.72 68 GLU B C 1
ATOM 2851 O O . GLU B 2 32 ? 23.116 20.476 21.203 1.00 111.61 68 GLU B O 1
ATOM 2857 N N . PHE B 2 33 ? 23.677 22.574 21.822 1.00 131.84 69 PHE B N 1
ATOM 2858 C CA . PHE B 2 33 ? 23.837 23.038 20.447 1.00 113.16 69 PHE B CA 1
ATOM 2859 C C . PHE B 2 33 ? 25.015 22.360 19.758 1.00 109.30 69 PHE B C 1
ATOM 2860 O O . PHE B 2 33 ? 24.947 22.051 18.562 1.00 116.45 69 PHE B O 1
ATOM 2868 N N . ALA B 2 34 ? 26.106 22.127 20.491 1.00 112.03 70 ALA B N 1
ATOM 2869 C CA . ALA B 2 34 ? 27.299 21.550 19.878 1.00 115.48 70 ALA B CA 1
ATOM 2870 C C . ALA B 2 34 ? 27.023 20.155 19.333 1.00 121.46 70 ALA B C 1
ATOM 2871 O O . ALA B 2 34 ? 27.470 19.810 18.233 1.00 129.70 70 ALA B O 1
ATOM 2873 N N . ARG B 2 35 ? 26.290 19.338 20.090 1.00 104.61 71 ARG B N 1
ATOM 2874 C CA . ARG B 2 35 ? 25.917 18.012 19.607 1.00 109.47 71 ARG B CA 1
ATOM 2875 C C . ARG B 2 35 ? 25.030 18.114 18.373 1.00 119.74 71 ARG B C 1
ATOM 2876 O O . ARG B 2 35 ? 25.220 17.386 17.391 1.00 116.36 71 ARG B O 1
ATOM 2884 N N . TYR B 2 36 ? 24.057 19.027 18.407 1.00 122.80 72 TYR B N 1
ATOM 2885 C CA . TYR B 2 36 ? 23.167 19.224 17.268 1.00 101.16 72 TYR B CA 1
ATOM 2886 C C . TYR B 2 36 ? 23.946 19.659 16.034 1.00 109.72 72 TYR B C 1
ATOM 2887 O O . TYR B 2 36 ? 23.701 19.165 14.926 1.00 114.57 72 TYR B O 1
ATOM 2896 N N . ALA B 2 37 ? 24.896 20.577 16.208 1.00 94.92 73 ALA B N 1
ATOM 2897 C CA . ALA B 2 37 ? 25.644 21.097 15.070 1.00 107.65 73 ALA B CA 1
ATOM 2898 C C . ALA B 2 37 ? 26.548 20.029 14.466 1.00 101.65 73 ALA B C 1
ATOM 2899 O O . ALA B 2 37 ? 26.589 19.858 13.242 1.00 110.21 73 ALA B O 1
ATOM 2901 N N . ARG B 2 38 ? 27.285 19.304 15.309 1.00 90.53 74 ARG B N 1
ATOM 2902 C CA . ARG B 2 38 ? 28.193 18.281 14.799 1.00 105.91 74 ARG B CA 1
ATOM 2903 C C . ARG B 2 38 ? 27.432 17.187 14.066 1.00 108.14 74 ARG B C 1
ATOM 2904 O O . ARG B 2 38 ? 27.894 16.678 13.038 1.00 112.32 74 ARG B O 1
ATOM 2912 N N . LEU B 2 39 ? 26.260 16.814 14.581 1.00 109.31 75 LEU B N 1
ATOM 2913 C CA . LEU B 2 39 ? 25.451 15.799 13.920 1.00 98.70 75 LEU B CA 1
ATOM 2914 C C . LEU B 2 39 ? 24.918 16.312 12.589 1.00 113.83 75 LEU B C 1
ATOM 2915 O O . LEU B 2 39 ? 24.917 15.583 11.589 1.00 113.25 75 LEU B O 1
ATOM 2920 N N . GLU B 2 40 ? 24.467 17.568 12.556 1.00 107.85 76 GLU B N 1
ATOM 2921 C CA . GLU B 2 40 ? 23.978 18.148 11.311 1.00 96.39 76 GLU B CA 1
ATOM 2922 C C . GLU B 2 40 ? 25.090 18.270 10.278 1.00 105.62 76 GLU B C 1
ATOM 2923 O O . GLU B 2 40 ? 24.830 18.153 9.074 1.00 112.98 76 GLU B O 1
ATOM 2929 N N . ARG B 2 41 ? 26.329 18.499 10.724 1.00 106.51 77 ARG B N 1
ATOM 2930 C CA . ARG B 2 41 ? 27.448 18.551 9.790 1.00 106.15 77 ARG B CA 1
ATOM 2931 C C . ARG B 2 41 ? 27.702 17.187 9.163 1.00 102.93 77 ARG B C 1
ATOM 2932 O O . ARG B 2 41 ? 27.953 17.088 7.957 1.00 118.71 77 ARG B O 1
ATOM 2940 N N . LYS B 2 42 ? 27.640 16.123 9.969 1.00 101.23 78 LYS B N 1
ATOM 2941 C CA . LYS B 2 42 ? 27.830 14.782 9.428 1.00 109.79 78 LYS B CA 1
ATOM 2942 C C . LYS B 2 42 ? 26.730 14.433 8.436 1.00 113.83 78 LYS B C 1
ATOM 2943 O O . LYS B 2 42 ? 26.994 13.820 7.395 1.00 121.59 78 LYS B O 1
ATOM 2949 N N . ILE B 2 43 ? 25.491 14.824 8.738 1.00 116.45 79 ILE B N 1
ATOM 2950 C CA . ILE B 2 43 ? 24.379 14.553 7.831 1.00 108.45 79 ILE B CA 1
ATOM 2951 C C . ILE B 2 43 ? 24.593 15.264 6.501 1.00 117.20 79 ILE B C 1
ATOM 2952 O O . ILE B 2 43 ? 24.418 14.677 5.427 1.00 119.31 79 ILE B O 1
ATOM 2957 N N . ASN B 2 44 ? 24.983 16.541 6.553 1.00 107.83 80 ASN B N 1
ATOM 2958 C CA . ASN B 2 44 ? 25.154 17.309 5.324 1.00 106.87 80 ASN B CA 1
ATOM 2959 C C . ASN B 2 44 ? 26.302 16.763 4.483 1.00 121.43 80 ASN B C 1
ATOM 2960 O O . ASN B 2 44 ? 26.221 16.741 3.249 1.00 127.81 80 ASN B O 1
ATOM 2965 N N . LYS B 2 45 ? 27.381 16.320 5.132 1.00 104.37 81 LYS B N 1
ATOM 2966 C CA . LYS B 2 45 ? 28.501 15.743 4.395 1.00 104.33 81 LYS B CA 1
ATOM 2967 C C . LYS B 2 45 ? 28.091 14.451 3.701 1.00 110.95 81 LYS B C 1
ATOM 2968 O O . LYS B 2 45 ? 28.381 14.249 2.517 1.00 113.52 81 LYS B O 1
ATOM 2974 N N . MET B 2 46 ? 27.412 13.561 4.427 1.00 111.04 82 MET B N 1
ATOM 2975 C CA . MET B 2 46 ? 27.014 12.288 3.836 1.00 114.31 82 MET B CA 1
ATOM 2976 C C . MET B 2 46 ? 25.928 12.474 2.784 1.00 114.59 82 MET B C 1
ATOM 2977 O O . MET B 2 46 ? 25.864 11.705 1.817 1.00 105.75 82 MET B O 1
ATOM 2982 N N . THR B 2 47 ? 25.077 13.489 2.944 1.00 105.96 83 THR B N 1
ATOM 2983 C CA . THR B 2 47 ? 24.076 13.776 1.923 1.00 111.21 83 THR B CA 1
ATOM 2984 C C . THR B 2 47 ? 24.726 14.290 0.645 1.00 117.87 83 THR B C 1
ATOM 2985 O O . THR B 2 47 ? 24.353 13.874 -0.459 1.00 121.07 83 THR B O 1
ATOM 2989 N N . ASP B 2 48 ? 25.706 15.189 0.773 1.00 113.63 84 ASP B N 1
ATOM 2990 C CA . ASP B 2 48 ? 26.406 15.689 -0.406 1.00 111.33 84 ASP B CA 1
ATOM 2991 C C . ASP B 2 48 ? 27.150 14.568 -1.117 1.00 117.78 84 ASP B C 1
ATOM 2992 O O . ASP B 2 48 ? 27.223 14.546 -2.350 1.00 125.12 84 ASP B O 1
ATOM 2997 N N . LYS B 2 49 ? 27.705 13.624 -0.356 1.00 117.66 85 LYS B N 1
ATOM 2998 C CA . LYS B 2 49 ? 28.370 12.479 -0.969 1.00 122.18 85 LYS B CA 1
ATOM 2999 C C . LYS B 2 49 ? 27.369 11.608 -1.718 1.00 126.15 85 LYS B C 1
ATOM 3000 O O . LYS B 2 49 ? 27.617 11.190 -2.855 1.00 122.79 85 LYS B O 1
ATOM 3006 N N . LEU B 2 50 ? 26.222 11.329 -1.091 1.00 120.25 86 LEU B N 1
ATOM 3007 C CA . LEU B 2 50 ? 25.186 10.538 -1.747 1.00 127.65 86 LEU B CA 1
ATOM 3008 C C . LEU B 2 50 ? 24.667 11.236 -2.995 1.00 122.80 86 LEU B C 1
ATOM 3009 O O . LEU B 2 50 ? 24.395 10.587 -4.011 1.00 123.12 86 LEU B O 1
ATOM 3014 N N . LYS B 2 51 ? 24.525 12.562 -2.938 1.00 113.40 87 LYS B N 1
ATOM 3015 C CA . LYS B 2 51 ? 23.997 13.292 -4.084 1.00 116.34 87 LYS B CA 1
ATOM 3016 C C . LYS B 2 51 ? 24.982 13.289 -5.247 1.00 138.71 87 LYS B C 1
ATOM 3017 O O . LYS B 2 51 ? 24.573 13.210 -6.411 1.00 137.98 87 LYS B O 1
ATOM 3023 N N . THR B 2 52 ? 26.284 13.371 -4.955 1.00 135.86 88 THR B N 1
ATOM 3024 C CA . THR B 2 52 ? 27.280 13.276 -6.017 1.00 138.88 88 THR B CA 1
ATOM 3025 C C . THR B 2 52 ? 27.274 11.891 -6.649 1.00 147.80 88 THR B C 1
ATOM 3026 O O . THR B 2 52 ? 27.402 11.755 -7.871 1.00 155.94 88 THR B O 1
ATOM 3030 N N . HIS B 2 53 ? 27.135 10.850 -5.825 1.00 156.57 89 HIS B N 1
ATOM 3031 C CA . HIS B 2 53 ? 27.064 9.490 -6.347 1.00 154.73 89 HIS B CA 1
ATOM 3032 C C . HIS B 2 53 ? 25.820 9.297 -7.205 1.00 148.00 89 HIS B C 1
ATOM 3033 O O . HIS B 2 53 ? 25.874 8.643 -8.254 1.00 149.91 89 HIS B O 1
ATOM 3040 N N . VAL B 2 54 ? 24.692 9.869 -6.781 1.00 146.67 90 VAL B N 1
ATOM 3041 C CA . VAL B 2 54 ? 23.452 9.722 -7.536 1.00 147.82 90 VAL B CA 1
ATOM 3042 C C . VAL B 2 54 ? 23.535 10.467 -8.863 1.00 150.81 90 VAL B C 1
ATOM 3043 O O . VAL B 2 54 ? 23.064 9.975 -9.897 1.00 160.91 90 VAL B O 1
ATOM 3047 N N . LYS B 2 55 ? 24.139 11.659 -8.864 1.00 152.36 91 LYS B N 1
ATOM 3048 C CA . LYS B 2 55 ? 24.278 12.412 -10.107 1.00 140.99 91 LYS B CA 1
ATOM 3049 C C . LYS B 2 55 ? 25.210 11.704 -11.082 1.00 150.35 91 LYS B C 1
ATOM 3050 O O . LYS B 2 55 ? 25.009 11.772 -12.301 1.00 151.97 91 LYS B O 1
ATOM 3056 N N . ALA B 2 56 ? 26.235 11.022 -10.569 1.00 155.16 92 ALA B N 1
ATOM 3057 C CA . ALA B 2 56 ? 27.118 10.253 -11.439 1.00 155.85 92 ALA B CA 1
ATOM 3058 C C . ALA B 2 56 ? 26.365 9.102 -12.095 1.00 166.58 92 ALA B C 1
ATOM 3059 O O . ALA B 2 56 ? 26.497 8.866 -13.301 1.00 182.14 92 ALA B O 1
ATOM 3061 N N . ARG B 2 57 ? 25.563 8.377 -11.312 1.00 177.07 93 ARG B N 1
ATOM 3062 C CA . ARG B 2 57 ? 24.762 7.297 -11.877 1.00 176.75 93 ARG B CA 1
ATOM 3063 C C . ARG B 2 57 ? 23.685 7.830 -12.811 1.00 179.37 93 ARG B C 1
ATOM 3064 O O . ARG B 2 57 ? 23.329 7.162 -13.789 1.00 188.52 93 ARG B O 1
ATOM 3072 N N . THR B 2 58 ? 23.155 9.021 -12.526 1.00 158.33 94 THR B N 1
ATOM 3073 C CA . THR B 2 58 ? 22.200 9.643 -13.437 1.00 160.25 94 THR B CA 1
ATOM 3074 C C . THR B 2 58 ? 22.865 10.013 -14.756 1.00 171.59 94 THR B C 1
ATOM 3075 O O . THR B 2 58 ? 22.250 9.899 -15.823 1.00 184.68 94 THR B O 1
ATOM 3079 N N . ALA B 2 59 ? 24.128 10.444 -14.703 1.00 177.58 95 ALA B N 1
ATOM 3080 C CA . ALA B 2 59 ? 24.860 10.745 -15.929 1.00 172.84 95 ALA B CA 1
ATOM 3081 C C . ALA B 2 59 ? 25.103 9.485 -16.750 1.00 190.18 95 ALA B C 1
ATOM 3082 O O . ALA B 2 59 ? 25.034 9.519 -17.984 1.00 200.74 95 ALA B O 1
ATOM 3084 N N . GLN B 2 60 ? 25.393 8.362 -16.085 1.00 213.40 96 GLN B N 1
ATOM 3085 C CA . GLN B 2 60 ? 25.539 7.098 -16.801 1.00 210.95 96 GLN B CA 1
ATOM 3086 C C . GLN B 2 60 ? 24.225 6.680 -17.446 1.00 213.11 96 GLN B C 1
ATOM 3087 O O . GLN B 2 60 ? 24.212 6.167 -18.571 1.00 212.89 96 GLN B O 1
ATOM 3093 N N . LEU B 2 61 ? 23.107 6.888 -16.743 1.00 210.78 97 LEU B N 1
ATOM 3094 C CA . LEU B 2 61 ? 21.802 6.565 -17.311 1.00 206.35 97 LEU B CA 1
ATOM 3095 C C . LEU B 2 61 ? 21.508 7.416 -18.539 1.00 217.19 97 LEU B C 1
ATOM 3096 O O . LEU B 2 61 ? 21.005 6.910 -19.549 1.00 224.75 97 LEU B O 1
ATOM 3101 N N . GLU B 2 62 ? 21.811 8.715 -18.469 1.00 213.06 98 GLU B N 1
ATOM 3102 C CA . GLU B 2 62 ? 21.604 9.583 -19.623 1.00 221.34 98 GLU B CA 1
ATOM 3103 C C . GLU B 2 62 ? 22.500 9.169 -20.783 1.00 235.43 98 GLU B C 1
ATOM 3104 O O . GLU B 2 62 ? 22.105 9.269 -21.950 1.00 238.47 98 GLU B O 1
ATOM 3110 N N . HIS B 2 63 ? 23.712 8.697 -20.478 1.00 245.39 99 HIS B N 1
ATOM 3111 C CA . HIS B 2 63 ? 24.603 8.204 -21.523 1.00 247.33 99 HIS B CA 1
ATOM 3112 C C . HIS B 2 63 ? 24.003 6.998 -22.238 1.00 255.30 99 HIS B C 1
ATOM 3113 O O . HIS B 2 63 ? 24.195 6.827 -23.448 1.00 265.28 99 HIS B O 1
ATOM 3120 N N . HIS B 2 64 ? 23.280 6.148 -21.507 1.00 247.39 100 HIS B N 1
ATOM 3121 C CA . HIS B 2 64 ? 22.664 4.977 -22.124 1.00 245.72 100 HIS B CA 1
ATOM 3122 C C . HIS B 2 64 ? 21.307 5.316 -22.728 1.00 255.93 100 HIS B C 1
ATOM 3123 O O . HIS B 2 64 ? 20.999 4.907 -23.854 1.00 264.23 100 HIS B O 1
ATOM 3130 N N . HIS B 2 65 ? 20.483 6.066 -21.993 1.00 272.28 101 HIS B N 1
ATOM 3131 C CA . HIS B 2 65 ? 19.121 6.337 -22.443 1.00 271.38 101 HIS B CA 1
ATOM 3132 C C . HIS B 2 65 ? 19.107 7.312 -23.615 1.00 278.34 101 HIS B C 1
ATOM 3133 O O . HIS B 2 65 ? 18.417 7.087 -24.617 1.00 271.20 101 HIS B O 1
ATOM 3140 N N . HIS B 2 66 ? 19.856 8.407 -23.502 1.00 270.20 102 HIS B N 1
ATOM 3141 C CA . HIS B 2 66 ? 19.989 9.414 -24.556 1.00 277.99 102 HIS B CA 1
ATOM 3142 C C . HIS B 2 66 ? 21.437 9.362 -25.039 1.00 286.79 102 HIS B C 1
ATOM 3143 O O . HIS B 2 66 ? 22.267 10.189 -24.655 1.00 292.41 102 HIS B O 1
ATOM 3150 N N . HIS B 2 67 ? 21.729 8.383 -25.894 1.00 284.55 103 HIS B N 1
ATOM 3151 C CA . HIS B 2 67 ? 23.104 8.061 -26.248 1.00 286.15 103 HIS B CA 1
ATOM 3152 C C . HIS B 2 67 ? 23.756 9.189 -27.041 1.00 292.04 103 HIS B C 1
ATOM 3153 O O . HIS B 2 67 ? 23.108 9.891 -27.820 1.00 288.61 103 HIS B O 1
ATOM 3160 N N . HIS B 2 68 ? 25.058 9.357 -26.827 1.00 294.27 104 HIS B N 1
ATOM 3161 C CA . HIS B 2 68 ? 25.833 10.379 -27.520 1.00 293.71 104 HIS B CA 1
ATOM 3162 C C . HIS B 2 68 ? 26.235 9.901 -28.915 1.00 288.30 104 HIS B C 1
ATOM 3163 O O . HIS B 2 68 ? 25.382 9.616 -29.758 1.00 286.99 104 HIS B O 1
#

B-factor: mean 150.08, std 44.58, range [78.51, 322.88]

Sequence (401 aa):
GWGVEAEEFEDAPDVEPLEPTLSNIIEQRSLKWIFVGGKGGVGKTTCSCSLAVQLSKGRESVLIISTDPAHNISDAFDQKFSKVPTKVKGYDNLFAMEIDPSLGVAELPDNMLSMGKKMMQEAMSAFPGIDEAMSYAEVMRLVKGMNFSVVVFDTAPTGHTLRLLNFPTIVERGLGRLMQIKNQISPFISQMCNMLGLGDMNADQLASKLEETLPVIRSVSEQFKDPEQTTFICVCIAEFLSLYETERLIQELAKCKIDTHNIIVNQLVFPDPEKPCKMCEARHKIQAKYLDQMEDLYEDFHIVKLPLLPHEVRGADKVNTFSALLLEPYKPPSALQKDAEQESQMRAEIQDMKQELSTVNMMDEFARYARLERKINKMTDKLKTHVKARTAQLEHHHHHH

Foldseek 3Di:
DPDDPVCVPPPDDDQDQDALFCVVVLVLLQAAEEEQEADDDLVSLLLLLLVQVLNLVNFQAEEEEELAQDPSNCFFQVHHAAQPWDARPPGDRYTYHYAHPLRPPPPPVVVLLVVLVVLLLVLCVVPCLLSSLVSLLSSLVVVVVVPGSHYYYSYYHDCVVVSSLCSLVSNVVCVVVSVVSLVVSLVVSQCCCVVPPVDNVSSPPPPCPCVPSNVVSVVVLVQQLDQSHYEYEYEFAQADVSVVSRVVVVVSCVVSNGHYAEYEHEQQAAAAPPPGDVVSVVVNVSSVVSVVVCCVPRSRHNYQYYHRDPPVDGHVVVSVVSSVSNHPPDDHNYD/DDVLVVVLVVLVVVLVVLVVVLVVDDCPPPVVVNVVSVVVSVVSVVVSVVSVVVVVVVVCCVVVND

Organism: Homo sapiens (NCBI:txid9606)